Protein AF-A0A960WM68-F1 (afdb_monomer_lite)

Secondary structure (DSSP, 8-state):
-HHHHHHHHHHHHHHHHHHS-SS---TTTTT-TTTTT-HHHHHHHHHHHHHHHHHHH-GGGGHHHHHHTHHHHHHHHSS---HHHHHHHHHHHHHHHHHHHHHHHTTT-HHHHHHHHHHHHHIIIIIIIHHHHHHHTTPPP--TT--TTTSGGGGSHHHHHHHHTTHHHHHHHHHHHHHIIIIIHHHHHHHHTTHHHHTTT-HHHHHHHTTTGGGGGGS--SHHHHHHHHHHHHHHHHHHHHHHHHHHHHHHTTTTTTTTHHHHHHHHHIIIIIIIIIIIIHHHTHHHH-TTHHHHHT-HHHHHHHHHHHHT-SEEEEE-GGG-----HHHHT-TT---HHHHHHTT--B--TT-----HHHHT-TT--EEEEE--STT--

Foldseek 3Di:
DVVCVLVVLLVVLVVVLVVDDADDDDVCLCPDLCQVVHPVVLVLLCVQLVLLCCLPPPVVVCVVVQQVCQVVLCVQQVDRGGSVLSVLVVLLSQLVSLLVVQCSNNVVDPLSNLLSVLQSCLSPPQVHRVQSNCNNVVHHRARLLDEPPQCLVCLQPVNLVVLVVVPPRSVVRNVSRCCCHPPVVLVCCQEAFLQVRLRRRDSLNSCLSGVQQSHLQLAAQDPVLVVQLLVQAVVLLVLSVVLRVVSVVCVVVVCPPQNCNSVVSVVVCCVVQVSPNCRNVQPSCSSHNGSGSCLRGHRNSLQVSLVSQLQRHLKWKFFDLVQQPLPQQLQSNRSLSHSVSVCNVVRHIPRGSSHNLNCVSQRRRPRSGIDIDRHDSPPRD

Sequence (381 aa):
MFGSITVGSFLYFYGKIFSHKAGVNNAGIWLSGLTARGIAGWVLGVVITGFYVLLYWYPTTLNGLISIMNPLAYTITGKPADQWFLYGTFYTFAILIMGFRAIFRYRHNRYQIFRTAVIMLAQLIFAYLIPSFLKAMHQPEFYFSYFWPLKPEYLFPSNVAVFQSKGAVGQFMVFWGVMMSFVAVPALTYYFGKRWYCSWVCGCGGLANTLGDPWRQLSDKSLRAWKFERWSIHLVLVSITIITIMLWINSYTEGKIFGKASGIMAKAYGFYIGALFSGIIGVGFYPILGTRVWCRFGCPQAAILGIIQKFFSRFRITTNGGQCISCGNCSTYCEMGIDVRAYAQKGQNIVRASCVGCGVCSMVCPRGVLKLENGPVKGRV

pLDDT: mean 90.24, std 8.57, range [49.09, 97.31]

Structure (mmCIF, N/CA/C/O backbone):
data_AF-A0A960WM68-F1
#
_entry.id   AF-A0A960WM68-F1
#
loop_
_atom_site.group_PDB
_atom_site.id
_atom_site.type_symbol
_atom_site.label_atom_id
_atom_site.label_alt_id
_atom_site.label_comp_id
_atom_site.label_asym_id
_atom_site.label_entity_id
_atom_site.label_seq_id
_atom_site.pdbx_PDB_ins_code
_atom_site.Cartn_x
_atom_site.Cartn_y
_atom_site.Cartn_z
_atom_site.occupancy
_atom_site.B_iso_or_equiv
_atom_site.auth_seq_id
_atom_site.auth_comp_id
_atom_site.auth_asym_id
_atom_site.auth_atom_id
_atom_site.pdbx_PDB_model_num
ATOM 1 N N . MET A 1 1 ? 26.453 4.954 12.962 1.00 49.09 1 MET A N 1
ATOM 2 C CA . MET A 1 1 ? 25.338 5.925 13.019 1.00 49.09 1 MET A CA 1
ATOM 3 C C . MET A 1 1 ? 23.971 5.258 12.839 1.00 49.09 1 MET A C 1
ATOM 5 O O . MET A 1 1 ? 23.194 5.290 13.780 1.00 49.09 1 MET A O 1
ATOM 9 N N . PHE A 1 2 ? 23.672 4.582 11.718 1.00 52.97 2 PHE A N 1
ATOM 10 C CA . PHE A 1 2 ? 22.371 3.900 11.548 1.00 52.97 2 PHE A CA 1
ATOM 11 C C . PHE A 1 2 ? 22.136 2.746 12.530 1.00 52.97 2 PHE A C 1
ATOM 13 O O . PHE A 1 2 ? 21.107 2.745 13.193 1.00 52.97 2 PHE A O 1
ATOM 20 N N . GLY A 1 3 ? 23.111 1.848 12.727 1.00 59.72 3 GLY A N 1
ATOM 21 C CA . GLY A 1 3 ? 23.002 0.790 13.747 1.00 59.72 3 GLY A CA 1
ATOM 22 C C . GLY A 1 3 ? 22.756 1.342 15.158 1.00 59.72 3 GLY A C 1
ATOM 23 O O . GLY A 1 3 ? 21.966 0.789 15.914 1.00 59.72 3 GLY A O 1
ATOM 24 N N . SER A 1 4 ? 23.341 2.499 15.473 1.00 59.88 4 SER A N 1
ATOM 25 C CA . SER A 1 4 ? 23.162 3.223 16.735 1.00 59.88 4 SER A CA 1
ATOM 26 C C . SER A 1 4 ? 21.732 3.759 16.900 1.00 59.88 4 SER A C 1
ATOM 28 O O . SER A 1 4 ? 21.156 3.645 17.977 1.00 59.88 4 SER A O 1
ATOM 30 N N . ILE A 1 5 ? 21.129 4.292 15.829 1.00 63.62 5 ILE A N 1
ATOM 31 C CA . ILE A 1 5 ? 19.736 4.776 15.814 1.00 63.62 5 ILE A CA 1
ATOM 32 C C . ILE A 1 5 ? 18.755 3.605 15.920 1.00 63.62 5 ILE A C 1
ATOM 34 O O . ILE A 1 5 ? 17.760 3.703 16.639 1.00 63.62 5 ILE A O 1
ATOM 38 N N . THR A 1 6 ? 19.031 2.487 15.243 1.00 63.41 6 THR A N 1
ATOM 39 C CA . THR A 1 6 ? 18.211 1.273 15.320 1.00 63.41 6 THR A CA 1
ATOM 40 C C . THR A 1 6 ? 18.232 0.719 16.742 1.00 63.41 6 THR A C 1
ATOM 42 O O . THR A 1 6 ? 17.176 0.606 17.360 1.00 63.41 6 THR A O 1
ATOM 45 N N . VAL A 1 7 ? 19.420 0.469 17.302 1.00 68.00 7 VAL A N 1
ATOM 46 C CA . VAL A 1 7 ? 19.596 -0.034 18.675 1.00 68.00 7 VAL A CA 1
ATOM 47 C C . VAL A 1 7 ? 19.015 0.944 19.698 1.00 68.00 7 VAL A C 1
ATOM 49 O O . VAL A 1 7 ? 18.253 0.528 20.565 1.00 68.00 7 VAL A O 1
ATOM 52 N N . GLY A 1 8 ? 19.272 2.247 19.558 1.00 67.50 8 GLY A N 1
ATOM 53 C CA . GLY A 1 8 ? 18.715 3.279 20.434 1.00 67.50 8 GLY A CA 1
ATOM 54 C C . GLY A 1 8 ? 17.186 3.349 20.388 1.00 67.50 8 GLY A C 1
ATOM 55 O O . GLY A 1 8 ? 16.544 3.461 21.430 1.00 67.50 8 GLY A O 1
ATOM 56 N N . SER A 1 9 ? 16.580 3.199 19.207 1.00 67.69 9 SER A N 1
ATOM 57 C CA . SER A 1 9 ? 15.118 3.135 19.062 1.00 67.69 9 SER A CA 1
ATOM 58 C C . SER A 1 9 ? 14.547 1.877 19.714 1.00 67.69 9 SER A C 1
ATOM 60 O O . SER A 1 9 ? 13.551 1.957 20.434 1.00 67.69 9 SER A O 1
ATOM 62 N N . PHE A 1 10 ? 15.190 0.721 19.511 1.00 67.25 10 PHE A N 1
ATOM 63 C CA . PHE A 1 10 ? 14.813 -0.530 20.172 1.00 67.25 10 PHE A CA 1
ATOM 64 C C . PHE A 1 10 ? 14.892 -0.404 21.698 1.00 67.25 10 PHE A C 1
ATOM 66 O O . PHE A 1 10 ? 13.923 -0.748 22.369 1.00 67.25 10 PHE A O 1
ATOM 73 N N . LEU A 1 11 ? 15.980 0.153 22.239 1.00 66.62 11 LEU A N 1
ATOM 74 C CA . LEU A 1 11 ? 16.176 0.366 23.678 1.00 66.62 11 LEU A CA 1
ATOM 75 C C . LEU A 1 11 ? 15.186 1.383 24.265 1.00 66.62 11 LEU A C 1
ATOM 77 O O . LEU A 1 11 ? 14.610 1.141 25.324 1.00 66.62 11 LEU A O 1
ATOM 81 N N . TYR A 1 12 ? 14.916 2.490 23.566 1.00 72.75 12 TYR A N 1
ATOM 82 C CA . TYR A 1 12 ? 13.912 3.472 23.986 1.00 72.75 12 TYR A CA 1
ATOM 83 C C . TYR A 1 12 ? 12.521 2.842 24.084 1.00 72.75 12 TYR A C 1
ATOM 85 O O . TYR A 1 12 ? 11.799 3.030 25.070 1.00 72.75 12 TYR A O 1
ATOM 93 N N . PHE A 1 13 ? 12.136 2.058 23.072 1.00 65.25 13 PHE A N 1
ATOM 94 C CA . PHE A 1 13 ? 10.878 1.331 23.134 1.00 65.25 13 PHE A CA 1
ATOM 95 C C . PHE A 1 13 ? 10.911 0.272 24.230 1.00 65.25 13 PHE A C 1
ATOM 97 O O . PHE A 1 13 ? 9.917 0.167 24.939 1.00 65.25 13 PHE A O 1
ATOM 104 N N . TYR A 1 14 ? 12.029 -0.431 24.431 1.00 66.31 14 TYR A N 1
ATOM 105 C CA . TYR A 1 14 ? 12.215 -1.418 25.499 1.00 66.31 14 TYR A CA 1
ATOM 106 C C . TYR A 1 14 ? 12.003 -0.821 26.900 1.00 66.31 14 TYR A C 1
ATOM 108 O O . TYR A 1 14 ? 11.303 -1.413 27.716 1.00 66.31 14 TYR A O 1
ATOM 116 N N . GLY A 1 15 ? 12.482 0.397 27.166 1.00 62.22 15 GLY A N 1
ATOM 117 C CA . GLY A 1 15 ? 12.202 1.094 28.429 1.00 62.22 15 GLY A CA 1
ATOM 118 C C . GLY A 1 15 ? 10.714 1.425 28.610 1.00 62.22 15 GLY A C 1
ATOM 119 O O . GLY A 1 15 ? 10.121 1.149 29.649 1.00 62.22 15 GLY A O 1
ATOM 120 N N . LYS A 1 16 ? 10.060 1.940 27.560 1.00 62.59 16 LYS A N 1
ATOM 121 C CA . LYS A 1 16 ? 8.620 2.275 27.584 1.00 62.59 16 LYS A CA 1
ATOM 122 C C . LYS A 1 16 ? 7.708 1.039 27.646 1.00 62.59 16 LYS A C 1
ATOM 124 O O . LYS A 1 16 ? 6.567 1.134 28.102 1.00 62.59 16 LYS A O 1
ATOM 129 N N . ILE A 1 17 ? 8.216 -0.096 27.168 1.00 57.03 17 ILE A N 1
ATOM 130 C CA . ILE A 1 17 ? 7.591 -1.422 27.118 1.00 57.03 17 ILE A CA 1
ATOM 131 C C . ILE A 1 17 ? 7.275 -1.938 28.531 1.00 57.03 17 ILE A C 1
ATOM 133 O O . ILE A 1 17 ? 6.165 -2.426 28.748 1.00 57.03 17 ILE A O 1
ATOM 137 N N . PHE A 1 18 ? 8.189 -1.778 29.494 1.00 55.69 18 PHE A N 1
ATOM 138 C CA . PHE A 1 18 ? 7.992 -2.257 30.871 1.00 55.69 18 PHE A CA 1
ATOM 139 C C . PHE A 1 18 ? 7.046 -1.381 31.699 1.00 55.69 18 PHE A C 1
ATOM 141 O O . PHE A 1 18 ? 6.387 -1.880 32.607 1.00 55.69 18 PHE A O 1
ATOM 148 N N . SER A 1 19 ? 6.907 -0.098 31.361 1.00 57.72 19 SER A N 1
ATOM 149 C CA . SER A 1 19 ? 6.066 0.828 32.133 1.00 57.72 19 SER A CA 1
ATOM 150 C C . SER A 1 19 ? 4.579 0.818 31.739 1.00 57.72 19 SER A C 1
ATOM 152 O O . SER A 1 19 ? 3.771 1.420 32.440 1.00 57.72 19 SER A O 1
ATOM 154 N N . HIS A 1 20 ? 4.184 0.191 30.619 1.00 61.03 20 HIS A N 1
ATOM 155 C CA . HIS A 1 20 ? 2.806 0.258 30.096 1.00 61.03 20 HIS A CA 1
ATOM 156 C C . HIS A 1 20 ? 2.086 -1.104 30.073 1.00 61.03 20 HIS A C 1
ATOM 158 O O . HIS A 1 20 ? 2.567 -2.094 29.509 1.00 61.03 20 HIS A O 1
ATOM 164 N N . LYS A 1 21 ? 0.856 -1.133 30.615 1.00 62.03 21 LYS A N 1
ATOM 165 C CA . LYS A 1 21 ? -0.029 -2.312 30.592 1.00 62.03 21 LYS A CA 1
ATOM 166 C C . LYS A 1 21 ? -0.325 -2.774 29.159 1.00 62.03 21 LYS A C 1
ATOM 168 O O . LYS A 1 21 ? -0.444 -1.967 28.237 1.00 62.03 21 LYS A O 1
ATOM 173 N N . ALA A 1 22 ? -0.456 -4.090 28.981 1.00 62.62 22 ALA A N 1
ATOM 174 C CA . ALA A 1 22 ? -0.877 -4.687 27.717 1.00 62.62 22 ALA A CA 1
ATOM 175 C C . ALA A 1 22 ? -2.293 -4.218 27.363 1.00 62.62 22 ALA A C 1
ATOM 177 O O . ALA A 1 22 ? -3.183 -4.267 28.207 1.00 62.62 22 ALA A O 1
ATOM 178 N N . GLY A 1 23 ? -2.511 -3.790 26.122 1.00 62.25 23 GLY A N 1
ATOM 179 C CA . GLY A 1 23 ? -3.830 -3.365 25.665 1.00 62.25 23 GLY A CA 1
ATOM 180 C C . GLY A 1 23 ? -3.768 -2.192 24.701 1.00 62.25 23 GLY A C 1
ATOM 181 O O . GLY A 1 23 ? -2.728 -1.565 24.493 1.00 62.25 23 GLY A O 1
ATOM 182 N N . VAL A 1 24 ? -4.908 -1.889 24.089 1.00 65.69 24 VAL A N 1
ATOM 183 C CA . VAL A 1 24 ? -5.030 -0.754 23.176 1.00 65.69 24 VAL A CA 1
ATOM 184 C C . VAL A 1 24 ? -5.262 0.520 23.993 1.00 65.69 24 VAL A C 1
ATOM 186 O O . VAL A 1 24 ? -6.374 1.027 24.078 1.00 65.69 24 VAL A O 1
ATOM 189 N N . ASN A 1 25 ? -4.203 1.016 24.641 1.00 61.69 25 ASN A N 1
ATOM 190 C CA . ASN A 1 25 ? -4.239 2.305 25.327 1.00 61.69 25 ASN A CA 1
ATOM 191 C C . ASN A 1 25 ? -3.972 3.427 24.315 1.00 61.69 25 ASN A C 1
ATOM 193 O O . ASN A 1 25 ? -2.997 3.375 23.561 1.00 61.69 25 ASN A O 1
ATOM 197 N N . ASN A 1 26 ? -4.877 4.399 24.278 1.00 61.94 26 ASN A N 1
ATOM 198 C CA . ASN A 1 26 ? -4.848 5.570 23.406 1.00 61.94 26 ASN A CA 1
ATOM 199 C C . ASN A 1 26 ? -5.311 6.827 24.153 1.00 61.94 26 ASN A C 1
ATOM 201 O O . ASN A 1 26 ? -5.827 7.765 23.543 1.00 61.94 26 ASN A O 1
ATOM 205 N N . ALA A 1 27 ? -5.150 6.849 25.477 1.00 64.50 27 ALA A N 1
ATOM 206 C CA . ALA A 1 27 ? -5.378 8.060 26.248 1.00 64.50 27 ALA A CA 1
ATOM 207 C C . ALA A 1 27 ? -4.608 9.229 25.602 1.00 64.50 27 ALA A C 1
ATOM 209 O O . ALA A 1 27 ? -3.403 9.141 25.372 1.00 64.50 27 ALA A O 1
ATOM 210 N N . GLY A 1 28 ? -5.328 10.290 25.232 1.00 70.31 28 GLY A N 1
ATOM 211 C CA . GLY A 1 28 ? -4.739 11.501 24.661 1.00 70.31 28 GLY A CA 1
ATOM 212 C C . GLY A 1 28 ? -4.363 11.473 23.172 1.00 70.31 28 GLY A C 1
ATOM 213 O O . GLY A 1 28 ? -3.724 12.423 22.725 1.00 70.31 28 GLY A O 1
ATOM 214 N N . ILE A 1 29 ? -4.776 10.483 22.360 1.00 80.75 29 ILE A N 1
ATOM 215 C CA . ILE A 1 29 ? -4.499 10.520 20.897 1.00 80.75 29 ILE A CA 1
ATOM 216 C C . ILE A 1 29 ? -5.102 11.736 20.180 1.00 80.75 29 ILE A C 1
ATOM 218 O O . ILE A 1 29 ? -4.600 12.166 19.149 1.00 80.75 29 ILE A O 1
ATOM 222 N N . TRP A 1 30 ? -6.181 12.295 20.725 1.00 82.75 30 TRP A N 1
ATOM 223 C CA . TRP A 1 30 ? -6.805 13.516 20.215 1.00 82.75 30 TRP A CA 1
ATOM 224 C C . TRP A 1 30 ? -6.235 14.789 20.853 1.00 82.75 30 TRP A C 1
ATOM 226 O O . TRP A 1 30 ? -6.602 15.882 20.448 1.00 82.75 30 TRP A O 1
ATOM 236 N N . LEU A 1 31 ? -5.340 14.650 21.835 1.00 82.94 31 LEU A N 1
ATOM 237 C CA . LEU A 1 31 ? -4.734 15.758 22.581 1.00 82.94 31 LEU A CA 1
ATOM 238 C C . LEU A 1 31 ? -3.274 15.997 22.176 1.00 82.94 31 LEU A C 1
ATOM 240 O O . LEU A 1 31 ? -2.743 17.088 22.345 1.00 82.94 31 LEU A O 1
ATOM 244 N N . SER A 1 32 ? -2.599 14.981 21.635 1.00 83.06 32 SER A N 1
ATOM 245 C CA . SER A 1 32 ? -1.211 15.106 21.200 1.00 83.06 32 SER A CA 1
ATOM 246 C C . SER A 1 32 ? -1.110 15.878 19.883 1.00 83.06 32 SER A C 1
ATOM 248 O O . SER A 1 32 ? -1.638 15.447 18.857 1.00 83.06 32 SER A O 1
ATOM 250 N N . GLY A 1 33 ? -0.321 16.957 19.871 1.00 84.69 33 GLY A N 1
ATOM 251 C CA . GLY A 1 33 ? -0.069 17.758 18.667 1.00 84.69 33 GLY A CA 1
ATOM 252 C C . GLY A 1 33 ? 0.516 16.971 17.482 1.00 84.69 33 GLY A C 1
ATOM 253 O O . GLY A 1 33 ? 0.364 17.392 16.339 1.00 84.69 33 GLY A O 1
ATOM 254 N N . LEU A 1 34 ? 1.126 15.804 17.722 1.00 85.31 34 LEU A N 1
ATOM 255 C CA . LEU A 1 34 ? 1.650 14.923 16.672 1.00 85.31 34 LEU A CA 1
ATOM 256 C C . LEU A 1 34 ? 0.562 14.064 16.004 1.00 85.31 34 LEU A C 1
ATOM 258 O O . LEU A 1 34 ? 0.684 13.707 14.834 1.00 85.31 34 LEU A O 1
ATOM 262 N N . THR A 1 35 ? -0.490 13.697 16.742 1.00 86.44 35 THR A N 1
ATOM 263 C CA . THR A 1 35 ? -1.514 12.724 16.299 1.00 86.44 35 THR A CA 1
ATOM 264 C C . THR A 1 35 ? -2.909 13.327 16.123 1.00 86.44 35 THR A C 1
ATOM 266 O O . THR A 1 35 ? -3.781 12.682 15.541 1.00 86.44 35 THR A O 1
ATOM 269 N N . ALA A 1 36 ? -3.090 14.585 16.530 1.00 87.56 36 ALA A N 1
ATOM 270 C CA . ALA A 1 36 ? -4.331 15.350 16.443 1.00 87.56 36 ALA A CA 1
ATOM 271 C C . ALA A 1 36 ? -4.244 16.541 15.467 1.00 87.56 36 ALA A C 1
ATOM 273 O O . ALA A 1 36 ? -4.903 17.554 15.671 1.00 87.56 36 ALA A O 1
ATOM 274 N N . ARG A 1 37 ? -3.430 16.438 14.403 1.00 88.81 37 ARG A N 1
ATOM 275 C CA . ARG A 1 37 ? -3.235 17.504 13.391 1.00 88.81 37 ARG A CA 1
ATOM 276 C C . ARG A 1 37 ? -2.706 18.835 13.955 1.00 88.81 37 ARG A C 1
ATOM 278 O O . ARG A 1 37 ? -2.971 19.891 13.386 1.00 88.81 37 ARG A O 1
ATOM 285 N N . GLY A 1 38 ? -1.961 18.797 15.058 1.00 88.62 38 GLY A N 1
ATOM 286 C CA . GLY A 1 38 ? -1.266 19.974 15.581 1.00 88.62 38 GLY A CA 1
ATOM 287 C C . GLY A 1 38 ? -0.028 20.329 14.753 1.00 88.62 38 GLY A C 1
ATOM 288 O O . GLY A 1 38 ? 0.319 19.635 13.794 1.00 88.62 38 GLY A O 1
ATOM 289 N N . ILE A 1 39 ? 0.673 21.393 15.154 1.00 91.25 39 ILE A N 1
ATOM 290 C CA . ILE A 1 39 ? 1.859 21.915 14.449 1.00 91.25 39 ILE A CA 1
ATOM 291 C C . ILE A 1 39 ? 2.904 20.814 14.225 1.00 91.25 39 ILE A C 1
ATOM 293 O O . ILE A 1 39 ? 3.387 20.644 13.112 1.00 91.25 39 ILE A O 1
ATOM 297 N N . ALA A 1 40 ? 3.189 20.000 15.246 1.00 90.69 40 ALA A N 1
ATOM 298 C CA . ALA A 1 40 ? 4.138 18.892 15.132 1.00 90.69 40 ALA A CA 1
ATOM 299 C C . ALA A 1 40 ? 3.726 17.853 14.069 1.00 90.69 40 ALA A C 1
ATOM 301 O O . ALA A 1 40 ? 4.580 17.339 13.349 1.00 90.69 40 ALA A O 1
ATOM 302 N N . GLY A 1 41 ? 2.427 17.559 13.939 1.00 90.31 41 GLY A N 1
ATOM 303 C CA . GLY A 1 41 ? 1.906 16.679 12.891 1.00 90.31 41 GLY A CA 1
ATOM 304 C C . GLY A 1 41 ? 2.080 17.271 11.490 1.00 90.31 41 GLY A C 1
ATOM 305 O O . GLY A 1 41 ? 2.513 16.567 10.580 1.00 90.31 41 GLY A O 1
ATOM 306 N N . TRP A 1 42 ? 1.810 18.568 11.321 1.00 92.50 42 TRP A N 1
ATOM 307 C CA . TRP A 1 42 ? 2.026 19.271 10.052 1.00 92.50 42 TRP A CA 1
ATOM 308 C C . TRP A 1 42 ? 3.500 19.344 9.666 1.00 92.50 42 TRP A C 1
ATOM 310 O O . TRP A 1 42 ? 3.838 19.003 8.536 1.00 92.50 42 TRP A O 1
ATOM 320 N N . VAL A 1 43 ? 4.380 19.706 10.604 1.00 93.81 43 VAL A N 1
ATOM 321 C CA . VAL A 1 43 ? 5.835 19.716 10.387 1.00 93.81 43 VAL A CA 1
ATOM 322 C C . VAL A 1 43 ? 6.313 18.331 9.962 1.00 93.81 43 VAL A C 1
ATOM 324 O O . VAL A 1 43 ? 7.019 18.213 8.965 1.00 93.81 43 VAL A O 1
ATOM 327 N N . LEU A 1 44 ? 5.872 17.267 10.642 1.00 91.88 44 LEU A N 1
ATOM 328 C CA . LEU A 1 44 ? 6.208 15.902 10.242 1.00 91.88 44 LEU A CA 1
ATOM 329 C C . LEU A 1 44 ? 5.706 15.578 8.826 1.00 91.88 44 LEU A C 1
ATOM 331 O O . LEU A 1 44 ? 6.442 14.988 8.038 1.00 91.88 44 LEU A O 1
ATOM 335 N N . GLY A 1 45 ? 4.478 15.977 8.488 1.00 91.75 45 GLY A N 1
ATOM 336 C CA . GLY A 1 45 ? 3.925 15.797 7.146 1.00 91.75 45 GLY A CA 1
ATOM 337 C C . GLY A 1 45 ? 4.747 16.513 6.071 1.00 91.75 45 GLY A C 1
ATOM 338 O O . GLY A 1 45 ? 5.054 15.915 5.040 1.00 91.75 45 GLY A O 1
ATOM 339 N N . VAL A 1 46 ? 5.172 17.753 6.333 1.00 93.50 46 VAL A N 1
ATOM 340 C CA . VAL A 1 46 ? 6.044 18.538 5.443 1.00 93.50 46 VAL A CA 1
ATOM 341 C C . VAL A 1 46 ? 7.413 17.882 5.297 1.00 93.50 46 VAL A C 1
ATOM 343 O O . VAL A 1 46 ? 7.891 17.751 4.177 1.00 93.50 46 VAL A O 1
ATOM 346 N N . VAL A 1 47 ? 8.021 17.402 6.385 1.00 93.06 47 VAL A N 1
ATOM 347 C CA . VAL A 1 47 ? 9.325 16.718 6.343 1.00 93.06 47 VAL A CA 1
ATOM 348 C C . VAL A 1 47 ? 9.253 15.430 5.521 1.00 93.06 47 VAL A C 1
ATOM 350 O O . VAL A 1 47 ? 10.100 15.210 4.658 1.00 93.06 47 VAL A O 1
ATOM 353 N N . ILE A 1 48 ? 8.231 14.592 5.731 1.00 91.69 48 ILE A N 1
ATOM 354 C CA . ILE A 1 48 ? 8.052 13.353 4.957 1.00 91.69 48 ILE A CA 1
ATOM 355 C C . ILE A 1 48 ? 7.801 13.682 3.481 1.00 91.69 48 ILE A C 1
ATOM 357 O O . ILE A 1 48 ? 8.421 13.089 2.601 1.00 91.69 48 ILE A O 1
ATOM 361 N N . THR A 1 49 ? 6.914 14.638 3.205 1.00 92.50 49 THR A N 1
ATOM 362 C CA . THR A 1 49 ? 6.604 15.099 1.843 1.00 92.50 49 THR A CA 1
ATOM 363 C C . THR A 1 49 ? 7.860 15.633 1.154 1.00 92.50 49 THR A C 1
ATOM 365 O O . THR A 1 49 ? 8.167 15.214 0.042 1.00 92.50 49 THR A O 1
ATOM 368 N N . GLY A 1 50 ? 8.627 16.487 1.835 1.00 93.56 50 GLY A N 1
ATOM 369 C CA . GLY A 1 50 ? 9.888 17.038 1.350 1.00 93.56 50 GLY A CA 1
ATOM 370 C C . GLY A 1 50 ? 10.913 15.950 1.049 1.00 93.56 50 GLY A C 1
ATOM 371 O O . GLY A 1 50 ? 11.508 15.965 -0.022 1.00 93.56 50 GLY A O 1
ATOM 372 N N . PHE A 1 51 ? 11.048 14.944 1.919 1.00 92.94 51 PHE A N 1
ATOM 373 C CA . PHE A 1 51 ? 11.908 13.790 1.652 1.00 92.94 51 PHE A CA 1
ATOM 374 C C . PHE A 1 51 ? 11.525 13.075 0.349 1.00 92.94 51 PHE A C 1
ATOM 376 O O . PHE A 1 51 ? 12.401 12.796 -0.464 1.00 92.94 51 PHE A O 1
ATOM 383 N N . TYR A 1 52 ? 10.234 12.824 0.103 1.00 91.75 52 TYR A N 1
ATOM 384 C CA . TYR A 1 52 ? 9.785 12.217 -1.156 1.00 91.75 52 TYR A CA 1
ATOM 385 C C . TYR A 1 52 ? 10.010 13.128 -2.369 1.00 91.75 52 TYR A C 1
ATOM 387 O O . TYR A 1 52 ? 10.392 12.633 -3.426 1.00 91.75 52 TYR A O 1
ATOM 395 N N . VAL A 1 53 ? 9.815 14.443 -2.233 1.00 92.88 53 VAL A N 1
ATOM 396 C CA . VAL A 1 53 ? 10.113 15.403 -3.309 1.00 92.88 53 VAL A CA 1
ATOM 397 C C . VAL A 1 53 ? 11.597 15.347 -3.682 1.00 92.88 53 VAL A C 1
ATOM 399 O O . VAL A 1 53 ? 11.936 15.222 -4.859 1.00 92.88 53 VAL A O 1
ATOM 402 N N . LEU A 1 54 ? 12.490 15.363 -2.690 1.00 93.62 54 LEU A N 1
ATOM 403 C CA . LEU A 1 54 ? 13.927 15.237 -2.928 1.00 93.62 54 LEU A CA 1
ATOM 404 C C . LEU A 1 54 ? 14.276 13.877 -3.541 1.00 93.62 54 LEU A C 1
ATOM 406 O O . LEU A 1 54 ? 15.033 13.820 -4.502 1.00 93.62 54 LEU A O 1
ATOM 410 N N . LEU A 1 55 ? 13.676 12.792 -3.049 1.00 92.50 55 LEU A N 1
ATOM 411 C CA . LEU A 1 55 ? 13.923 11.436 -3.538 1.00 92.50 55 LEU A CA 1
ATOM 412 C C . LEU A 1 55 ? 13.574 11.257 -5.026 1.00 92.50 55 LEU A C 1
ATOM 414 O O . LEU A 1 55 ? 14.320 10.605 -5.752 1.00 92.50 55 LEU A O 1
ATOM 418 N N . TYR A 1 56 ? 12.435 11.796 -5.469 1.00 89.94 56 TYR A N 1
ATOM 419 C CA . TYR A 1 56 ? 11.935 11.599 -6.833 1.00 89.94 56 TYR A CA 1
ATOM 420 C C . TYR A 1 56 ? 12.489 12.616 -7.840 1.00 89.94 56 TYR A C 1
ATOM 422 O O . TYR A 1 56 ? 12.747 12.236 -8.980 1.00 89.94 56 TYR A O 1
ATOM 430 N N . TRP A 1 57 ? 12.661 13.886 -7.449 1.00 92.56 57 TRP A N 1
ATOM 431 C CA . TRP A 1 57 ? 13.007 14.970 -8.383 1.00 92.56 57 TRP A CA 1
ATOM 432 C C . TRP A 1 57 ? 14.410 15.545 -8.199 1.00 92.56 57 TRP A C 1
ATOM 434 O O . TRP A 1 57 ? 14.994 16.017 -9.170 1.00 92.56 57 TRP A O 1
ATOM 444 N N . TYR A 1 58 ? 14.971 15.490 -6.989 1.00 93.31 58 TYR A N 1
ATOM 445 C CA . TYR A 1 58 ? 16.276 16.086 -6.679 1.00 93.31 58 TYR A CA 1
ATOM 446 C C . TYR A 1 58 ? 17.211 15.105 -5.954 1.00 93.31 58 TYR A C 1
ATOM 448 O O . TYR A 1 58 ? 17.780 15.458 -4.915 1.00 93.31 58 TYR A O 1
ATOM 456 N N . PRO A 1 59 ? 17.407 13.872 -6.462 1.00 91.69 59 PRO A N 1
ATOM 457 C CA . PRO A 1 59 ? 18.120 12.831 -5.723 1.00 91.69 59 PRO A CA 1
ATOM 458 C C . PRO A 1 59 ? 19.584 13.180 -5.430 1.00 91.69 59 PRO A C 1
ATOM 460 O O . PRO A 1 59 ? 20.135 12.713 -4.437 1.00 91.69 59 PRO A O 1
ATOM 463 N N . THR A 1 60 ? 20.197 14.059 -6.227 1.00 90.88 60 THR A N 1
ATOM 464 C CA . THR A 1 60 ? 21.570 14.548 -6.019 1.00 90.88 60 THR A CA 1
ATOM 465 C C . THR A 1 60 ? 21.748 15.273 -4.683 1.00 90.88 60 THR A C 1
ATOM 467 O O . THR A 1 60 ? 22.815 15.195 -4.079 1.00 90.88 60 THR A O 1
ATOM 470 N N . THR A 1 61 ? 20.696 15.914 -4.163 1.00 92.88 61 THR A N 1
ATOM 471 C CA . THR A 1 61 ? 20.709 16.550 -2.832 1.00 92.88 61 THR A CA 1
ATOM 472 C C . THR A 1 61 ? 20.839 15.533 -1.697 1.00 92.88 61 THR A C 1
ATOM 474 O O . THR A 1 61 ? 21.329 15.857 -0.618 1.00 92.88 61 THR A O 1
ATOM 477 N N . LEU A 1 62 ? 20.454 14.277 -1.948 1.00 92.19 62 LEU A N 1
ATOM 478 C CA . LEU A 1 62 ? 20.551 13.172 -1.003 1.00 92.19 62 LEU A CA 1
ATOM 479 C C . LEU A 1 62 ? 21.860 12.384 -1.149 1.00 92.19 62 LEU A C 1
ATOM 481 O O . LEU A 1 62 ? 22.036 11.410 -0.423 1.00 92.19 62 LEU A O 1
ATOM 485 N N . ASN A 1 63 ? 22.798 12.790 -2.016 1.00 91.00 63 ASN A N 1
ATOM 486 C CA . ASN A 1 63 ? 24.049 12.057 -2.261 1.00 91.00 63 ASN A CA 1
ATOM 487 C C . ASN A 1 63 ? 24.839 11.767 -0.980 1.00 91.00 63 ASN A C 1
ATOM 489 O O . ASN A 1 63 ? 25.376 10.670 -0.835 1.00 91.00 63 ASN A O 1
ATOM 493 N N . GLY A 1 64 ? 24.869 12.705 -0.028 1.00 90.38 64 GLY A N 1
ATOM 494 C CA . GLY A 1 64 ? 25.492 12.471 1.278 1.00 90.38 64 GLY A CA 1
ATOM 495 C C . GLY A 1 64 ? 24.839 11.303 2.025 1.00 90.38 64 GLY A C 1
ATOM 496 O O . GLY A 1 64 ? 25.525 10.409 2.511 1.00 90.38 64 GLY A O 1
ATOM 497 N N . LEU A 1 65 ? 23.506 11.251 2.042 1.00 89.88 65 LEU A N 1
ATOM 498 C CA . LEU A 1 65 ? 22.738 10.199 2.707 1.00 89.88 65 LEU A CA 1
ATOM 499 C C . LEU A 1 65 ? 22.807 8.855 1.965 1.00 89.88 65 LEU A C 1
ATOM 501 O O . LEU A 1 65 ? 22.929 7.810 2.601 1.00 89.88 65 LEU A O 1
ATOM 505 N N . ILE A 1 66 ? 22.775 8.888 0.630 1.00 93.12 66 ILE A N 1
ATOM 506 C CA . ILE A 1 66 ? 22.950 7.717 -0.239 1.00 93.12 66 ILE A CA 1
ATOM 507 C C . ILE A 1 66 ? 24.339 7.110 -0.014 1.00 93.12 66 ILE A C 1
ATOM 509 O O . ILE A 1 66 ? 24.458 5.908 0.203 1.00 93.12 66 ILE A O 1
ATOM 513 N N . SER A 1 67 ? 25.385 7.937 0.042 1.00 91.50 67 SER A N 1
ATOM 514 C CA . SER A 1 67 ? 26.768 7.468 0.198 1.00 91.50 67 SER A CA 1
ATOM 515 C C . SER A 1 67 ? 27.015 6.779 1.541 1.00 91.50 67 SER A C 1
ATOM 517 O O . SER A 1 67 ? 27.786 5.824 1.606 1.00 91.50 67 SER A O 1
ATOM 519 N N . ILE A 1 68 ? 26.311 7.187 2.606 1.00 91.81 68 ILE A N 1
ATOM 520 C CA . ILE A 1 68 ? 26.363 6.503 3.912 1.00 91.81 68 ILE A CA 1
ATOM 521 C C . ILE A 1 68 ? 25.850 5.055 3.805 1.00 91.81 68 ILE A C 1
ATOM 523 O O . ILE A 1 68 ? 26.259 4.200 4.590 1.00 91.81 68 ILE A O 1
ATOM 527 N N . MET A 1 69 ? 24.984 4.749 2.832 1.00 92.19 69 MET A N 1
ATOM 528 C CA . MET A 1 69 ? 24.476 3.395 2.589 1.00 92.19 69 MET A CA 1
ATOM 529 C C . MET A 1 69 ? 25.413 2.528 1.740 1.00 92.19 69 MET A C 1
ATOM 531 O O . MET A 1 69 ? 25.164 1.329 1.644 1.00 92.19 69 MET A O 1
ATOM 535 N N . ASN A 1 70 ? 26.496 3.071 1.169 1.00 92.44 70 ASN A N 1
ATOM 536 C CA . ASN A 1 70 ? 27.407 2.315 0.301 1.00 92.44 70 ASN A CA 1
ATOM 537 C C . ASN A 1 70 ? 27.954 1.026 0.936 1.00 92.44 70 ASN A C 1
ATOM 539 O O . ASN A 1 70 ? 27.893 -0.003 0.266 1.00 92.44 70 ASN A O 1
ATOM 543 N N . PRO A 1 71 ? 28.423 1.000 2.202 1.00 93.19 71 PRO A N 1
ATOM 544 C CA . PRO A 1 71 ? 28.921 -0.241 2.802 1.00 93.19 71 PRO A CA 1
ATOM 545 C C . PRO A 1 71 ? 27.857 -1.348 2.836 1.00 93.19 71 PRO A C 1
ATOM 547 O O . PRO A 1 71 ? 28.147 -2.515 2.589 1.00 93.19 71 PRO A O 1
ATOM 550 N N . LEU A 1 72 ? 26.600 -0.982 3.097 1.00 92.06 72 LEU A N 1
ATOM 551 C CA . LEU A 1 72 ? 25.483 -1.924 3.097 1.00 92.06 72 LEU A CA 1
ATOM 552 C C . LEU A 1 72 ? 25.061 -2.312 1.669 1.00 92.06 72 LEU A C 1
ATOM 554 O O . LEU A 1 72 ? 24.729 -3.464 1.409 1.00 92.06 72 LEU A O 1
ATOM 558 N N . ALA A 1 73 ? 25.088 -1.369 0.729 1.00 92.81 73 ALA A N 1
ATOM 559 C CA . ALA A 1 73 ? 24.753 -1.636 -0.665 1.00 92.81 73 ALA A CA 1
ATOM 560 C C . ALA A 1 73 ? 25.761 -2.582 -1.321 1.00 92.81 73 ALA A C 1
ATOM 562 O O . ALA A 1 73 ? 25.346 -3.534 -1.981 1.00 92.81 73 ALA A O 1
ATOM 563 N N . TYR A 1 74 ? 27.060 -2.398 -1.074 1.00 92.62 74 TYR A N 1
ATOM 564 C CA . TYR A 1 74 ? 28.090 -3.294 -1.592 1.00 92.62 74 TYR A CA 1
ATOM 565 C C . TYR A 1 74 ? 27.965 -4.708 -1.022 1.00 92.62 74 TYR A C 1
ATOM 567 O O . TYR A 1 74 ? 28.070 -5.663 -1.785 1.00 92.62 74 TYR A O 1
ATOM 575 N N . THR A 1 75 ? 27.673 -4.860 0.275 1.00 92.12 75 THR A N 1
ATOM 576 C CA . THR A 1 75 ? 27.537 -6.194 0.888 1.00 92.12 75 THR A CA 1
ATOM 577 C C . THR A 1 75 ? 26.326 -6.969 0.374 1.00 92.12 75 THR A C 1
ATOM 579 O O . THR A 1 75 ? 26.407 -8.185 0.237 1.00 92.12 75 THR A O 1
ATOM 582 N N . ILE A 1 76 ? 25.213 -6.293 0.070 1.00 92.06 76 ILE A N 1
ATOM 583 C CA . ILE A 1 76 ? 23.977 -6.965 -0.363 1.00 92.06 76 ILE A CA 1
ATOM 584 C C . ILE A 1 76 ? 23.874 -7.061 -1.893 1.00 92.06 76 ILE A C 1
ATOM 586 O O . ILE A 1 76 ? 23.420 -8.075 -2.417 1.00 92.06 76 ILE A O 1
ATOM 590 N N . THR A 1 77 ? 24.244 -6.003 -2.619 1.00 91.19 77 THR A N 1
ATOM 591 C CA . THR A 1 77 ? 23.999 -5.874 -4.071 1.00 91.19 77 THR A CA 1
ATOM 592 C C . THR A 1 77 ? 25.261 -5.910 -4.930 1.00 91.19 77 THR A C 1
ATOM 594 O O . THR A 1 77 ? 25.145 -5.995 -6.150 1.00 91.19 77 THR A O 1
ATOM 597 N N . GLY A 1 78 ? 26.453 -5.786 -4.336 1.00 89.62 78 GLY A N 1
ATOM 598 C CA . GLY A 1 78 ? 27.710 -5.638 -5.079 1.00 89.62 78 GLY A CA 1
ATOM 599 C C . GLY A 1 78 ? 27.844 -4.315 -5.848 1.00 89.62 78 GLY A C 1
ATOM 600 O O . GLY A 1 78 ? 28.763 -4.169 -6.648 1.00 89.62 78 GLY A O 1
ATOM 601 N N . LYS A 1 79 ? 26.937 -3.352 -5.637 1.00 90.25 79 LYS A N 1
ATOM 602 C CA . LYS A 1 79 ? 26.873 -2.063 -6.344 1.00 90.25 79 LYS A CA 1
ATOM 603 C C . LYS A 1 79 ? 26.812 -0.896 -5.350 1.00 90.25 79 LYS A C 1
ATOM 605 O O . LYS A 1 79 ? 26.382 -1.104 -4.211 1.00 90.25 79 LYS A O 1
ATOM 610 N N . PRO A 1 80 ? 27.214 0.325 -5.757 1.00 92.62 80 PRO A N 1
ATOM 611 C CA . PRO A 1 80 ? 27.004 1.514 -4.937 1.00 92.62 80 PRO A CA 1
ATOM 612 C C . PRO A 1 80 ? 25.511 1.737 -4.677 1.00 92.62 80 PRO A C 1
ATOM 614 O O . PRO A 1 80 ? 24.658 1.342 -5.478 1.00 92.62 80 PRO A O 1
ATOM 617 N N . ALA A 1 81 ? 25.196 2.375 -3.551 1.00 93.25 81 ALA A N 1
ATOM 618 C CA . ALA A 1 81 ? 23.822 2.700 -3.209 1.00 93.25 81 ALA A CA 1
ATOM 619 C C . ALA A 1 81 ? 23.250 3.712 -4.211 1.00 93.25 81 ALA A C 1
ATOM 621 O O . ALA A 1 81 ? 23.909 4.686 -4.573 1.00 93.25 81 ALA A O 1
ATOM 622 N N . ASP A 1 82 ? 21.996 3.511 -4.608 1.00 92.75 82 ASP A N 1
ATOM 623 C CA . ASP A 1 82 ? 21.190 4.509 -5.302 1.00 92.75 82 ASP A CA 1
ATOM 624 C C . ASP A 1 82 ? 20.075 5.032 -4.378 1.00 92.75 82 ASP A C 1
ATOM 626 O O . ASP A 1 82 ? 19.880 4.578 -3.242 1.00 92.75 82 ASP A O 1
ATOM 630 N N . GLN A 1 83 ? 19.316 6.012 -4.865 1.00 93.25 83 GLN A N 1
ATOM 631 C CA . GLN A 1 83 ? 18.175 6.575 -4.138 1.00 93.25 83 GLN A CA 1
ATOM 632 C C . GLN A 1 83 ? 17.121 5.512 -3.768 1.00 93.25 83 GLN A C 1
ATOM 634 O O . GLN A 1 83 ? 16.493 5.600 -2.712 1.00 93.25 83 GLN A O 1
ATOM 639 N N . TRP A 1 84 ? 16.938 4.481 -4.599 1.00 92.62 84 TRP A N 1
ATOM 640 C CA . TRP A 1 84 ? 15.945 3.429 -4.377 1.00 92.62 84 TRP A CA 1
ATOM 641 C C . TRP A 1 84 ? 16.399 2.422 -3.326 1.00 92.62 84 TRP A C 1
ATOM 643 O O . TRP A 1 84 ? 15.581 1.972 -2.526 1.00 92.62 84 TRP A O 1
ATOM 653 N N . PHE A 1 85 ? 17.694 2.119 -3.267 1.00 93.75 85 PHE A N 1
ATOM 654 C CA . PHE A 1 85 ? 18.303 1.330 -2.209 1.00 93.75 85 PHE A CA 1
ATOM 655 C C . PHE A 1 85 ? 18.196 2.059 -0.870 1.00 93.75 85 PHE A C 1
ATOM 657 O O . PHE A 1 85 ? 17.755 1.462 0.113 1.00 93.75 85 PHE A O 1
ATOM 664 N N . LEU A 1 86 ? 18.506 3.362 -0.835 1.00 93.31 86 LEU A N 1
ATOM 665 C CA . LEU A 1 86 ? 18.307 4.199 0.351 1.00 93.31 86 LEU A CA 1
ATOM 666 C C . LEU A 1 86 ? 16.843 4.150 0.815 1.00 93.31 86 LEU A C 1
ATOM 668 O O . LEU A 1 86 ? 16.562 3.849 1.978 1.00 93.31 86 LEU A O 1
ATOM 672 N N . TYR A 1 87 ? 15.906 4.395 -0.104 1.00 92.94 87 TYR A N 1
ATOM 673 C CA . TYR A 1 87 ? 14.476 4.347 0.181 1.00 92.94 87 TYR A CA 1
ATOM 674 C C . TYR A 1 87 ? 14.031 2.977 0.701 1.00 92.94 87 TYR A C 1
ATOM 676 O O . TYR A 1 87 ? 13.401 2.899 1.754 1.00 92.94 87 TYR A O 1
ATOM 684 N N . GLY A 1 88 ? 14.383 1.895 0.003 1.00 93.69 88 GLY A N 1
ATOM 685 C CA . GLY A 1 88 ? 14.033 0.526 0.381 1.00 93.69 88 GLY A CA 1
ATOM 686 C C . GLY A 1 88 ? 14.591 0.137 1.749 1.00 93.69 88 GLY A C 1
ATOM 687 O O . GLY A 1 88 ? 13.894 -0.502 2.540 1.00 93.69 88 GLY A O 1
ATOM 688 N N . THR A 1 89 ? 15.802 0.600 2.066 1.00 93.81 89 THR A N 1
ATOM 689 C CA . THR A 1 89 ? 16.443 0.414 3.373 1.00 93.81 89 THR A CA 1
ATOM 690 C C . THR A 1 89 ? 15.662 1.133 4.471 1.00 93.81 89 THR A C 1
ATOM 692 O O . THR A 1 89 ? 15.273 0.518 5.465 1.00 93.81 89 THR A O 1
ATOM 695 N N . PHE A 1 90 ? 15.355 2.420 4.284 1.00 93.19 90 PHE A N 1
ATOM 696 C CA . PHE A 1 90 ? 14.594 3.212 5.257 1.00 93.19 90 PHE A CA 1
ATOM 697 C C . PHE A 1 90 ? 13.185 2.667 5.461 1.00 93.19 90 PHE A C 1
ATOM 699 O O . PHE A 1 90 ? 12.716 2.555 6.594 1.00 93.19 90 PHE A O 1
ATOM 706 N N . TYR A 1 91 ? 12.523 2.290 4.372 1.00 93.69 91 TYR A N 1
ATOM 707 C CA . TYR A 1 91 ? 11.185 1.723 4.394 1.00 93.69 91 TYR A CA 1
ATOM 708 C C . TYR A 1 91 ? 11.150 0.402 5.168 1.00 93.69 91 TYR A C 1
ATOM 710 O O . TYR A 1 91 ? 10.294 0.198 6.033 1.00 93.69 91 TYR A O 1
ATOM 718 N N . THR A 1 92 ? 12.119 -0.478 4.904 1.00 95.50 92 THR A N 1
ATOM 719 C CA . THR A 1 92 ? 12.243 -1.771 5.584 1.00 95.50 92 THR A CA 1
ATOM 720 C C . THR A 1 92 ? 12.561 -1.581 7.062 1.00 95.50 92 THR A C 1
ATOM 722 O O . THR A 1 92 ? 11.881 -2.167 7.902 1.00 95.50 92 THR A O 1
ATOM 725 N N . PHE A 1 93 ? 13.497 -0.696 7.419 1.00 93.31 93 PHE A N 1
ATOM 726 C CA . PHE A 1 93 ? 13.778 -0.397 8.824 1.00 93.31 93 PHE A CA 1
ATOM 727 C C . PHE A 1 93 ? 12.580 0.202 9.557 1.00 93.31 93 PHE A C 1
ATOM 729 O O . PHE A 1 93 ? 12.291 -0.218 10.677 1.00 93.31 93 PHE A O 1
ATOM 736 N N . ALA A 1 94 ? 11.845 1.126 8.934 1.00 93.12 94 ALA A N 1
ATOM 737 C CA . ALA A 1 94 ? 10.637 1.689 9.525 1.00 93.12 94 ALA A CA 1
ATOM 738 C C . ALA A 1 94 ? 9.612 0.591 9.847 1.00 93.12 94 ALA A C 1
ATOM 740 O O . ALA A 1 94 ? 9.081 0.560 10.958 1.00 93.12 94 ALA A O 1
ATOM 741 N N . ILE A 1 95 ? 9.379 -0.347 8.921 1.00 95.56 95 ILE A N 1
ATOM 742 C CA . ILE A 1 95 ? 8.470 -1.481 9.138 1.00 95.56 95 ILE A CA 1
ATOM 743 C C . ILE A 1 95 ? 8.995 -2.433 10.212 1.00 95.56 95 ILE A C 1
ATOM 745 O O . ILE A 1 95 ? 8.201 -2.896 11.025 1.00 95.56 95 ILE A O 1
ATOM 749 N N . LEU A 1 96 ? 10.295 -2.728 10.258 1.00 95.06 96 LEU A N 1
ATOM 750 C CA . LEU A 1 96 ? 10.846 -3.662 11.243 1.00 95.06 96 LEU A CA 1
ATOM 751 C C . LEU A 1 96 ? 10.810 -3.089 12.667 1.00 95.06 96 LEU A C 1
ATOM 753 O O . LEU A 1 96 ? 10.312 -3.746 13.582 1.00 95.06 96 LEU A O 1
ATOM 757 N N . ILE A 1 97 ? 11.268 -1.848 12.852 1.00 91.62 97 ILE A N 1
ATOM 758 C CA . ILE A 1 97 ? 11.297 -1.178 14.163 1.00 91.62 97 ILE A CA 1
ATOM 759 C C . ILE A 1 97 ? 9.866 -0.938 14.662 1.00 91.62 97 ILE A C 1
ATOM 761 O O . ILE A 1 97 ? 9.513 -1.298 15.789 1.00 91.62 97 ILE A O 1
ATOM 765 N N . MET A 1 98 ? 9.001 -0.367 13.817 1.00 91.69 98 MET A N 1
ATOM 766 C CA . MET A 1 98 ? 7.617 -0.083 14.208 1.00 91.69 98 MET A CA 1
ATOM 767 C C . MET A 1 98 ? 6.752 -1.342 14.249 1.00 91.69 98 MET A C 1
ATOM 769 O O . MET A 1 98 ? 5.779 -1.389 15.000 1.00 91.69 98 MET A O 1
ATOM 773 N N . GLY A 1 99 ? 7.109 -2.373 13.488 1.00 93.25 99 GLY A N 1
ATOM 774 C CA . GLY A 1 99 ? 6.499 -3.696 13.542 1.00 93.25 99 GLY A CA 1
ATOM 775 C C . GLY A 1 99 ? 6.775 -4.392 14.866 1.00 93.25 99 GLY A C 1
ATO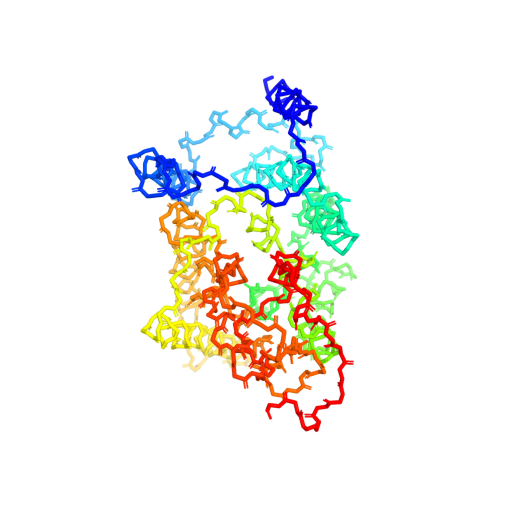M 776 O O . GLY A 1 99 ? 5.837 -4.883 15.490 1.00 93.25 99 GLY A O 1
ATOM 777 N N . PHE A 1 100 ? 8.009 -4.326 15.371 1.00 91.62 100 PHE A N 1
ATOM 778 C CA . PHE A 1 100 ? 8.337 -4.815 16.711 1.00 91.62 100 PHE A CA 1
ATOM 779 C C . PHE A 1 100 ? 7.517 -4.097 17.794 1.00 91.62 100 PHE A C 1
ATOM 781 O O . PHE A 1 100 ? 6.868 -4.737 18.627 1.00 91.62 100 PHE A O 1
ATOM 788 N N . ARG A 1 101 ? 7.443 -2.759 17.728 1.00 88.56 101 ARG A N 1
ATOM 789 C CA . ARG A 1 101 ? 6.568 -1.961 18.604 1.00 88.56 101 ARG A CA 1
ATOM 790 C C . ARG A 1 101 ? 5.099 -2.395 18.496 1.00 88.56 101 ARG A C 1
ATOM 792 O O . ARG A 1 101 ? 4.416 -2.490 19.516 1.00 88.56 101 ARG A O 1
ATOM 799 N N . ALA A 1 102 ? 4.600 -2.652 17.286 1.00 89.69 102 ALA A N 1
ATOM 800 C CA . ALA A 1 102 ? 3.222 -3.079 17.054 1.00 89.69 102 ALA A CA 1
ATOM 801 C C . ALA A 1 102 ? 2.941 -4.485 17.617 1.00 89.69 102 ALA A C 1
ATOM 803 O O . ALA A 1 102 ? 1.914 -4.670 18.271 1.00 89.69 102 ALA A O 1
ATOM 804 N N . ILE A 1 103 ? 3.856 -5.447 17.450 1.00 91.56 103 ILE A N 1
ATOM 805 C CA . ILE A 1 103 ? 3.762 -6.787 18.058 1.00 91.56 103 ILE A CA 1
ATOM 806 C C . ILE A 1 103 ? 3.640 -6.664 19.575 1.00 91.56 103 ILE A C 1
ATOM 808 O O . ILE A 1 103 ? 2.740 -7.253 20.173 1.00 91.56 103 ILE A O 1
ATOM 812 N N . PHE A 1 104 ? 4.484 -5.841 20.197 1.00 85.75 104 PHE A N 1
ATOM 813 C CA . PHE A 1 104 ? 4.437 -5.647 21.640 1.00 85.75 104 PHE A CA 1
ATOM 814 C C . PHE A 1 104 ? 3.132 -4.988 22.110 1.00 85.75 104 PHE A C 1
ATOM 816 O O . PHE A 1 104 ? 2.530 -5.402 23.109 1.00 85.75 104 PHE A O 1
ATOM 823 N N . ARG A 1 105 ? 2.671 -3.960 21.389 1.00 84.25 105 ARG A N 1
ATOM 824 C CA . ARG A 1 105 ? 1.411 -3.263 21.675 1.00 84.25 105 ARG A CA 1
ATOM 825 C C . ARG A 1 105 ? 0.219 -4.222 21.626 1.00 84.25 105 ARG A C 1
ATOM 827 O O . ARG A 1 105 ? -0.627 -4.214 22.521 1.00 84.25 105 ARG A O 1
ATOM 834 N N . TYR A 1 106 ? 0.175 -5.071 20.604 1.00 89.00 106 TYR A N 1
ATOM 835 C CA . TYR A 1 106 ? -0.917 -6.008 20.352 1.00 89.00 106 TYR A CA 1
ATOM 836 C C . TYR A 1 106 ? -0.637 -7.430 20.869 1.00 89.00 106 TYR A C 1
ATOM 838 O O . TYR A 1 106 ? -1.299 -8.374 20.444 1.00 89.00 106 TYR A O 1
ATOM 846 N N . ARG A 1 107 ? 0.284 -7.593 21.835 1.00 89.81 107 ARG A N 1
ATOM 847 C CA . ARG A 1 107 ? 0.736 -8.901 22.360 1.00 89.81 107 ARG A CA 1
ATOM 848 C C . ARG A 1 107 ? -0.360 -9.796 22.945 1.00 89.81 107 ARG A C 1
ATOM 850 O O . ARG A 1 107 ? -0.198 -11.005 23.028 1.00 89.81 107 ARG A O 1
ATOM 857 N N . HIS A 1 108 ? -1.487 -9.207 23.332 1.00 88.94 108 HIS A N 1
ATOM 858 C CA . HIS A 1 108 ? -2.657 -9.921 23.845 1.00 88.94 108 HIS A CA 1
ATOM 859 C C . HIS A 1 108 ? -3.497 -10.580 22.734 1.00 88.94 108 HIS A C 1
ATOM 861 O O . HIS A 1 108 ? -4.397 -11.361 23.027 1.00 88.94 108 HIS A O 1
ATOM 867 N N . ASN A 1 109 ? -3.234 -10.278 21.457 1.00 92.44 109 ASN A N 1
ATOM 868 C CA . ASN A 1 109 ? -4.006 -10.778 20.328 1.00 92.44 109 ASN A CA 1
ATOM 869 C C . ASN A 1 109 ? -3.112 -11.527 19.326 1.00 92.44 109 ASN A C 1
ATOM 871 O O . ASN A 1 109 ? -2.379 -10.921 18.541 1.00 92.44 109 ASN A O 1
ATOM 875 N N . ARG A 1 110 ? -3.235 -12.862 19.302 1.00 94.38 110 ARG A N 1
ATOM 876 C CA . ARG A 1 110 ? -2.445 -13.740 18.418 1.00 94.38 110 ARG A CA 1
ATOM 877 C C . ARG A 1 110 ? -2.579 -13.372 16.938 1.00 94.38 110 ARG A C 1
ATOM 879 O O . ARG A 1 110 ? -1.578 -13.360 16.230 1.00 94.38 110 ARG A O 1
ATOM 886 N N . TYR A 1 111 ? -3.780 -13.014 16.472 1.00 94.50 111 TYR A N 1
ATOM 887 C CA . TYR A 1 111 ? -4.005 -12.640 15.069 1.00 94.50 111 TYR A CA 1
ATOM 888 C C . TYR A 1 111 ? -3.146 -11.437 14.663 1.00 94.50 111 TYR A C 1
ATOM 890 O O . TYR A 1 111 ? -2.564 -11.425 13.582 1.00 94.50 111 TYR A O 1
ATOM 898 N N . GLN A 1 112 ? -3.024 -10.437 15.537 1.00 94.62 112 GLN A N 1
ATOM 899 C CA . GLN A 1 112 ? -2.230 -9.241 15.253 1.00 94.62 112 GLN A CA 1
ATOM 900 C C . GLN A 1 112 ? -0.729 -9.503 15.298 1.00 94.62 112 GLN A C 1
ATOM 902 O O . GLN A 1 112 ? -0.002 -8.938 14.480 1.00 94.62 112 GLN A O 1
ATOM 907 N N . ILE A 1 113 ? -0.279 -10.367 16.212 1.00 95.19 113 ILE A N 1
ATOM 908 C CA . ILE A 1 113 ? 1.121 -10.796 16.292 1.00 95.19 113 ILE A CA 1
ATOM 909 C C . ILE A 1 113 ? 1.518 -11.489 14.987 1.00 95.19 113 ILE A C 1
ATOM 911 O O . ILE A 1 113 ? 2.429 -11.019 14.309 1.00 95.19 113 ILE A O 1
ATOM 915 N N . PHE A 1 114 ? 0.788 -12.535 14.582 1.00 96.56 114 PHE A N 1
ATOM 916 C CA . PHE A 1 114 ? 1.093 -13.279 13.356 1.00 96.56 114 PHE A CA 1
ATOM 917 C C . PHE A 1 114 ? 1.023 -12.397 12.113 1.00 96.56 114 PHE A C 1
ATOM 919 O O . PHE A 1 114 ? 1.950 -12.389 11.311 1.00 96.56 114 PHE A O 1
ATOM 926 N N . ARG A 1 115 ? -0.029 -11.586 11.980 1.00 96.00 115 ARG A N 1
ATOM 927 C CA . ARG A 1 115 ? -0.172 -10.653 10.858 1.00 96.00 115 ARG A CA 1
ATOM 928 C C . ARG A 1 115 ? 1.010 -9.686 10.755 1.00 96.00 115 ARG A C 1
ATOM 930 O O . ARG A 1 115 ? 1.487 -9.415 9.658 1.00 96.00 115 ARG A O 1
ATOM 937 N N . THR A 1 116 ? 1.465 -9.146 11.886 1.00 96.06 116 THR A N 1
ATOM 938 C CA . THR A 1 116 ? 2.577 -8.183 11.912 1.00 96.06 116 THR A CA 1
ATOM 939 C C . THR A 1 116 ? 3.920 -8.872 11.658 1.00 96.06 116 THR A C 1
ATOM 941 O O . THR A 1 116 ? 4.743 -8.339 10.924 1.00 96.06 116 THR A O 1
ATOM 944 N N . ALA A 1 117 ? 4.122 -10.087 12.168 1.00 97.12 117 ALA A N 1
ATOM 945 C CA . ALA A 1 117 ? 5.306 -10.880 11.850 1.00 97.12 117 ALA A CA 1
ATOM 946 C C . ALA A 1 117 ? 5.380 -11.208 10.349 1.00 97.12 117 ALA A C 1
ATOM 948 O O . ALA A 1 117 ? 6.413 -10.988 9.721 1.00 97.12 117 ALA A O 1
ATOM 949 N N . VAL A 1 118 ? 4.270 -11.650 9.745 1.00 97.31 118 VAL A N 1
ATOM 950 C CA . VAL A 1 118 ? 4.222 -11.963 8.308 1.00 97.31 118 VAL A CA 1
ATOM 951 C C . VAL A 1 118 ? 4.491 -10.724 7.460 1.00 97.31 118 VAL A C 1
ATOM 953 O O . VAL A 1 118 ? 5.256 -10.821 6.509 1.00 97.31 118 VAL A O 1
ATOM 956 N N . ILE A 1 119 ? 3.948 -9.553 7.810 1.00 96.12 119 ILE A N 1
ATOM 957 C CA . ILE A 1 119 ? 4.187 -8.347 7.003 1.00 96.12 119 ILE A CA 1
ATOM 958 C C . ILE A 1 119 ? 5.626 -7.831 7.120 1.00 96.12 119 ILE A C 1
ATOM 960 O O . ILE A 1 119 ? 6.175 -7.331 6.141 1.00 96.12 119 ILE A O 1
ATOM 964 N N . MET A 1 120 ? 6.258 -7.995 8.288 1.00 97.25 120 MET A N 1
ATOM 965 C CA . MET A 1 120 ? 7.682 -7.706 8.483 1.00 97.25 120 MET A CA 1
ATOM 966 C C . MET A 1 120 ? 8.556 -8.639 7.640 1.00 97.25 120 MET A C 1
ATOM 968 O O . MET A 1 120 ? 9.445 -8.167 6.935 1.00 97.25 120 MET A O 1
ATOM 972 N N . LEU A 1 121 ? 8.271 -9.945 7.666 1.00 97.19 121 LEU A N 1
ATOM 973 C CA . LEU A 1 121 ? 8.975 -10.934 6.849 1.00 97.19 121 LEU A CA 1
ATOM 974 C C . LEU A 1 121 ? 8.750 -10.693 5.357 1.00 97.19 121 LEU A C 1
ATOM 976 O O . LEU A 1 121 ? 9.696 -10.759 4.580 1.00 97.19 121 LEU A O 1
ATOM 980 N N . ALA A 1 122 ? 7.524 -10.359 4.953 1.00 96.81 122 ALA A N 1
ATOM 981 C CA . ALA A 1 122 ? 7.209 -10.090 3.560 1.00 96.81 122 ALA A CA 1
ATOM 982 C C . ALA A 1 122 ? 7.959 -8.860 3.034 1.00 96.81 122 ALA A C 1
ATOM 984 O O . ALA A 1 122 ? 8.498 -8.897 1.929 1.00 96.81 122 ALA A O 1
ATOM 985 N N . GLN A 1 123 ? 8.048 -7.801 3.843 1.00 96.88 123 GLN A N 1
ATOM 986 C CA . GLN A 1 123 ? 8.841 -6.623 3.511 1.00 96.88 123 GLN A CA 1
ATOM 987 C C . GLN A 1 123 ? 10.336 -6.958 3.429 1.00 96.88 123 GLN A C 1
ATOM 989 O O . GLN A 1 123 ? 10.984 -6.618 2.443 1.00 96.88 123 GLN A O 1
ATOM 994 N N . LEU A 1 124 ? 10.884 -7.627 4.446 1.00 96.44 124 LEU A N 1
ATOM 995 C CA . LEU A 1 124 ? 12.310 -7.935 4.506 1.00 96.44 124 LEU A CA 1
ATOM 996 C C . LEU A 1 124 ? 12.734 -8.876 3.373 1.00 96.44 124 LEU A C 1
ATOM 998 O O . LEU A 1 124 ? 13.717 -8.613 2.695 1.00 96.44 124 LEU A O 1
ATOM 1002 N N . ILE A 1 125 ? 11.990 -9.953 3.139 1.00 96.31 125 ILE A N 1
ATOM 1003 C CA . ILE A 1 125 ? 12.376 -10.994 2.185 1.00 96.31 125 ILE A CA 1
ATOM 1004 C C . ILE A 1 125 ? 11.955 -10.608 0.764 1.00 96.31 125 ILE A C 1
ATOM 1006 O O . ILE A 1 125 ? 12.809 -10.438 -0.103 1.00 96.31 125 ILE A O 1
ATOM 1010 N N . PHE A 1 126 ? 10.654 -10.435 0.510 1.00 95.00 126 PHE A N 1
ATOM 1011 C CA . PHE A 1 126 ? 10.140 -10.267 -0.856 1.00 95.00 126 PHE A CA 1
ATOM 1012 C C . PHE A 1 126 ? 10.329 -8.861 -1.422 1.00 95.00 126 PHE A C 1
ATOM 1014 O O . PHE A 1 126 ? 10.452 -8.720 -2.637 1.00 95.00 126 PHE A O 1
ATOM 1021 N N . ALA A 1 127 ? 10.317 -7.828 -0.576 1.00 94.12 127 ALA A N 1
ATOM 1022 C CA . ALA A 1 127 ? 10.417 -6.443 -1.035 1.00 94.12 127 ALA A CA 1
ATOM 1023 C C . ALA A 1 127 ? 11.826 -5.841 -0.911 1.00 94.12 127 ALA A C 1
ATOM 1025 O O . ALA A 1 127 ? 12.076 -4.810 -1.529 1.00 94.12 127 ALA A O 1
ATOM 1026 N N . TYR A 1 128 ? 12.733 -6.461 -0.148 1.00 95.12 128 TYR A N 1
ATOM 1027 C CA . TYR A 1 128 ? 14.082 -5.936 0.078 1.00 95.12 128 TYR A CA 1
ATOM 1028 C C . TYR A 1 128 ? 15.176 -6.939 -0.312 1.00 95.12 128 TYR A C 1
ATOM 1030 O O . TYR A 1 128 ? 15.867 -6.719 -1.301 1.00 95.12 128 TYR A O 1
ATOM 1038 N N . LEU A 1 129 ? 15.296 -8.079 0.377 1.00 95.12 129 LEU A N 1
ATOM 1039 C CA . LEU A 1 129 ? 16.406 -9.016 0.160 1.00 95.12 129 LEU A CA 1
ATOM 1040 C C . LEU A 1 129 ? 16.391 -9.684 -1.220 1.00 95.12 129 LEU A C 1
ATOM 1042 O O . LEU A 1 129 ? 17.422 -9.693 -1.884 1.00 95.12 129 LEU A O 1
ATOM 1046 N N . ILE A 1 130 ? 15.254 -10.220 -1.678 1.00 94.56 130 ILE A N 1
ATOM 1047 C CA . ILE A 1 130 ? 15.177 -10.900 -2.984 1.00 94.56 130 ILE A CA 1
ATOM 1048 C C . ILE A 1 130 ? 15.501 -9.942 -4.149 1.00 94.56 130 ILE A C 1
ATOM 1050 O O . ILE A 1 130 ? 16.370 -10.278 -4.954 1.00 94.56 130 ILE A O 1
ATOM 1054 N N . PRO A 1 131 ? 14.886 -8.747 -4.257 1.00 93.50 131 PRO A N 1
ATOM 1055 C CA . PRO A 1 131 ? 15.244 -7.776 -5.294 1.00 93.50 131 PRO A CA 1
ATOM 1056 C C . PRO A 1 131 ? 16.720 -7.360 -5.251 1.00 93.50 131 PRO A C 1
ATOM 1058 O O . PRO A 1 131 ? 17.369 -7.272 -6.294 1.00 93.50 131 PRO A O 1
ATOM 1061 N N . SER A 1 132 ? 17.277 -7.147 -4.055 1.00 92.88 132 SER A N 1
ATOM 1062 C CA . SER A 1 132 ? 18.693 -6.812 -3.889 1.00 92.88 132 SER A CA 1
ATOM 1063 C C . SER A 1 132 ? 19.620 -7.962 -4.296 1.00 92.88 132 SER A C 1
ATOM 1065 O O . SER A 1 132 ? 20.636 -7.726 -4.946 1.00 92.88 132 SER A O 1
ATOM 1067 N N . PHE A 1 133 ? 19.240 -9.203 -3.998 1.00 93.19 133 PHE A N 1
ATOM 1068 C CA . PHE A 1 133 ? 19.961 -10.399 -4.425 1.00 93.19 133 PHE A CA 1
ATOM 1069 C C . PHE A 1 133 ? 19.926 -10.580 -5.951 1.00 93.19 133 PHE A C 1
ATOM 1071 O O . PHE A 1 133 ? 20.950 -10.873 -6.566 1.00 93.19 133 PHE A O 1
ATOM 1078 N N . LEU A 1 134 ? 18.785 -10.316 -6.599 1.00 92.50 134 LEU A N 1
ATOM 1079 C CA . LEU A 1 134 ? 18.694 -10.308 -8.06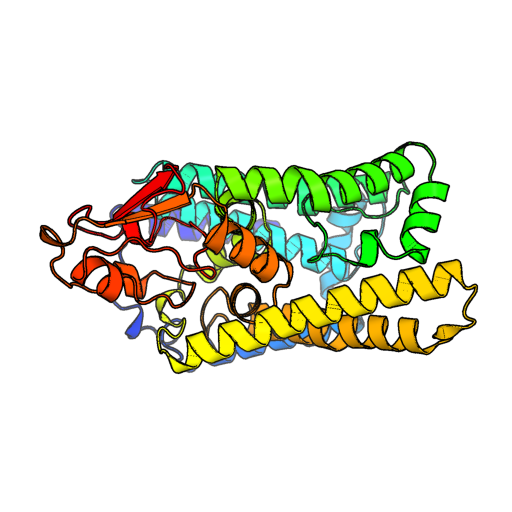5 1.00 92.50 134 LEU A CA 1
ATOM 1080 C C . LEU A 1 134 ? 19.647 -9.278 -8.687 1.00 92.50 134 LEU A C 1
ATOM 1082 O O . LEU A 1 134 ? 20.337 -9.591 -9.658 1.00 92.50 134 LEU A O 1
ATOM 1086 N N . LYS A 1 135 ? 19.751 -8.079 -8.093 1.00 91.19 135 LYS A N 1
ATOM 1087 C CA . LYS A 1 135 ? 20.714 -7.055 -8.533 1.00 91.19 135 LYS A CA 1
ATOM 1088 C C . LYS A 1 135 ? 22.165 -7.530 -8.423 1.00 91.19 135 LYS A C 1
ATOM 1090 O O . LYS A 1 135 ? 22.939 -7.222 -9.336 1.00 91.19 135 LYS A O 1
ATOM 1095 N N . ALA A 1 136 ? 22.507 -8.272 -7.365 1.00 91.69 136 ALA A N 1
ATOM 1096 C CA . ALA A 1 136 ? 23.833 -8.869 -7.172 1.00 91.69 136 ALA A CA 1
ATOM 1097 C C . ALA A 1 136 ? 24.156 -9.921 -8.244 1.00 91.69 136 ALA A C 1
ATOM 1099 O O . ALA A 1 136 ? 25.269 -9.973 -8.759 1.00 91.69 136 ALA A O 1
ATOM 1100 N N . MET A 1 137 ? 23.158 -10.702 -8.663 1.00 91.00 137 MET A N 1
ATOM 1101 C CA . MET A 1 137 ? 23.289 -11.688 -9.743 1.00 91.00 137 MET A CA 1
ATOM 1102 C C . MET A 1 137 ? 23.210 -11.087 -11.159 1.00 91.00 137 MET A C 1
ATOM 1104 O O . MET A 1 137 ? 23.059 -11.828 -12.128 1.00 91.00 137 MET A O 1
ATOM 1108 N N . HIS A 1 138 ? 23.277 -9.759 -11.308 1.00 88.81 138 HIS A N 1
ATOM 1109 C CA . HIS A 1 138 ? 23.123 -9.061 -12.595 1.00 88.81 138 HIS A CA 1
ATOM 1110 C C . HIS A 1 138 ? 21.787 -9.351 -13.315 1.00 88.81 138 HIS A C 1
ATOM 1112 O O . HIS A 1 138 ? 21.670 -9.175 -14.531 1.00 88.81 138 HIS A O 1
ATOM 1118 N N . GLN A 1 139 ? 20.764 -9.755 -12.559 1.00 89.50 139 GLN A N 1
ATOM 1119 C CA . GLN A 1 139 ? 19.404 -9.985 -13.038 1.00 89.50 139 GLN A CA 1
ATOM 1120 C C . GLN A 1 139 ? 18.551 -8.716 -12.880 1.00 89.50 139 GLN A C 1
ATOM 1122 O O . GLN A 1 139 ? 18.873 -7.844 -12.063 1.00 89.50 139 GLN A O 1
ATOM 1127 N N . PRO A 1 140 ? 17.470 -8.565 -13.668 1.00 88.56 140 PRO A N 1
ATOM 1128 C CA . PRO A 1 140 ? 16.585 -7.418 -13.532 1.00 88.56 140 PRO A CA 1
ATOM 1129 C C . PRO A 1 140 ? 15.869 -7.440 -12.175 1.00 88.56 140 PRO A C 1
ATOM 1131 O O . PRO A 1 140 ? 15.526 -8.494 -11.638 1.00 88.56 140 PRO A O 1
ATOM 1134 N N . GLU A 1 141 ? 15.639 -6.254 -11.615 1.00 89.69 141 GLU A N 1
ATOM 1135 C CA . GLU A 1 141 ? 14.961 -6.110 -10.330 1.00 89.69 141 GLU A CA 1
ATOM 1136 C C . GLU A 1 141 ? 13.488 -6.523 -10.437 1.00 89.69 141 GLU A C 1
ATOM 1138 O O . GLU A 1 141 ? 12.716 -5.948 -11.211 1.00 89.69 141 GLU A O 1
ATOM 1143 N N . PHE A 1 142 ? 13.086 -7.495 -9.617 1.00 92.62 142 PHE A N 1
ATOM 1144 C CA . PHE A 1 142 ? 11.726 -8.017 -9.607 1.00 92.62 142 PHE A CA 1
ATOM 1145 C C . PHE A 1 142 ? 11.206 -8.215 -8.179 1.00 92.62 142 PHE A C 1
ATOM 1147 O O . PHE A 1 142 ? 11.835 -8.877 -7.354 1.00 92.62 142 PHE A O 1
ATOM 1154 N N . TYR A 1 143 ? 10.031 -7.653 -7.895 1.00 93.44 143 TYR A N 1
ATOM 1155 C CA . TYR A 1 143 ? 9.352 -7.758 -6.609 1.00 93.44 143 TYR A CA 1
ATOM 1156 C C . TYR A 1 143 ? 8.247 -8.815 -6.682 1.00 93.44 143 TYR A C 1
ATOM 1158 O O . TYR A 1 143 ? 7.160 -8.566 -7.205 1.00 93.44 143 TYR A O 1
ATOM 1166 N N . PHE A 1 144 ? 8.480 -9.980 -6.079 1.00 93.19 144 PHE A N 1
ATOM 1167 C CA . PHE A 1 144 ? 7.539 -11.111 -6.108 1.00 93.19 144 PHE A CA 1
ATOM 1168 C C . PHE A 1 144 ? 6.229 -10.877 -5.340 1.00 93.19 144 PHE A C 1
ATOM 1170 O O . PHE A 1 144 ? 5.317 -11.699 -5.423 1.00 93.19 144 PHE A O 1
ATOM 1177 N N . SER A 1 145 ? 6.125 -9.770 -4.603 1.00 93.12 145 SER A N 1
ATOM 1178 C CA . SER A 1 145 ? 4.934 -9.353 -3.864 1.00 93.12 145 SER A CA 1
ATOM 1179 C C . SER A 1 145 ? 4.150 -8.226 -4.546 1.00 93.12 145 SER A C 1
ATOM 1181 O O . SER A 1 145 ? 3.111 -7.821 -4.019 1.00 93.12 145 SER A O 1
ATOM 1183 N N . TYR A 1 146 ? 4.593 -7.705 -5.696 1.00 93.00 146 TYR A N 1
ATOM 1184 C CA . TYR A 1 146 ? 3.857 -6.688 -6.449 1.00 93.00 146 TYR A CA 1
ATOM 1185 C C . TYR A 1 146 ? 3.282 -7.269 -7.738 1.00 93.00 146 TYR A C 1
ATOM 1187 O O . TYR A 1 146 ? 3.987 -7.859 -8.549 1.00 93.00 146 TYR A O 1
ATOM 1195 N N . PHE A 1 147 ? 1.978 -7.080 -7.916 1.00 94.25 147 PHE A N 1
ATOM 1196 C CA . PHE A 1 147 ? 1.202 -7.681 -9.000 1.00 94.25 147 PHE A CA 1
ATOM 1197 C C . PHE A 1 147 ? 0.494 -6.602 -9.809 1.00 94.25 147 PHE A C 1
ATOM 1199 O O . PHE A 1 147 ? 0.353 -5.461 -9.354 1.00 94.25 147 PHE A O 1
ATOM 1206 N N . TRP A 1 148 ? 0.004 -6.954 -10.991 1.00 95.38 148 TRP A N 1
ATOM 1207 C CA . TRP A 1 148 ? -0.900 -6.085 -11.730 1.00 95.38 148 TRP A CA 1
ATOM 1208 C C . TRP A 1 148 ? -2.252 -5.998 -10.995 1.00 95.38 148 TRP A C 1
ATOM 1210 O O . TRP A 1 148 ? -2.723 -7.017 -10.485 1.00 95.38 148 TRP A O 1
ATOM 1220 N N . PRO A 1 149 ? -2.887 -4.811 -10.910 1.00 94.81 149 PRO A N 1
ATOM 1221 C CA . PRO A 1 149 ? -2.509 -3.527 -11.518 1.00 94.81 149 PRO A CA 1
ATOM 1222 C C . PRO A 1 149 ? -1.654 -2.591 -10.637 1.00 94.81 149 PRO A C 1
ATOM 1224 O O . PRO A 1 149 ? -1.505 -1.422 -10.981 1.00 94.81 149 PRO A O 1
ATOM 1227 N N . LEU A 1 150 ? -1.101 -3.038 -9.498 1.00 93.38 150 LEU A N 1
ATOM 1228 C CA . LEU A 1 150 ? -0.237 -2.188 -8.653 1.00 93.38 150 LEU A CA 1
ATOM 1229 C C . LEU A 1 150 ? 1.098 -1.856 -9.325 1.00 93.38 150 LEU A C 1
ATOM 1231 O O . LEU A 1 150 ? 1.529 -0.708 -9.278 1.00 93.38 150 LEU A O 1
ATOM 1235 N N . LYS A 1 151 ? 1.749 -2.869 -9.907 1.00 92.44 151 LYS A N 1
ATOM 1236 C CA . LYS A 1 151 ? 3.024 -2.747 -10.624 1.00 92.44 151 LYS A CA 1
ATOM 1237 C C . LYS A 1 151 ? 2.829 -3.152 -12.087 1.00 92.44 151 LYS A C 1
ATOM 1239 O O . LYS A 1 151 ? 3.232 -4.243 -12.492 1.00 92.44 151 LYS A O 1
ATOM 1244 N N . PRO A 1 152 ? 2.114 -2.322 -12.866 1.00 91.94 152 PRO A N 1
ATOM 1245 C CA . PRO A 1 152 ? 1.711 -2.661 -14.225 1.00 91.94 152 PRO A CA 1
ATOM 1246 C C . PRO A 1 152 ? 2.907 -2.776 -15.174 1.00 91.94 152 PRO A C 1
ATOM 1248 O O . PRO A 1 152 ? 2.818 -3.476 -16.179 1.00 91.94 152 PRO A O 1
ATOM 1251 N N . GLU A 1 153 ? 4.043 -2.163 -14.826 1.00 90.19 153 GLU A N 1
ATOM 1252 C CA . GLU A 1 153 ? 5.235 -2.141 -15.666 1.00 90.19 153 GLU A CA 1
ATOM 1253 C C . GLU A 1 153 ? 5.799 -3.540 -15.922 1.00 90.19 153 GLU A C 1
ATOM 1255 O O . GLU A 1 153 ? 6.429 -3.752 -16.951 1.00 90.19 153 GLU A O 1
ATOM 1260 N N . TYR A 1 154 ? 5.557 -4.516 -15.043 1.00 90.50 154 TYR A N 1
ATOM 1261 C CA . TYR A 1 154 ? 6.002 -5.898 -15.261 1.00 90.50 154 TYR A CA 1
ATOM 1262 C C . TYR A 1 154 ? 5.292 -6.605 -16.412 1.00 90.50 154 TYR A C 1
ATOM 1264 O O . TYR A 1 154 ? 5.851 -7.537 -16.980 1.00 90.50 154 TYR A O 1
ATOM 1272 N N . LEU A 1 155 ? 4.093 -6.147 -16.772 1.00 91.81 155 LEU A N 1
ATOM 1273 C CA . LEU A 1 155 ? 3.301 -6.699 -17.868 1.00 91.81 155 LEU A CA 1
ATOM 1274 C C . LEU A 1 155 ? 3.220 -5.747 -19.063 1.00 91.81 155 LEU A C 1
ATOM 1276 O O . LEU A 1 155 ? 2.405 -5.961 -19.957 1.00 91.81 155 LEU A O 1
ATOM 1280 N N . PHE A 1 156 ? 4.035 -4.690 -19.098 1.00 93.31 156 PHE A N 1
ATOM 1281 C CA . PHE A 1 156 ? 4.170 -3.876 -20.302 1.00 93.31 156 PHE A CA 1
ATOM 1282 C C . PHE A 1 156 ? 4.983 -4.632 -21.357 1.00 93.31 156 PHE A C 1
ATOM 1284 O O . PHE A 1 156 ? 5.980 -5.267 -21.005 1.00 93.31 156 PHE A O 1
ATOM 1291 N N . PRO A 1 157 ? 4.612 -4.533 -22.645 1.00 91.12 157 PRO A N 1
ATOM 1292 C CA . PRO A 1 157 ? 5.216 -5.339 -23.706 1.00 91.12 157 PRO A CA 1
ATOM 1293 C C . PRO A 1 157 ? 6.739 -5.159 -23.797 1.00 91.12 157 PRO A C 1
ATOM 1295 O O . PRO A 1 157 ? 7.469 -6.139 -23.918 1.00 91.12 157 PRO A O 1
ATOM 1298 N N . SER A 1 158 ? 7.236 -3.928 -23.626 1.00 89.06 158 SER A N 1
ATOM 1299 C CA . SER A 1 158 ? 8.676 -3.635 -23.614 1.00 89.06 158 SER A CA 1
ATOM 1300 C C . SER A 1 158 ? 9.422 -4.376 -22.505 1.00 89.06 158 SER A C 1
ATOM 1302 O O . SER A 1 158 ? 10.502 -4.915 -22.724 1.00 89.06 158 SER A O 1
ATOM 1304 N N . ASN A 1 159 ? 8.846 -4.421 -21.305 1.00 91.31 159 ASN A N 1
ATOM 1305 C CA . ASN A 1 159 ? 9.494 -5.016 -20.143 1.00 91.31 159 ASN A CA 1
ATOM 1306 C C . ASN A 1 159 ? 9.385 -6.539 -20.176 1.00 91.31 159 ASN A C 1
ATOM 1308 O O . ASN A 1 159 ? 10.341 -7.216 -19.815 1.00 91.31 159 ASN A O 1
ATOM 1312 N N . VAL A 1 160 ? 8.265 -7.078 -20.665 1.00 92.62 160 VAL A N 1
ATOM 1313 C CA . VAL A 1 160 ? 8.105 -8.518 -20.907 1.00 92.62 160 VAL A CA 1
ATOM 1314 C C . VAL A 1 160 ? 9.177 -9.019 -21.877 1.00 92.62 160 VAL A C 1
ATOM 1316 O O . VAL A 1 160 ? 9.833 -10.013 -21.572 1.00 92.62 160 VAL A O 1
ATOM 1319 N N . ALA A 1 161 ? 9.430 -8.300 -22.977 1.00 90.56 161 ALA A N 1
ATOM 1320 C CA . ALA A 1 161 ? 10.500 -8.642 -23.916 1.00 90.56 161 ALA A CA 1
ATOM 1321 C C . ALA A 1 161 ? 11.890 -8.621 -23.248 1.00 90.56 161 ALA A C 1
ATOM 1323 O O . ALA A 1 161 ? 12.680 -9.552 -23.414 1.00 90.56 161 ALA A O 1
ATOM 1324 N N . VAL A 1 162 ? 12.172 -7.606 -22.420 1.00 91.00 162 VAL A N 1
ATOM 1325 C CA . VAL A 1 162 ? 13.427 -7.527 -21.650 1.00 91.00 162 VAL A CA 1
ATOM 1326 C C . VAL A 1 162 ? 13.567 -8.704 -20.685 1.00 91.00 162 VAL A C 1
ATOM 1328 O O . VAL A 1 162 ? 14.630 -9.319 -20.638 1.00 91.00 162 VAL A O 1
ATOM 1331 N N . PHE A 1 163 ? 12.525 -9.057 -19.932 1.00 92.31 163 PHE A N 1
ATOM 1332 C CA . PHE A 1 163 ? 12.580 -10.198 -19.019 1.00 92.31 163 PHE A CA 1
ATOM 1333 C C . PHE A 1 163 ? 12.792 -11.509 -19.779 1.00 92.31 163 PHE A C 1
ATOM 1335 O O . PHE A 1 163 ? 13.660 -12.289 -19.407 1.00 92.31 163 PHE A O 1
ATOM 1342 N N . GLN A 1 164 ? 12.083 -11.735 -20.883 1.00 91.38 164 GLN A N 1
ATOM 1343 C CA . GLN A 1 164 ? 12.259 -12.945 -21.691 1.00 91.38 164 GLN A CA 1
ATOM 1344 C C . GLN A 1 164 ? 13.680 -13.076 -22.263 1.00 91.38 164 GLN A C 1
ATOM 1346 O O . GLN A 1 164 ? 14.192 -14.189 -22.361 1.00 91.38 164 GLN A O 1
ATOM 1351 N N . SER A 1 165 ? 14.357 -11.957 -22.545 1.00 90.38 165 SER A N 1
ATOM 1352 C CA . SER A 1 165 ? 15.762 -11.953 -22.986 1.00 90.38 165 SER A CA 1
ATOM 1353 C C . SER A 1 165 ? 16.761 -12.448 -21.923 1.00 90.38 165 SER A C 1
ATOM 1355 O O . SER A 1 165 ? 17.895 -12.787 -22.251 1.00 90.38 165 SER A O 1
ATOM 1357 N N . LYS A 1 166 ? 16.364 -12.517 -20.643 1.00 90.38 166 LYS A N 1
ATOM 1358 C CA . LYS A 1 166 ? 17.223 -12.898 -19.502 1.00 90.38 166 LYS A CA 1
ATOM 1359 C C . LYS A 1 166 ? 17.176 -14.397 -19.168 1.00 90.38 166 LYS A C 1
ATOM 1361 O O . LYS A 1 166 ? 17.471 -14.799 -18.043 1.00 90.38 166 LYS A O 1
ATOM 1366 N N . GLY A 1 167 ? 16.820 -15.231 -20.145 1.00 90.38 167 GLY A N 1
ATOM 1367 C CA . GLY A 1 167 ? 16.803 -16.690 -20.019 1.00 90.38 167 GLY A CA 1
ATOM 1368 C C . GLY A 1 167 ? 15.711 -17.211 -19.078 1.00 90.38 167 GLY A C 1
ATOM 1369 O O . GLY A 1 167 ? 14.678 -16.568 -18.881 1.00 90.38 167 GLY A O 1
ATOM 1370 N N . ALA A 1 168 ? 15.942 -18.385 -18.480 1.00 92.12 168 ALA A N 1
ATOM 1371 C CA . ALA A 1 168 ? 14.944 -19.099 -17.676 1.00 92.12 168 ALA A CA 1
ATOM 1372 C C . ALA A 1 168 ? 14.422 -18.285 -16.477 1.00 92.12 168 ALA A C 1
ATOM 1374 O O . ALA A 1 168 ? 13.227 -18.303 -16.181 1.00 92.12 168 ALA A O 1
ATOM 1375 N N . VAL A 1 169 ? 15.297 -17.524 -15.810 1.00 91.62 169 VAL A N 1
ATOM 1376 C CA . VAL A 1 169 ? 14.922 -16.706 -14.644 1.00 91.62 169 VAL A CA 1
ATOM 1377 C C . VAL A 1 169 ? 13.955 -15.591 -15.043 1.00 91.62 169 VAL A C 1
ATOM 1379 O O . VAL A 1 169 ? 12.943 -15.376 -14.378 1.00 91.62 169 VAL A O 1
ATOM 1382 N N . GLY A 1 170 ? 14.222 -14.913 -16.157 1.00 92.31 170 GLY A N 1
ATOM 1383 C CA . GLY A 1 170 ? 13.346 -13.859 -16.653 1.00 92.31 170 GLY A CA 1
ATOM 1384 C C . GLY A 1 170 ? 12.014 -14.386 -17.203 1.00 92.31 170 GLY A C 1
ATOM 1385 O O . GLY A 1 170 ? 10.967 -13.790 -16.950 1.00 92.31 170 GLY A O 1
ATOM 1386 N N . GLN A 1 171 ? 12.013 -15.552 -17.856 1.00 91.81 171 GLN A N 1
ATOM 1387 C CA . GLN A 1 171 ? 10.773 -16.244 -18.236 1.00 91.81 171 GLN A CA 1
ATOM 1388 C C . GLN A 1 171 ? 9.923 -16.601 -17.008 1.00 91.81 171 GLN A C 1
ATOM 1390 O O . GLN A 1 171 ? 8.713 -16.362 -17.004 1.00 91.81 171 GLN A O 1
ATOM 1395 N N . PHE A 1 172 ? 10.555 -17.093 -15.937 1.00 94.62 172 PHE A N 1
ATOM 1396 C CA . PHE A 1 172 ? 9.875 -17.369 -14.674 1.00 94.62 172 PHE A CA 1
ATOM 1397 C C . PHE A 1 172 ? 9.272 -16.104 -14.045 1.00 94.62 172 PHE A C 1
ATOM 1399 O O . PHE A 1 172 ? 8.150 -16.157 -13.547 1.00 94.62 172 PHE A O 1
ATOM 1406 N N . MET A 1 173 ? 9.954 -14.955 -14.102 1.00 94.81 173 MET A N 1
ATOM 1407 C CA . MET A 1 173 ? 9.417 -13.682 -13.592 1.00 94.81 173 MET A CA 1
ATOM 1408 C C . MET A 1 173 ? 8.136 -13.259 -14.319 1.00 94.81 173 MET A C 1
ATOM 1410 O O . MET A 1 173 ? 7.164 -12.862 -13.674 1.00 94.81 173 MET A O 1
ATOM 1414 N N . VAL A 1 174 ? 8.104 -13.382 -15.650 1.00 94.75 174 VAL A N 1
ATOM 1415 C CA . VAL A 1 174 ? 6.900 -13.087 -16.445 1.00 94.75 174 VAL A CA 1
ATOM 1416 C C . VAL A 1 174 ? 5.783 -14.069 -16.101 1.00 94.75 174 VAL A C 1
ATOM 1418 O O . VAL A 1 174 ? 4.664 -13.641 -15.814 1.00 94.75 174 VAL A O 1
ATOM 1421 N N . PHE A 1 175 ? 6.090 -15.370 -16.062 1.00 95.44 175 PHE A N 1
ATOM 1422 C CA . PHE A 1 175 ? 5.134 -16.403 -15.666 1.00 95.44 175 PHE A CA 1
ATOM 1423 C C . PHE A 1 175 ? 4.539 -16.120 -14.281 1.00 95.44 175 PHE A C 1
ATOM 1425 O O . PHE A 1 175 ? 3.319 -16.097 -14.129 1.00 95.44 175 PHE A O 1
ATOM 1432 N N . TRP A 1 176 ? 5.382 -15.830 -13.286 1.00 95.44 176 TRP A N 1
ATOM 1433 C CA . TRP A 1 176 ? 4.955 -15.476 -11.935 1.00 95.44 176 TRP A CA 1
ATOM 1434 C C . TRP A 1 176 ? 4.075 -14.226 -11.931 1.00 95.44 176 TRP A C 1
ATOM 1436 O O . TRP A 1 176 ? 3.023 -14.219 -11.294 1.00 95.44 176 TRP A O 1
ATOM 1446 N N . GLY A 1 177 ? 4.467 -13.182 -12.667 1.00 94.75 177 GLY A N 1
ATOM 1447 C CA . GLY A 1 177 ? 3.703 -11.944 -12.791 1.00 94.75 177 GLY A CA 1
ATOM 1448 C C . GLY A 1 177 ? 2.292 -12.173 -13.339 1.00 94.75 177 GLY A C 1
ATOM 1449 O O . GLY A 1 177 ? 1.325 -11.682 -12.754 1.00 94.75 177 GLY A O 1
ATOM 1450 N N . VAL A 1 178 ? 2.156 -12.957 -14.412 1.00 95.88 178 VAL A N 1
ATOM 1451 C CA . VAL A 1 178 ? 0.861 -13.295 -15.029 1.00 95.88 178 VAL A CA 1
ATOM 1452 C C . VAL A 1 178 ? 0.041 -14.211 -14.118 1.00 95.88 178 VAL A C 1
ATOM 1454 O O . VAL A 1 178 ? -1.105 -13.891 -13.793 1.00 95.88 178 VAL A O 1
ATOM 1457 N N . MET A 1 179 ? 0.633 -15.315 -13.654 1.00 97.06 179 MET A N 1
ATOM 1458 C CA . MET A 1 179 ? -0.031 -16.307 -12.806 1.00 97.06 179 MET A CA 1
ATOM 1459 C C . MET A 1 179 ? -0.536 -15.674 -11.507 1.00 97.06 179 MET A C 1
ATOM 1461 O O . MET A 1 179 ? -1.705 -15.834 -11.147 1.00 97.06 179 MET A O 1
ATOM 1465 N N . MET A 1 180 ? 0.296 -14.878 -10.831 1.00 96.12 180 MET A N 1
ATOM 1466 C CA . MET A 1 180 ? -0.132 -14.210 -9.610 1.00 96.12 180 MET A CA 1
ATOM 1467 C C . MET A 1 180 ? -1.217 -13.175 -9.883 1.00 96.12 180 MET A C 1
ATOM 1469 O O . MET A 1 180 ? -2.209 -13.167 -9.163 1.00 96.12 180 MET A O 1
ATOM 1473 N N . SER A 1 181 ? -1.078 -12.340 -10.917 1.00 95.44 181 SER A N 1
ATOM 1474 C CA . SER A 1 181 ? -2.025 -11.244 -11.172 1.00 95.44 181 SER A CA 1
ATOM 1475 C C . SER A 1 181 ? -3.422 -11.732 -11.561 1.00 95.44 181 SER A C 1
ATOM 1477 O O . SER A 1 181 ? -4.411 -11.182 -11.078 1.00 95.44 181 SER A O 1
ATOM 1479 N N . PHE A 1 182 ? -3.517 -12.768 -12.400 1.00 96.12 182 PHE A N 1
ATOM 1480 C CA . PHE A 1 182 ? -4.793 -13.196 -12.985 1.00 96.12 182 PHE A CA 1
ATOM 1481 C C . PHE A 1 182 ? -5.365 -14.484 -12.389 1.00 96.12 182 PHE A C 1
ATOM 1483 O O . PHE A 1 182 ? -6.557 -14.732 -12.548 1.00 96.12 182 PHE A O 1
ATOM 1490 N N . VAL A 1 183 ? -4.564 -15.279 -11.671 1.00 96.44 183 VAL A N 1
ATOM 1491 C CA . VAL A 1 183 ? -5.015 -16.557 -11.095 1.00 96.44 183 VAL A CA 1
ATOM 1492 C C . VAL A 1 183 ? -4.942 -16.529 -9.572 1.00 96.44 183 VAL A C 1
ATOM 1494 O O . VAL A 1 183 ? -5.979 -16.542 -8.903 1.00 96.44 183 VAL A O 1
ATOM 1497 N N . ALA A 1 184 ? -3.739 -16.446 -8.998 1.00 96.69 184 ALA A N 1
ATOM 1498 C CA . ALA A 1 184 ? -3.574 -16.597 -7.553 1.00 96.69 184 ALA A CA 1
ATOM 1499 C C . ALA A 1 184 ? -4.196 -15.434 -6.767 1.00 96.69 184 ALA A C 1
ATOM 1501 O O . ALA A 1 184 ? -4.871 -15.663 -5.765 1.00 96.69 184 ALA A O 1
ATOM 1502 N N . VAL A 1 185 ? -4.018 -14.187 -7.215 1.00 96.31 185 VAL A N 1
ATOM 1503 C CA . VAL A 1 185 ? -4.568 -13.003 -6.541 1.00 96.31 185 VAL A CA 1
ATOM 1504 C C . VAL A 1 185 ? -6.103 -13.049 -6.492 1.00 96.31 185 VAL A C 1
ATOM 1506 O O . VAL A 1 185 ? -6.648 -12.912 -5.387 1.00 96.31 185 VAL A O 1
ATOM 1509 N N . PRO A 1 186 ? -6.832 -13.278 -7.606 1.00 96.19 186 PRO A N 1
ATOM 1510 C CA . PRO A 1 186 ? -8.279 -13.472 -7.558 1.00 96.19 186 PRO A CA 1
ATOM 1511 C C . PRO A 1 186 ? -8.704 -14.654 -6.684 1.00 96.19 186 PRO A C 1
ATOM 1513 O O . PRO A 1 186 ? -9.589 -14.485 -5.843 1.00 96.19 186 PRO A O 1
ATOM 1516 N N . ALA A 1 187 ? -8.041 -15.810 -6.803 1.00 96.69 187 ALA A N 1
ATOM 1517 C CA . ALA A 1 187 ? -8.368 -17.005 -6.024 1.00 96.69 187 ALA A CA 1
ATOM 1518 C C . ALA A 1 187 ? -8.196 -16.779 -4.511 1.00 96.69 187 ALA A C 1
ATOM 1520 O O . ALA A 1 187 ? -9.117 -17.008 -3.725 1.00 96.69 187 ALA A O 1
ATOM 1521 N N . LEU A 1 188 ? -7.053 -16.244 -4.078 1.00 96.62 188 LEU A N 1
ATOM 1522 C CA . LEU A 1 188 ? -6.798 -15.921 -2.671 1.00 96.62 188 LEU A CA 1
ATOM 1523 C C . LEU A 1 188 ? -7.775 -14.862 -2.149 1.00 96.62 188 LEU A C 1
ATOM 1525 O O . LEU A 1 188 ? -8.218 -14.928 -1.001 1.00 96.62 188 LEU A O 1
ATOM 1529 N N . THR A 1 189 ? -8.166 -13.905 -2.991 1.00 96.19 189 THR A N 1
ATOM 1530 C CA . THR A 1 189 ? -9.140 -12.869 -2.616 1.00 96.19 189 THR A CA 1
ATOM 1531 C C . THR A 1 189 ? -10.552 -13.430 -2.494 1.00 96.19 189 THR A C 1
ATOM 1533 O O . THR A 1 189 ? -11.299 -13.024 -1.601 1.00 96.19 189 THR A O 1
ATOM 1536 N N . TYR A 1 190 ? -10.919 -14.412 -3.313 1.00 95.12 190 TYR A N 1
ATOM 1537 C CA . TYR A 1 190 ? -12.166 -15.150 -3.149 1.00 95.12 190 TYR A CA 1
ATOM 1538 C C . TYR A 1 190 ? -12.229 -15.840 -1.774 1.00 95.12 190 TYR A C 1
ATOM 1540 O O . TYR A 1 190 ? -13.188 -15.634 -1.025 1.00 95.12 190 TYR A O 1
ATOM 1548 N N . TYR A 1 191 ? -11.177 -16.560 -1.371 1.00 94.44 191 TYR A N 1
ATOM 1549 C CA . TYR A 1 191 ? -11.168 -17.299 -0.101 1.00 94.44 191 TYR A CA 1
ATOM 1550 C C . TYR A 1 191 ? -10.973 -16.431 1.147 1.00 94.44 191 TYR A C 1
ATOM 1552 O O . TYR A 1 191 ? -11.573 -16.707 2.187 1.00 94.44 191 TYR A O 1
ATOM 1560 N N . PHE A 1 192 ? -10.138 -15.395 1.076 1.00 94.44 192 PHE A N 1
ATOM 1561 C CA . PHE A 1 192 ? -9.696 -14.644 2.256 1.00 94.44 192 PHE A CA 1
ATOM 1562 C C . PHE A 1 192 ? -10.100 -13.166 2.246 1.00 94.44 192 PHE A C 1
ATOM 1564 O O . PHE A 1 192 ? -9.802 -12.444 3.198 1.00 94.44 192 PHE A O 1
ATOM 1571 N N . GLY A 1 193 ? -10.767 -12.692 1.195 1.00 94.56 193 GLY A N 1
ATOM 1572 C CA . GLY A 1 193 ? -10.960 -11.262 0.959 1.00 94.56 193 GLY A CA 1
ATOM 1573 C C . GLY A 1 193 ? -9.627 -10.585 0.658 1.00 94.56 193 GLY A C 1
ATOM 1574 O O . GLY A 1 193 ? -8.604 -11.233 0.476 1.00 94.56 193 GLY A O 1
ATOM 1575 N N . LYS A 1 194 ? -9.575 -9.258 0.670 1.00 94.94 194 LYS A N 1
ATOM 1576 C CA . LYS A 1 194 ? -8.338 -8.520 0.380 1.00 94.94 194 LYS A CA 1
ATOM 1577 C C . LYS A 1 194 ? -7.314 -8.552 1.523 1.00 94.94 194 LYS A C 1
ATOM 1579 O O . LYS A 1 194 ? -6.242 -7.957 1.407 1.00 94.94 194 LYS A O 1
ATOM 1584 N N . ARG A 1 195 ? -7.631 -9.228 2.638 1.00 94.50 195 ARG A N 1
ATOM 1585 C CA . ARG A 1 195 ? -6.799 -9.250 3.849 1.00 94.50 195 ARG A CA 1
ATOM 1586 C C . ARG A 1 195 ? -5.438 -9.889 3.605 1.00 94.50 195 ARG A C 1
ATOM 1588 O O . ARG A 1 195 ? -4.446 -9.318 4.046 1.00 94.50 195 ARG A O 1
ATOM 1595 N N . TRP A 1 196 ? -5.391 -11.002 2.865 1.00 95.25 196 TRP A N 1
ATOM 1596 C CA . TRP A 1 196 ? -4.157 -11.752 2.597 1.00 95.25 196 TRP A CA 1
ATOM 1597 C C . TRP A 1 196 ? -3.097 -10.863 1.931 1.00 95.25 196 TRP A C 1
ATOM 1599 O O . TRP A 1 196 ? -1.915 -10.993 2.212 1.00 95.25 196 TRP A O 1
ATOM 1609 N N . TYR A 1 197 ? -3.523 -9.905 1.103 1.00 96.38 197 TYR A N 1
ATOM 1610 C CA . TYR A 1 197 ? -2.614 -8.982 0.445 1.00 96.38 197 TYR A CA 1
ATOM 1611 C C . TYR A 1 197 ? -2.463 -7.682 1.234 1.00 96.38 197 TYR A C 1
ATOM 1613 O O . TYR A 1 197 ? -1.419 -7.427 1.829 1.00 96.38 197 TYR A O 1
ATOM 1621 N N . CYS A 1 198 ? -3.519 -6.865 1.313 1.00 95.56 198 CYS A N 1
ATOM 1622 C CA . CYS A 1 198 ? -3.454 -5.489 1.820 1.00 95.56 198 CYS A CA 1
ATOM 1623 C C . CYS A 1 198 ? -3.101 -5.368 3.311 1.00 95.56 198 CYS A C 1
ATOM 1625 O O . CYS A 1 198 ? -2.774 -4.266 3.769 1.00 95.56 198 CYS A O 1
ATOM 1627 N N . SER A 1 199 ? -3.226 -6.455 4.078 1.00 93.94 199 SER A N 1
ATOM 1628 C CA . SER A 1 199 ? -2.959 -6.459 5.515 1.00 93.94 199 SER A CA 1
ATOM 1629 C C . SER A 1 199 ? -1.879 -7.442 5.965 1.00 93.94 199 SER A C 1
ATOM 1631 O O . SER A 1 199 ? -1.454 -7.307 7.112 1.00 93.94 199 SER A O 1
ATOM 1633 N N . TRP A 1 200 ? -1.460 -8.392 5.125 1.00 95.44 200 TRP A N 1
ATOM 1634 C CA . TRP A 1 200 ? -0.461 -9.407 5.488 1.00 95.44 200 TRP A CA 1
ATOM 1635 C C . TRP A 1 200 ? 0.801 -9.366 4.612 1.00 95.44 200 TRP A C 1
ATOM 1637 O O . TRP A 1 200 ? 1.865 -9.681 5.124 1.00 95.44 200 TRP A O 1
ATOM 1647 N N . VAL A 1 201 ? 0.722 -8.950 3.340 1.00 96.44 201 VAL A N 1
ATOM 1648 C CA . VAL A 1 201 ? 1.861 -9.038 2.395 1.00 96.44 201 VAL A CA 1
ATOM 1649 C C . VAL A 1 201 ? 2.280 -7.680 1.824 1.00 96.44 201 VAL A C 1
ATOM 1651 O O . VAL A 1 201 ? 3.461 -7.417 1.637 1.00 96.44 201 VAL A O 1
ATOM 1654 N N . CYS A 1 202 ? 1.325 -6.800 1.531 1.00 95.44 202 CYS A N 1
ATOM 1655 C CA . CYS A 1 202 ? 1.574 -5.542 0.831 1.00 95.44 202 CYS A CA 1
ATOM 1656 C C . CYS A 1 202 ? 2.444 -4.581 1.660 1.00 95.44 202 CYS A C 1
ATOM 1658 O O . CYS A 1 202 ? 2.052 -4.209 2.768 1.00 95.44 202 CYS A O 1
ATOM 1660 N N . GLY A 1 203 ? 3.546 -4.087 1.081 1.00 93.62 203 GLY A N 1
ATOM 1661 C CA . GLY A 1 203 ? 4.454 -3.121 1.720 1.00 93.62 203 GLY A CA 1
ATOM 1662 C C . GLY A 1 203 ? 3.749 -1.851 2.212 1.00 93.62 203 GLY A C 1
ATOM 1663 O O . GLY A 1 203 ? 3.891 -1.482 3.378 1.00 93.62 203 GLY A O 1
ATOM 1664 N N . CYS A 1 204 ? 2.861 -1.260 1.395 1.00 92.81 204 CYS A N 1
ATOM 1665 C CA . CYS A 1 204 ? 2.038 -0.111 1.806 1.00 92.81 204 CYS A CA 1
ATOM 1666 C C . CYS A 1 204 ? 1.179 -0.428 3.039 1.00 92.81 204 CYS A C 1
ATOM 1668 O O . CYS A 1 204 ? 1.006 0.404 3.929 1.00 92.81 204 CYS A O 1
ATOM 1670 N N . GLY A 1 205 ? 0.644 -1.652 3.094 1.00 93.44 205 GLY A N 1
ATOM 1671 C CA . GLY A 1 205 ? -0.085 -2.155 4.249 1.00 93.44 205 GLY A CA 1
ATOM 1672 C C . GLY A 1 205 ? 0.809 -2.348 5.471 1.00 93.44 205 GLY A C 1
ATOM 1673 O O . GLY A 1 205 ? 0.352 -2.089 6.581 1.00 93.44 205 GLY A O 1
ATOM 1674 N N . GLY A 1 206 ? 2.066 -2.748 5.270 1.00 94.38 206 GLY A N 1
ATOM 1675 C CA . GLY A 1 206 ? 3.095 -2.879 6.300 1.00 94.38 206 GLY A CA 1
ATOM 1676 C C . GLY A 1 206 ? 3.356 -1.554 6.979 1.00 94.38 206 GLY A C 1
ATOM 1677 O O . GLY A 1 206 ? 3.166 -1.443 8.189 1.00 94.38 206 GLY A O 1
ATOM 1678 N N . LEU A 1 207 ? 3.676 -0.523 6.200 1.00 94.38 207 LEU A N 1
ATOM 1679 C CA . LEU A 1 207 ? 3.918 0.814 6.731 1.00 94.38 207 LEU A CA 1
ATOM 1680 C C . LEU A 1 207 ? 2.680 1.380 7.444 1.00 94.38 207 LEU A C 1
ATOM 1682 O O . LEU A 1 207 ? 2.792 1.912 8.544 1.00 94.38 207 LEU A O 1
ATOM 1686 N N . ALA A 1 208 ? 1.487 1.215 6.863 1.00 93.88 208 ALA A N 1
ATOM 1687 C CA . ALA A 1 208 ? 0.234 1.674 7.465 1.00 93.88 208 ALA A CA 1
ATOM 1688 C C . ALA A 1 208 ? -0.111 0.957 8.784 1.00 93.88 208 ALA A C 1
ATOM 1690 O O . ALA A 1 208 ? -0.569 1.589 9.736 1.00 93.88 208 ALA A O 1
ATOM 1691 N N . ASN A 1 209 ? 0.116 -0.360 8.850 1.00 91.88 209 ASN A N 1
ATOM 1692 C CA . ASN A 1 209 ? -0.175 -1.176 10.029 1.00 91.88 209 ASN A CA 1
ATOM 1693 C C . ASN A 1 209 ? 0.851 -1.010 11.156 1.00 91.88 209 ASN A C 1
ATOM 1695 O O . ASN A 1 209 ? 0.550 -1.393 12.285 1.00 91.88 209 ASN A O 1
ATOM 1699 N N . THR A 1 210 ? 2.036 -0.483 10.846 1.00 93.06 210 THR A N 1
ATOM 1700 C CA . THR A 1 210 ? 3.154 -0.331 11.783 1.00 93.06 210 THR A CA 1
ATOM 1701 C C . THR A 1 210 ? 3.385 1.145 12.096 1.00 93.06 210 THR A C 1
ATOM 1703 O O . THR A 1 210 ? 2.780 1.667 13.029 1.00 93.06 210 THR A O 1
ATOM 1706 N N . LEU A 1 211 ? 4.195 1.843 11.298 1.00 91.56 211 LEU A N 1
ATOM 1707 C CA . LEU A 1 211 ? 4.506 3.263 11.463 1.00 91.56 211 LEU A CA 1
ATOM 1708 C C . LEU A 1 211 ? 3.243 4.132 11.476 1.00 91.56 211 LEU A C 1
ATOM 1710 O O . LEU A 1 211 ? 3.157 5.071 12.259 1.00 91.56 211 LEU A O 1
ATOM 1714 N N . GLY A 1 212 ? 2.264 3.804 10.632 1.00 90.62 212 GLY A N 1
ATOM 1715 C CA . GLY A 1 212 ? 1.016 4.547 10.526 1.00 90.62 212 GLY A CA 1
ATOM 1716 C C . GLY A 1 212 ? 0.134 4.452 11.773 1.00 90.62 212 GLY A C 1
ATOM 1717 O O . GLY A 1 212 ? -0.591 5.394 12.065 1.00 90.62 212 GLY A O 1
ATOM 1718 N N . ASP A 1 213 ? 0.202 3.369 12.548 1.00 89.00 213 ASP A N 1
ATOM 1719 C CA . ASP A 1 213 ? -0.748 3.028 13.621 1.00 89.00 213 ASP A CA 1
ATOM 1720 C C . ASP A 1 213 ? -1.216 4.195 14.540 1.00 89.00 213 ASP A C 1
ATOM 1722 O O . ASP A 1 213 ? -2.403 4.222 14.878 1.00 89.00 213 ASP A O 1
ATOM 1726 N N . PRO A 1 214 ? -0.380 5.196 14.903 1.00 88.81 214 PRO A N 1
ATOM 1727 C CA . PRO A 1 214 ? -0.803 6.366 15.684 1.00 88.81 214 PRO A CA 1
ATOM 1728 C C . PRO A 1 214 ? -1.837 7.305 15.035 1.00 88.81 214 PRO A C 1
ATOM 1730 O O . PRO A 1 214 ? -2.425 8.111 15.753 1.00 88.81 214 PRO A O 1
ATOM 1733 N N . TRP A 1 215 ? -2.060 7.241 13.717 1.00 92.31 215 TRP A N 1
ATOM 1734 C CA . TRP A 1 215 ? -2.943 8.168 12.983 1.00 92.31 215 TRP A CA 1
ATOM 1735 C C . TRP A 1 215 ? -4.223 7.520 12.431 1.00 92.31 215 TRP A C 1
ATOM 1737 O O . TRP A 1 215 ? -4.922 8.115 11.607 1.00 92.31 215 TRP A O 1
ATOM 1747 N N . ARG A 1 216 ? -4.576 6.300 12.865 1.00 92.19 216 ARG A N 1
ATOM 1748 C CA . ARG A 1 216 ? -5.778 5.571 12.389 1.00 92.19 216 ARG A CA 1
ATOM 1749 C C . ARG A 1 216 ? -7.077 6.368 12.572 1.00 92.19 216 ARG A C 1
ATOM 1751 O O . ARG A 1 216 ? -7.986 6.308 11.742 1.00 92.19 216 ARG A O 1
ATOM 1758 N N . GLN A 1 217 ? -7.156 7.139 13.650 1.00 91.19 217 GLN A N 1
ATOM 1759 C CA . GLN A 1 217 ? -8.308 7.956 14.017 1.00 91.19 217 GLN A CA 1
ATOM 1760 C C . GLN A 1 217 ? -8.579 9.105 13.043 1.00 91.19 217 GLN A C 1
ATOM 1762 O O . GLN A 1 217 ? -9.735 9.503 12.899 1.00 91.19 217 GLN A O 1
ATOM 1767 N N . LEU A 1 218 ? -7.561 9.577 12.317 1.00 93.50 218 LEU A N 1
ATOM 1768 C CA . LEU A 1 218 ? -7.677 10.722 11.409 1.00 93.50 218 LEU A CA 1
ATOM 1769 C C . LEU A 1 218 ? -8.376 10.394 10.086 1.00 93.50 218 LEU A C 1
ATOM 1771 O O . LEU A 1 218 ? -8.817 11.309 9.391 1.00 93.50 218 LEU A O 1
ATOM 1775 N N . SER A 1 219 ? -8.502 9.110 9.736 1.00 93.69 219 SER A N 1
ATOM 1776 C CA . SER A 1 219 ? -9.156 8.680 8.498 1.00 93.69 219 SER A CA 1
ATOM 1777 C C . SER A 1 219 ? -10.616 9.120 8.475 1.00 93.69 219 SER A C 1
ATOM 1779 O O . SER A 1 219 ? -11.374 8.678 9.322 1.00 93.69 219 SER A O 1
ATOM 1781 N N . ASP A 1 220 ? -11.050 9.941 7.519 1.00 94.19 220 ASP A N 1
ATOM 1782 C CA . ASP A 1 220 ? -12.441 10.425 7.502 1.00 94.19 220 ASP A CA 1
ATOM 1783 C C . ASP A 1 220 ? -13.449 9.277 7.268 1.00 94.19 220 ASP A C 1
ATOM 1785 O O . ASP A 1 220 ? -13.252 8.452 6.366 1.00 94.19 220 ASP A O 1
ATOM 1789 N N . LYS A 1 221 ? -14.501 9.236 8.101 1.00 94.25 221 LYS A N 1
ATOM 1790 C CA . LYS A 1 221 ? -15.609 8.264 8.094 1.00 94.25 221 LYS A CA 1
ATOM 1791 C C . LYS A 1 221 ? -16.881 8.807 7.427 1.00 94.25 221 LYS A C 1
ATOM 1793 O O . LYS A 1 221 ? -17.876 8.088 7.326 1.00 94.25 221 LYS A O 1
ATOM 1798 N N . SER A 1 222 ? -16.867 10.062 6.979 1.00 94.75 222 SER A N 1
ATOM 1799 C CA . SER A 1 222 ? -18.009 10.721 6.355 1.00 94.75 222 SER A CA 1
ATOM 1800 C C . SER A 1 222 ? -18.450 10.026 5.060 1.00 94.75 222 SER A C 1
ATOM 1802 O O . SER A 1 222 ? -17.663 9.433 4.314 1.00 94.75 222 SER A O 1
ATOM 1804 N N . LEU A 1 223 ? -19.740 10.149 4.734 1.00 93.19 223 LEU A N 1
ATOM 1805 C CA . LEU A 1 223 ? -20.272 9.653 3.461 1.00 93.19 223 LEU A CA 1
ATOM 1806 C C . LEU A 1 223 ? -19.660 10.381 2.255 1.00 93.19 223 LEU A C 1
ATOM 1808 O O . LEU A 1 223 ? -19.563 9.785 1.183 1.00 93.19 223 LEU A O 1
ATOM 1812 N N . ARG A 1 224 ? -19.232 11.643 2.418 1.00 95.50 224 ARG A N 1
ATOM 1813 C CA . ARG A 1 224 ? -18.548 12.417 1.371 1.00 95.50 224 ARG A CA 1
ATOM 1814 C C . ARG A 1 224 ? -17.190 11.800 1.044 1.00 95.50 224 ARG A C 1
ATOM 1816 O O . ARG A 1 224 ? -16.954 11.478 -0.118 1.00 95.50 224 ARG A O 1
ATOM 1823 N N . ALA A 1 225 ? -16.366 11.527 2.059 1.00 94.38 225 ALA A N 1
ATOM 1824 C CA . ALA A 1 225 ? -15.092 10.833 1.876 1.00 94.38 225 ALA A CA 1
ATOM 1825 C C . ALA A 1 225 ? -15.285 9.452 1.243 1.00 94.38 225 ALA A C 1
ATOM 1827 O O . ALA A 1 225 ? -14.549 9.088 0.334 1.00 94.38 225 ALA A O 1
ATOM 1828 N N . TRP A 1 226 ? -16.321 8.709 1.645 1.00 94.38 226 TRP A N 1
ATOM 1829 C CA . TRP A 1 226 ? -16.622 7.417 1.025 1.00 94.38 226 TRP A CA 1
ATOM 1830 C C . TRP A 1 226 ? -17.071 7.524 -0.444 1.00 94.38 226 TRP A C 1
ATOM 1832 O O . TRP A 1 226 ? -16.737 6.659 -1.257 1.00 94.38 226 TRP A O 1
ATOM 1842 N N . LYS A 1 227 ? -17.846 8.552 -0.816 1.00 94.94 227 LYS A N 1
ATOM 1843 C CA . LYS A 1 227 ? -18.197 8.807 -2.224 1.00 94.94 227 LYS A CA 1
ATOM 1844 C C . LYS A 1 227 ? -16.941 9.116 -3.039 1.00 94.94 227 LYS A C 1
ATOM 1846 O O . LYS A 1 227 ? -16.753 8.487 -4.075 1.00 94.94 227 LYS A O 1
ATOM 1851 N N . PHE A 1 228 ? -16.081 10.002 -2.539 1.00 95.62 228 PHE A N 1
ATOM 1852 C CA . PHE A 1 228 ? -14.822 10.351 -3.194 1.00 95.62 228 PHE A CA 1
ATOM 1853 C C . PHE A 1 228 ? -13.896 9.136 -3.344 1.00 95.62 228 PHE A C 1
ATOM 1855 O O . PHE A 1 228 ? -13.464 8.849 -4.452 1.00 95.62 228 PHE A O 1
ATOM 1862 N N . GLU A 1 229 ? -13.702 8.356 -2.273 1.00 94.38 229 GLU A N 1
ATOM 1863 C CA . GLU A 1 229 ? -12.903 7.120 -2.271 1.00 94.38 229 GLU A CA 1
ATOM 1864 C C . GLU A 1 229 ? -13.324 6.153 -3.378 1.00 94.38 229 GLU A C 1
ATOM 1866 O O . GLU A 1 229 ? -12.486 5.604 -4.088 1.00 94.38 229 GLU A O 1
ATOM 1871 N N . ARG A 1 230 ? -14.637 5.958 -3.551 1.00 94.12 230 ARG A N 1
ATOM 1872 C CA . ARG A 1 230 ? -15.156 5.075 -4.598 1.00 94.12 230 ARG A CA 1
ATOM 1873 C C . ARG A 1 230 ? -14.835 5.602 -5.989 1.00 94.12 230 ARG A C 1
ATOM 1875 O O . ARG A 1 230 ? -14.391 4.817 -6.813 1.00 94.12 230 ARG A O 1
ATOM 1882 N N . TRP A 1 231 ? -15.040 6.885 -6.257 1.00 95.56 231 TRP A N 1
ATOM 1883 C CA . TRP A 1 231 ? -14.765 7.437 -7.583 1.00 95.56 231 TRP A CA 1
ATOM 1884 C C . TRP A 1 231 ? -13.269 7.471 -7.892 1.00 95.56 231 TRP A C 1
ATOM 1886 O O . TRP A 1 231 ? -12.859 6.961 -8.932 1.00 95.56 231 TRP A O 1
ATOM 1896 N N . SER A 1 232 ? -12.446 7.991 -6.979 1.00 95.69 232 SER A N 1
ATOM 1897 C CA . SER A 1 232 ? -11.019 8.182 -7.239 1.00 95.69 232 SER A CA 1
ATOM 1898 C C . SER A 1 232 ? -10.297 6.853 -7.477 1.00 95.69 232 SER A C 1
ATOM 1900 O O . SER A 1 232 ? -9.570 6.715 -8.456 1.00 95.69 232 SER A O 1
ATOM 1902 N N . ILE A 1 233 ? -10.539 5.837 -6.639 1.00 95.62 233 ILE A N 1
ATOM 1903 C CA . ILE A 1 233 ? -9.800 4.573 -6.727 1.00 95.62 233 ILE A CA 1
ATOM 1904 C C . ILE A 1 233 ? -10.171 3.767 -7.982 1.00 95.62 233 ILE A C 1
ATOM 1906 O O . ILE A 1 233 ? -9.312 3.109 -8.570 1.00 95.62 233 ILE A O 1
ATOM 1910 N N . HIS A 1 234 ? -11.437 3.828 -8.416 1.00 96.31 234 HIS A N 1
ATOM 1911 C CA . HIS A 1 234 ? -11.888 3.128 -9.622 1.00 96.31 234 HIS A CA 1
ATOM 1912 C C . HIS A 1 234 ? -11.468 3.874 -10.887 1.00 96.31 234 HIS A C 1
ATOM 1914 O O . HIS A 1 234 ? -11.148 3.219 -11.871 1.00 96.31 234 HIS A O 1
ATOM 1920 N N . LEU A 1 235 ? -11.391 5.210 -10.853 1.00 96.56 235 LEU A N 1
ATOM 1921 C CA . LEU A 1 235 ? -10.817 5.987 -11.949 1.00 96.56 235 LEU A CA 1
ATOM 1922 C C . LEU A 1 235 ? -9.366 5.569 -12.191 1.00 96.56 235 LEU A C 1
ATOM 1924 O O . LEU A 1 235 ? -9.027 5.230 -13.318 1.00 96.56 235 LEU A O 1
ATOM 1928 N N . VAL A 1 236 ?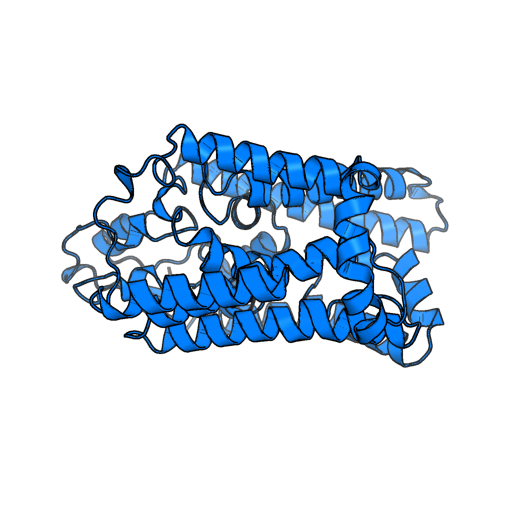 -8.543 5.474 -11.139 1.00 96.00 236 VAL A N 1
ATOM 1929 C CA . VAL A 1 236 ? -7.150 5.011 -11.276 1.00 96.00 236 VAL A CA 1
ATOM 1930 C C . VAL A 1 236 ? -7.075 3.593 -11.856 1.00 96.00 236 VAL A C 1
ATOM 1932 O O . VAL A 1 236 ? -6.272 3.346 -12.755 1.00 96.00 236 VAL A O 1
ATOM 1935 N N . LEU A 1 237 ? -7.932 2.671 -11.394 1.00 96.88 237 LEU A N 1
ATOM 1936 C CA . LEU A 1 237 ? -8.009 1.306 -11.932 1.00 96.88 237 LEU A CA 1
ATOM 1937 C C . LEU A 1 237 ? -8.379 1.287 -13.425 1.00 96.88 237 LEU A C 1
ATOM 1939 O O . LEU A 1 237 ? -7.747 0.575 -14.206 1.00 96.88 237 LEU A O 1
ATOM 1943 N N . VAL A 1 238 ? -9.390 2.058 -13.827 1.00 97.06 238 VAL A N 1
ATOM 1944 C CA . VAL A 1 238 ? -9.814 2.155 -15.230 1.00 97.06 238 VAL A CA 1
ATOM 1945 C C . VAL A 1 238 ? -8.693 2.753 -16.076 1.00 97.06 238 VAL A C 1
ATOM 1947 O O . VAL A 1 238 ? -8.345 2.176 -17.103 1.00 97.06 238 VAL A O 1
ATOM 1950 N N . SER A 1 239 ? -8.059 3.837 -15.617 1.00 95.88 239 SER A N 1
ATOM 1951 C CA . SER A 1 239 ? -6.942 4.472 -16.318 1.00 95.88 239 SER A CA 1
ATOM 1952 C C . SER A 1 239 ? -5.795 3.497 -16.569 1.00 95.88 239 SER A C 1
ATOM 1954 O O . SER A 1 239 ? -5.339 3.385 -17.704 1.00 95.88 239 SER A O 1
ATOM 1956 N N . ILE A 1 240 ? -5.349 2.745 -15.554 1.00 95.88 240 ILE A N 1
ATOM 1957 C CA . ILE A 1 240 ? -4.237 1.808 -15.760 1.00 95.88 240 ILE A CA 1
ATOM 1958 C C . ILE A 1 240 ? -4.623 0.607 -16.619 1.00 95.88 240 ILE A C 1
ATOM 1960 O O . ILE A 1 240 ? -3.798 0.104 -17.381 1.00 95.88 240 ILE A O 1
ATOM 1964 N N . THR A 1 241 ? -5.881 0.170 -16.549 1.00 96.25 241 THR A N 1
ATOM 1965 C CA . THR A 1 241 ? -6.392 -0.904 -17.408 1.00 96.25 241 THR A CA 1
ATOM 1966 C C . THR A 1 241 ? -6.383 -0.465 -18.871 1.00 96.25 241 THR A C 1
ATOM 1968 O O . THR A 1 241 ? -5.827 -1.172 -19.709 1.00 96.25 241 THR A O 1
ATOM 1971 N N . ILE A 1 242 ? -6.896 0.735 -19.168 1.00 95.62 242 ILE A N 1
ATOM 1972 C CA . ILE A 1 242 ? -6.880 1.320 -20.515 1.00 95.62 242 ILE A CA 1
ATOM 1973 C C . ILE A 1 242 ? -5.444 1.474 -21.018 1.00 95.62 242 ILE A C 1
ATOM 1975 O O . ILE A 1 242 ? -5.140 1.016 -22.113 1.00 95.62 242 ILE A O 1
ATOM 1979 N N . ILE A 1 243 ? -4.540 2.044 -20.215 1.00 94.69 243 ILE A N 1
ATOM 1980 C CA . ILE A 1 243 ? -3.131 2.220 -20.601 1.00 94.69 243 ILE A CA 1
ATOM 1981 C C . ILE A 1 243 ? -2.468 0.871 -20.895 1.00 94.69 243 ILE A C 1
ATOM 1983 O O . ILE A 1 243 ? -1.770 0.741 -21.897 1.00 94.69 243 ILE A O 1
ATOM 1987 N N . THR A 1 244 ? -2.709 -0.144 -20.058 1.00 94.25 244 THR A N 1
ATOM 1988 C CA . THR A 1 244 ? -2.157 -1.491 -20.269 1.00 94.25 244 THR A CA 1
ATOM 1989 C C . THR A 1 244 ? -2.650 -2.073 -21.597 1.00 94.25 244 THR A C 1
ATOM 1991 O O . THR A 1 244 ? -1.838 -2.532 -22.396 1.00 94.25 244 THR A O 1
ATOM 1994 N N . ILE A 1 245 ? -3.958 -2.002 -21.873 1.00 94.50 245 ILE A N 1
ATOM 1995 C CA . ILE A 1 245 ? -4.554 -2.487 -23.129 1.00 94.50 245 ILE A CA 1
ATOM 1996 C C . ILE A 1 245 ? -4.001 -1.713 -24.332 1.00 94.50 245 ILE A C 1
ATOM 1998 O O . ILE A 1 245 ? -3.572 -2.322 -25.310 1.00 94.50 245 ILE A O 1
ATOM 2002 N N . MET A 1 246 ? -3.949 -0.381 -24.250 1.00 93.12 246 MET A N 1
ATOM 2003 C CA . MET A 1 246 ? -3.417 0.472 -25.315 1.00 93.12 246 MET A CA 1
ATOM 2004 C C . MET A 1 246 ? -1.962 0.134 -25.643 1.00 93.12 246 MET A C 1
ATOM 2006 O O . MET A 1 246 ? -1.613 0.080 -26.818 1.00 93.12 246 MET A O 1
ATOM 2010 N N . LEU A 1 247 ? -1.114 -0.117 -24.640 1.00 93.31 247 LEU A N 1
ATOM 2011 C CA . LEU A 1 247 ? 0.283 -0.502 -24.858 1.00 93.31 247 LEU A CA 1
ATOM 2012 C C . LEU A 1 247 ? 0.402 -1.847 -25.581 1.00 93.31 247 LEU A C 1
ATOM 2014 O O . LEU A 1 247 ? 1.206 -1.960 -26.504 1.00 93.31 247 LEU A O 1
ATOM 2018 N N . TRP A 1 248 ? -0.405 -2.843 -25.209 1.00 93.94 248 TRP A N 1
ATOM 2019 C CA . TRP A 1 248 ? -0.414 -4.144 -25.882 1.00 93.94 248 TRP A CA 1
ATOM 2020 C C . TRP A 1 248 ? -0.925 -4.058 -27.322 1.00 93.94 248 TRP A C 1
ATOM 2022 O O . TRP A 1 248 ? -0.271 -4.583 -28.221 1.00 93.94 248 TRP A O 1
ATOM 2032 N N . ILE A 1 249 ? -2.022 -3.332 -27.570 1.00 92.94 249 ILE A N 1
ATOM 2033 C CA . ILE A 1 249 ? -2.521 -3.095 -28.936 1.00 92.94 249 ILE A CA 1
ATOM 2034 C C . ILE A 1 249 ? -1.456 -2.378 -29.770 1.00 92.94 249 ILE A C 1
ATOM 2036 O O . ILE A 1 249 ? -1.194 -2.757 -30.910 1.00 92.94 249 ILE A O 1
ATOM 2040 N N . ASN A 1 250 ? -0.806 -1.361 -29.204 1.00 92.06 250 ASN A N 1
ATOM 2041 C CA . ASN A 1 250 ? 0.237 -0.617 -29.900 1.00 92.06 250 ASN A CA 1
ATOM 2042 C C . ASN A 1 250 ? 1.463 -1.489 -30.211 1.00 92.06 250 ASN A C 1
ATOM 2044 O O . ASN A 1 250 ? 2.055 -1.340 -31.273 1.00 92.06 250 ASN A O 1
ATOM 2048 N N . SER A 1 251 ? 1.822 -2.410 -29.312 1.00 90.69 251 SER A N 1
ATOM 2049 C CA . SER A 1 251 ? 2.908 -3.369 -29.536 1.00 90.69 251 SER A CA 1
ATOM 2050 C C . SER A 1 251 ? 2.573 -4.385 -30.624 1.00 90.69 251 SER A C 1
ATOM 2052 O O . SER A 1 251 ? 3.450 -4.730 -31.403 1.00 90.69 251 SER A O 1
ATOM 2054 N N . TYR A 1 252 ? 1.326 -4.861 -30.686 1.00 90.81 252 TYR A N 1
ATOM 2055 C CA . TYR A 1 252 ? 0.889 -5.824 -31.701 1.00 90.81 252 TYR A CA 1
ATOM 2056 C C . TYR A 1 252 ? 0.744 -5.190 -33.091 1.00 90.81 252 TYR A C 1
ATOM 2058 O O . TYR A 1 252 ? 0.990 -5.828 -34.105 1.00 90.81 252 TYR A O 1
ATOM 2066 N N . THR A 1 253 ? 0.361 -3.915 -33.143 1.00 90.81 253 THR A N 1
ATOM 2067 C CA . THR A 1 253 ? 0.148 -3.173 -34.397 1.00 90.81 253 THR A CA 1
ATOM 2068 C C . THR A 1 253 ? 1.382 -2.406 -34.865 1.00 90.81 253 THR A C 1
ATOM 2070 O O . THR A 1 253 ? 1.265 -1.565 -35.755 1.00 90.81 253 THR A O 1
ATOM 2073 N N . GLU A 1 254 ? 2.545 -2.656 -34.254 1.00 85.31 254 GLU A N 1
ATOM 2074 C CA . GLU A 1 254 ? 3.816 -1.977 -34.552 1.00 85.31 254 GLU A CA 1
ATOM 2075 C C . GLU A 1 254 ? 3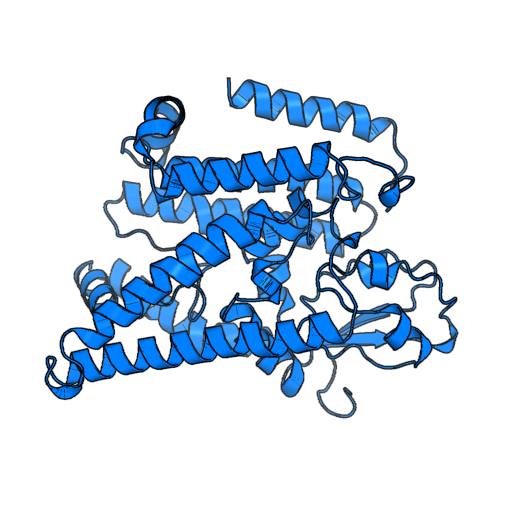.700 -0.442 -34.532 1.00 85.31 254 GLU A C 1
ATOM 2077 O O . GLU A 1 254 ? 4.324 0.275 -35.309 1.00 85.31 254 GLU A O 1
ATOM 2082 N N . GLY A 1 255 ? 2.865 0.094 -33.638 1.00 81.62 255 GLY A N 1
ATOM 2083 C CA . GLY A 1 255 ? 2.686 1.535 -33.483 1.00 81.62 255 GLY A CA 1
ATOM 2084 C C . GLY A 1 255 ? 1.658 2.185 -34.413 1.00 81.62 255 GLY A C 1
ATOM 2085 O O . GLY A 1 255 ? 1.449 3.391 -34.294 1.00 81.62 255 GLY A O 1
ATOM 2086 N N . LYS A 1 256 ? 0.988 1.437 -35.302 1.00 82.44 256 LYS A N 1
ATOM 2087 C CA . LYS A 1 256 ? 0.076 2.005 -36.319 1.00 82.44 256 LYS A CA 1
ATOM 2088 C C . LYS A 1 256 ? -1.150 2.713 -35.738 1.00 82.44 256 LYS A C 1
ATOM 2090 O O . LYS A 1 256 ? -1.623 3.674 -36.333 1.00 82.44 256 LYS A O 1
ATOM 2095 N N . ILE A 1 257 ? -1.671 2.248 -34.599 1.00 84.75 257 ILE A N 1
ATOM 2096 C CA . ILE A 1 257 ? -2.917 2.782 -34.022 1.00 84.75 257 ILE A CA 1
ATOM 2097 C C . ILE A 1 257 ? -2.651 3.953 -33.073 1.00 84.75 257 ILE A C 1
ATOM 2099 O O . ILE A 1 257 ? -3.237 5.020 -33.222 1.00 84.75 257 ILE A O 1
ATOM 2103 N N . PHE A 1 258 ? -1.788 3.759 -32.073 1.00 83.75 258 PHE A N 1
ATOM 2104 C CA . PHE A 1 258 ? -1.611 4.735 -30.991 1.00 83.75 258 PHE A CA 1
ATOM 2105 C C . PHE A 1 258 ? -0.250 5.438 -31.020 1.00 83.75 258 PHE A C 1
ATOM 2107 O O . PHE A 1 258 ? -0.045 6.388 -30.261 1.00 83.75 258 PHE A O 1
ATOM 2114 N N . GLY A 1 259 ? 0.688 4.998 -31.865 1.00 86.12 259 GLY A N 1
ATOM 2115 C CA . GLY A 1 259 ? 2.012 5.595 -32.022 1.00 86.12 259 GLY A CA 1
ATOM 2116 C C . GLY A 1 259 ? 2.687 5.909 -30.684 1.00 86.12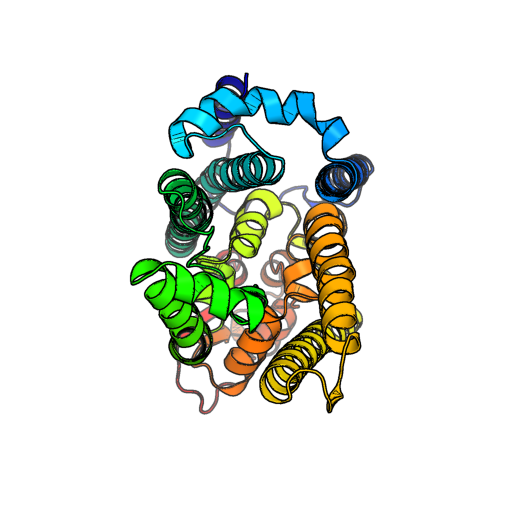 259 GLY A C 1
ATOM 2117 O O . GLY A 1 259 ? 2.837 5.044 -29.819 1.00 86.12 259 GLY A O 1
ATOM 2118 N N . LYS A 1 260 ? 3.067 7.180 -30.496 1.00 86.62 260 LYS A N 1
ATOM 2119 C CA . LYS A 1 260 ? 3.706 7.686 -29.267 1.00 86.62 260 LYS A CA 1
ATOM 2120 C C . LYS A 1 260 ? 2.724 7.945 -28.115 1.00 86.62 260 LYS A C 1
ATOM 2122 O O . LYS A 1 260 ? 3.167 8.074 -26.973 1.00 86.62 260 LYS A O 1
ATOM 2127 N N . ALA A 1 261 ? 1.418 8.023 -28.380 1.00 88.06 261 ALA A N 1
ATOM 2128 C CA . ALA A 1 261 ? 0.422 8.418 -27.384 1.00 88.06 261 ALA A CA 1
ATOM 2129 C C . ALA A 1 261 ? 0.360 7.431 -26.208 1.00 88.06 261 ALA A C 1
ATOM 2131 O O . ALA A 1 261 ? 0.350 7.852 -25.054 1.00 88.06 261 ALA A O 1
ATOM 2132 N N . SER A 1 262 ? 0.423 6.125 -26.483 1.00 86.94 262 SER A N 1
ATOM 2133 C CA . SER A 1 262 ? 0.416 5.075 -25.451 1.00 86.94 262 SER A CA 1
ATOM 2134 C C . SER A 1 262 ? 1.581 5.222 -24.456 1.00 86.94 262 SER A C 1
ATOM 2136 O O . SER A 1 262 ? 1.385 5.157 -23.241 1.00 86.94 262 SER A O 1
ATOM 2138 N N . GLY A 1 263 ? 2.787 5.513 -24.956 1.00 87.62 263 GLY A N 1
ATOM 2139 C CA . GLY A 1 263 ? 3.974 5.759 -24.137 1.00 87.62 263 GLY A CA 1
ATOM 2140 C C . GLY A 1 263 ? 3.893 7.060 -23.333 1.00 87.62 263 GLY A C 1
ATOM 2141 O O . GLY A 1 263 ? 4.305 7.087 -22.173 1.00 87.62 263 GLY A O 1
ATOM 2142 N N . ILE A 1 264 ? 3.331 8.128 -23.911 1.00 90.38 264 ILE A N 1
ATOM 2143 C CA . ILE A 1 264 ? 3.098 9.398 -23.202 1.00 90.38 264 ILE A CA 1
ATOM 2144 C C . ILE A 1 264 ? 2.115 9.185 -22.047 1.00 90.38 264 ILE A C 1
ATOM 2146 O O . ILE A 1 264 ? 2.394 9.612 -20.929 1.00 90.38 264 ILE A O 1
ATOM 2150 N N . MET A 1 265 ? 1.010 8.473 -22.280 1.00 91.00 265 MET A N 1
ATOM 2151 C CA . MET A 1 265 ? 0.022 8.178 -21.238 1.00 91.00 265 MET A CA 1
ATOM 2152 C C . MET A 1 265 ? 0.607 7.312 -20.119 1.00 91.00 265 MET A C 1
ATOM 2154 O O . MET A 1 265 ? 0.369 7.591 -18.946 1.00 91.00 265 MET A O 1
ATOM 2158 N N . ALA A 1 266 ? 1.421 6.307 -20.454 1.00 90.12 266 ALA A N 1
ATOM 2159 C CA . ALA A 1 266 ? 2.107 5.483 -19.460 1.00 90.12 266 ALA A CA 1
ATOM 2160 C C . ALA A 1 266 ? 3.086 6.303 -18.600 1.00 90.12 266 ALA A C 1
ATOM 2162 O O . ALA A 1 266 ? 3.095 6.171 -17.375 1.00 90.12 266 ALA A O 1
ATOM 2163 N N . LYS A 1 267 ? 3.865 7.203 -19.219 1.00 90.75 267 LYS A N 1
ATOM 2164 C CA . LYS A 1 267 ? 4.758 8.128 -18.500 1.00 90.75 267 LYS A CA 1
ATOM 2165 C C . LYS A 1 267 ? 3.978 9.099 -17.613 1.00 90.75 267 LYS A C 1
ATOM 2167 O O . LYS A 1 267 ? 4.342 9.277 -16.453 1.00 90.75 267 LYS A O 1
ATOM 2172 N N . ALA A 1 268 ? 2.891 9.678 -18.124 1.00 92.62 268 ALA A N 1
ATOM 2173 C CA . ALA A 1 268 ? 2.019 10.564 -17.357 1.00 92.62 268 ALA A CA 1
ATOM 2174 C C . ALA A 1 268 ? 1.418 9.840 -16.143 1.00 92.62 268 ALA A C 1
ATOM 2176 O O . ALA A 1 268 ? 1.456 10.364 -15.033 1.00 92.62 268 ALA A O 1
ATOM 2177 N N . TYR A 1 269 ? 0.942 8.605 -16.315 1.00 92.56 269 TYR A N 1
ATOM 2178 C CA . TYR A 1 269 ? 0.455 7.786 -15.206 1.00 92.56 269 TYR A CA 1
ATOM 2179 C C . TYR A 1 269 ? 1.549 7.528 -14.161 1.00 92.56 269 TYR A C 1
ATOM 2181 O O . TYR A 1 269 ? 1.317 7.726 -12.969 1.00 92.56 269 TYR A O 1
ATOM 2189 N N . GLY A 1 270 ? 2.757 7.147 -14.590 1.00 89.62 270 GLY A N 1
ATOM 2190 C CA . GLY A 1 270 ? 3.896 6.950 -13.689 1.00 89.62 270 GLY A CA 1
ATOM 2191 C C . GLY A 1 270 ? 4.246 8.208 -12.885 1.00 89.62 270 GLY A C 1
ATOM 2192 O O . GLY A 1 270 ? 4.523 8.121 -11.690 1.00 89.62 270 GLY A O 1
ATOM 2193 N N . PHE A 1 271 ? 4.154 9.383 -13.507 1.00 90.19 271 PHE A N 1
ATOM 2194 C CA . PHE A 1 271 ? 4.391 10.666 -12.850 1.00 90.19 271 PHE A CA 1
ATOM 2195 C C . PHE A 1 271 ? 3.284 11.035 -11.849 1.00 90.19 271 PHE A C 1
ATOM 2197 O O . PHE A 1 271 ? 3.552 11.223 -10.662 1.00 90.19 271 PHE A O 1
ATOM 2204 N N . TYR A 1 272 ? 2.030 11.115 -12.303 1.00 90.88 272 TYR A N 1
ATOM 2205 C CA . TYR A 1 272 ? 0.924 11.603 -11.475 1.00 90.88 272 TYR A CA 1
ATOM 2206 C C . TYR A 1 272 ? 0.478 10.584 -10.426 1.00 90.88 272 TYR A C 1
ATOM 2208 O O . TYR A 1 272 ? 0.258 10.941 -9.270 1.00 90.88 272 TYR A O 1
ATOM 2216 N N . ILE A 1 273 ? 0.344 9.312 -10.801 1.00 90.56 273 ILE A N 1
ATOM 2217 C CA . ILE A 1 273 ? -0.161 8.273 -9.898 1.00 90.56 273 ILE A CA 1
ATOM 2218 C C . ILE A 1 273 ? 0.982 7.619 -9.120 1.00 90.56 273 ILE A C 1
ATOM 2220 O O . ILE A 1 273 ? 0.864 7.430 -7.909 1.00 90.56 273 ILE A O 1
ATOM 2224 N N . GLY A 1 274 ? 2.096 7.311 -9.786 1.00 84.81 274 GLY A N 1
ATOM 2225 C CA . GLY A 1 274 ? 3.266 6.706 -9.147 1.00 84.81 274 GLY A CA 1
ATOM 2226 C C . GLY A 1 274 ? 4.007 7.682 -8.230 1.00 84.81 274 GLY A C 1
ATOM 2227 O O . GLY A 1 274 ? 3.984 7.529 -7.010 1.00 84.81 274 GLY A O 1
ATOM 2228 N N . ALA A 1 275 ? 4.655 8.699 -8.797 1.00 85.25 275 ALA A N 1
ATOM 2229 C CA . ALA A 1 275 ? 5.519 9.598 -8.029 1.00 85.25 275 ALA A CA 1
ATOM 2230 C C . ALA A 1 275 ? 4.729 10.557 -7.120 1.00 85.25 275 ALA A C 1
ATOM 2232 O O . ALA A 1 275 ? 4.941 10.588 -5.904 1.00 85.25 275 ALA A O 1
ATOM 2233 N N . LEU A 1 276 ? 3.782 11.313 -7.686 1.00 87.88 276 LEU A N 1
ATOM 2234 C CA . LEU A 1 276 ? 3.044 12.338 -6.945 1.00 87.88 276 LEU A CA 1
ATOM 2235 C C . LEU A 1 276 ? 2.027 11.725 -5.972 1.00 87.88 276 LEU A C 1
ATOM 2237 O O . LEU A 1 276 ? 2.052 12.018 -4.775 1.00 87.88 276 LEU A O 1
ATOM 2241 N N . PHE A 1 277 ? 1.139 10.851 -6.452 1.00 87.75 277 PHE A N 1
ATOM 2242 C CA . PHE A 1 277 ? 0.064 10.344 -5.601 1.00 87.75 277 PHE A CA 1
ATOM 2243 C C . PHE A 1 277 ? 0.518 9.246 -4.629 1.00 87.75 277 PHE A C 1
ATOM 2245 O O . PHE A 1 277 ? 0.260 9.358 -3.430 1.00 87.75 277 PHE A O 1
ATOM 2252 N N . SER A 1 278 ? 1.214 8.203 -5.096 1.00 85.06 278 SER A N 1
ATOM 2253 C CA . SER A 1 278 ? 1.682 7.126 -4.207 1.00 85.06 278 SER A CA 1
ATOM 2254 C C . SER A 1 278 ? 2.840 7.559 -3.309 1.00 85.06 278 SER A C 1
ATOM 2256 O O . SER A 1 278 ? 2.856 7.186 -2.136 1.00 85.06 278 SER A O 1
ATOM 2258 N N . GLY A 1 279 ? 3.809 8.308 -3.844 1.00 80.06 279 GLY A N 1
ATOM 2259 C CA . GLY A 1 279 ? 4.987 8.759 -3.101 1.00 80.06 279 GLY A CA 1
ATOM 2260 C C . GLY A 1 279 ? 4.662 9.887 -2.127 1.00 80.06 279 GLY A C 1
ATOM 2261 O O . GLY A 1 279 ? 4.657 9.684 -0.912 1.00 80.06 279 GLY A O 1
ATOM 2262 N N . ILE A 1 280 ? 4.361 11.072 -2.668 1.00 85.25 280 ILE A N 1
ATOM 2263 C CA . ILE A 1 280 ? 4.184 12.289 -1.865 1.00 85.25 280 ILE A CA 1
ATOM 2264 C C . ILE A 1 280 ? 2.910 12.213 -1.020 1.00 85.25 280 ILE A C 1
ATOM 2266 O O . ILE A 1 280 ? 2.964 12.288 0.209 1.00 85.25 280 ILE A O 1
ATOM 2270 N N . ILE A 1 281 ? 1.751 12.054 -1.663 1.00 87.06 281 ILE A N 1
ATOM 2271 C CA . ILE A 1 281 ? 0.462 12.158 -0.963 1.00 87.06 281 ILE A CA 1
ATOM 2272 C C . ILE A 1 281 ? 0.203 10.920 -0.101 1.00 87.06 281 ILE A C 1
ATOM 2274 O O . ILE A 1 281 ? -0.308 11.030 1.014 1.00 87.06 281 ILE A O 1
ATOM 2278 N N . GLY A 1 282 ? 0.590 9.743 -0.596 1.00 85.44 282 GLY A N 1
ATOM 2279 C CA . GLY A 1 282 ? 0.369 8.466 0.063 1.00 85.44 282 GLY A CA 1
ATOM 2280 C C . GLY A 1 282 ? 0.876 8.443 1.499 1.00 85.44 282 GLY A C 1
ATOM 2281 O O . GLY A 1 282 ? 0.073 8.210 2.399 1.00 85.44 282 GLY A O 1
ATOM 2282 N N . VAL A 1 283 ? 2.173 8.694 1.705 1.00 84.62 283 VAL A N 1
ATOM 2283 C CA . VAL A 1 283 ? 2.829 8.604 3.024 1.00 84.62 283 VAL A CA 1
ATOM 2284 C C . VAL A 1 283 ? 2.968 9.969 3.703 1.00 84.62 283 VAL A C 1
ATOM 2286 O O . VAL A 1 283 ? 2.812 10.053 4.921 1.00 84.62 283 VAL A O 1
ATOM 2289 N N . GLY A 1 284 ? 3.195 11.046 2.941 1.00 86.25 284 GLY A N 1
ATOM 2290 C CA . GLY A 1 284 ? 3.373 12.398 3.485 1.00 86.25 284 GLY A CA 1
ATOM 2291 C C . GLY A 1 284 ? 2.180 12.890 4.303 1.00 86.25 284 GLY A C 1
ATOM 2292 O O . GLY A 1 284 ? 2.346 13.588 5.300 1.00 86.25 284 GLY A O 1
ATOM 2293 N N . PHE A 1 285 ? 0.969 12.449 3.955 1.00 89.44 285 PHE A N 1
ATOM 2294 C CA . PHE A 1 285 ? -0.263 12.907 4.597 1.00 89.44 285 PHE A CA 1
ATOM 2295 C C . PHE A 1 285 ? -0.723 12.010 5.751 1.00 89.44 285 PHE A C 1
ATOM 2297 O O . PHE A 1 285 ? -1.814 12.230 6.284 1.00 89.44 285 PHE A O 1
ATOM 2304 N N . TYR A 1 286 ? 0.077 11.032 6.193 1.00 91.56 286 TYR A N 1
ATOM 2305 C CA . TYR A 1 286 ? -0.278 10.191 7.345 1.00 91.56 286 TYR A CA 1
ATOM 2306 C C . TYR A 1 286 ? -0.646 11.005 8.596 1.00 91.56 286 TYR A C 1
ATOM 2308 O O . TYR A 1 286 ? -1.714 10.739 9.158 1.00 91.56 286 TYR A O 1
ATOM 2316 N N . PRO A 1 287 ? 0.126 12.040 8.993 1.00 91.69 287 PRO A N 1
ATOM 2317 C CA . PRO A 1 287 ? -0.192 12.834 10.180 1.00 91.69 287 PRO A CA 1
ATOM 2318 C C . PRO A 1 287 ? -1.435 13.725 10.056 1.00 91.69 287 PRO A C 1
ATOM 2320 O O . PRO A 1 287 ? -1.883 14.293 11.051 1.00 91.69 287 PRO A O 1
ATOM 2323 N N . ILE A 1 288 ? -1.991 13.862 8.846 1.00 91.38 288 ILE A N 1
ATOM 2324 C CA . ILE A 1 288 ? -3.075 14.801 8.532 1.00 91.38 288 ILE A CA 1
ATOM 2325 C C . ILE A 1 288 ? -4.365 14.036 8.195 1.00 91.38 288 ILE A C 1
ATOM 2327 O O . ILE A 1 288 ? -5.410 14.251 8.813 1.00 91.38 288 ILE A O 1
ATOM 2331 N N . LEU A 1 289 ? -4.298 13.104 7.242 1.00 91.06 289 LEU A N 1
ATOM 2332 C CA . LEU A 1 289 ? -5.444 12.378 6.677 1.00 91.06 289 LEU A CA 1
ATOM 2333 C C . LEU A 1 289 ? -5.544 10.918 7.157 1.00 91.06 289 LEU A C 1
ATOM 2335 O O . LEU A 1 289 ? -6.548 10.246 6.901 1.00 91.06 289 LEU A O 1
ATOM 2339 N N . GLY A 1 290 ? -4.528 10.423 7.869 1.00 92.06 290 GLY A N 1
ATOM 2340 C CA . GLY A 1 290 ? -4.456 9.059 8.391 1.00 92.06 290 GLY A CA 1
ATOM 2341 C C . GLY A 1 290 ? -3.657 8.089 7.515 1.00 92.06 290 GLY A C 1
ATOM 2342 O O . GLY A 1 290 ? -3.113 8.428 6.474 1.00 92.06 290 GLY A O 1
ATOM 2343 N N . THR A 1 291 ? -3.590 6.834 7.944 1.00 89.31 291 THR A N 1
ATOM 2344 C CA . THR A 1 291 ? -2.503 5.886 7.616 1.00 89.31 291 THR A CA 1
ATOM 2345 C C . THR A 1 291 ? -2.607 5.188 6.265 1.00 89.31 291 THR A C 1
ATOM 2347 O O . THR A 1 291 ? -1.745 4.389 5.914 1.00 89.31 291 THR A O 1
ATOM 2350 N N . ARG A 1 292 ? -3.695 5.411 5.523 1.00 92.19 292 ARG A N 1
ATOM 2351 C CA . ARG A 1 292 ? -4.030 4.653 4.307 1.00 92.19 292 ARG A CA 1
ATOM 2352 C C . ARG A 1 292 ? -4.568 5.529 3.184 1.00 92.19 292 ARG A C 1
ATOM 2354 O O . ARG A 1 292 ? -5.406 5.072 2.413 1.00 92.19 292 ARG A O 1
ATOM 2361 N N . VAL A 1 293 ? -4.072 6.762 3.057 1.00 93.50 293 VAL A N 1
ATOM 2362 C CA . VAL A 1 293 ? -4.473 7.690 1.980 1.00 93.50 293 VAL A CA 1
ATOM 2363 C C . VAL A 1 293 ? -4.319 7.029 0.606 1.00 93.50 293 VAL A C 1
ATOM 2365 O O . VAL A 1 293 ? -5.304 6.888 -0.114 1.00 93.50 293 VAL A O 1
ATOM 2368 N N . TRP A 1 294 ? -3.132 6.495 0.294 1.00 94.25 294 TRP A N 1
ATOM 2369 C CA . TRP A 1 294 ? -2.883 5.770 -0.961 1.00 94.25 294 TRP A CA 1
ATOM 2370 C C . TRP A 1 294 ? -3.833 4.579 -1.162 1.00 94.25 294 TRP A C 1
ATOM 2372 O O . TRP A 1 294 ? -4.501 4.454 -2.189 1.00 94.25 294 TRP A O 1
ATOM 2382 N N . CYS A 1 295 ? -3.944 3.714 -0.149 1.00 93.31 295 CYS A N 1
ATOM 2383 C CA . CYS A 1 295 ? -4.765 2.502 -0.221 1.00 93.31 295 CYS A CA 1
ATOM 2384 C C . CYS A 1 295 ? -6.266 2.790 -0.376 1.00 93.31 295 CYS A C 1
ATOM 2386 O O . CYS A 1 295 ? -6.989 1.930 -0.875 1.00 93.31 295 CYS A O 1
ATOM 2388 N N . ARG A 1 296 ? -6.737 3.952 0.092 1.00 93.44 296 ARG A N 1
ATOM 2389 C CA . ARG A 1 296 ? -8.131 4.388 -0.031 1.00 93.44 296 ARG A CA 1
ATOM 2390 C C . ARG A 1 296 ? -8.389 5.037 -1.382 1.00 93.44 296 ARG A C 1
ATOM 2392 O O . ARG A 1 296 ? -9.359 4.690 -2.037 1.00 93.44 296 ARG A O 1
ATOM 2399 N N . PHE A 1 297 ? -7.530 5.957 -1.805 1.00 94.31 297 PHE A N 1
ATOM 2400 C CA . PHE A 1 297 ? -7.892 6.880 -2.876 1.00 94.31 297 PHE A CA 1
ATOM 2401 C C . PHE A 1 297 ? -7.280 6.555 -4.241 1.00 94.31 297 PHE A C 1
ATOM 2403 O O . PHE A 1 297 ? -7.783 7.072 -5.234 1.00 94.31 297 PHE A O 1
ATOM 2410 N N . GLY A 1 298 ? -6.255 5.703 -4.342 1.00 93.56 298 GLY A N 1
ATOM 2411 C CA . GLY A 1 298 ? -5.628 5.468 -5.654 1.00 93.56 298 GLY A CA 1
ATOM 2412 C C . GLY A 1 298 ? -4.807 4.208 -5.822 1.00 93.56 298 GLY A C 1
ATOM 2413 O O . GLY A 1 298 ? -4.222 4.042 -6.877 1.00 93.56 298 GLY A O 1
ATOM 2414 N N . CYS A 1 299 ? -4.778 3.292 -4.856 1.00 95.56 299 CYS A N 1
ATOM 2415 C CA . CYS A 1 299 ? -4.179 1.982 -5.083 1.00 95.56 299 CYS A CA 1
ATOM 2416 C C . CYS A 1 299 ? -5.075 1.144 -6.023 1.00 95.56 299 CYS A C 1
ATOM 2418 O O . CYS A 1 299 ? -6.118 0.652 -5.573 1.00 95.56 299 CYS A O 1
ATOM 2420 N N . PRO A 1 300 ? -4.688 0.906 -7.295 1.00 96.06 300 PRO A N 1
ATOM 2421 C CA . PRO A 1 300 ? -5.538 0.177 -8.242 1.00 96.06 300 PRO A CA 1
ATOM 2422 C C . PRO A 1 300 ? -5.722 -1.290 -7.823 1.00 96.06 300 PRO A C 1
ATOM 2424 O O . PRO A 1 300 ? -6.786 -1.877 -8.010 1.00 96.06 300 PRO A O 1
ATOM 2427 N N . GLN A 1 301 ? -4.723 -1.866 -7.151 1.00 96.25 301 GLN A N 1
ATOM 2428 C CA . GLN A 1 301 ? -4.817 -3.206 -6.577 1.00 96.25 301 GLN A CA 1
ATOM 2429 C C . GLN A 1 301 ? -5.848 -3.268 -5.444 1.00 96.25 301 GLN A C 1
ATOM 2431 O O . GLN A 1 301 ? -6.614 -4.220 -5.344 1.00 96.25 301 GLN A O 1
ATOM 2436 N N . ALA A 1 302 ? -5.953 -2.237 -4.604 1.00 96.25 302 ALA A N 1
ATOM 2437 C CA . ALA A 1 302 ? -7.000 -2.204 -3.587 1.00 96.25 302 ALA A CA 1
ATOM 2438 C C . ALA A 1 302 ? -8.407 -2.058 -4.199 1.00 96.25 302 ALA A C 1
ATOM 2440 O O . ALA A 1 302 ? -9.361 -2.555 -3.593 1.00 96.25 302 ALA A O 1
ATOM 2441 N N . ALA A 1 303 ? -8.538 -1.436 -5.379 1.00 96.81 303 ALA A N 1
ATOM 2442 C CA . ALA A 1 303 ? -9.800 -1.356 -6.115 1.00 96.81 303 ALA A CA 1
ATOM 2443 C C . ALA A 1 303 ? -10.235 -2.727 -6.643 1.00 96.81 303 ALA A C 1
ATOM 2445 O O . ALA A 1 303 ? -11.320 -3.186 -6.284 1.00 96.81 303 ALA A O 1
ATOM 2446 N N . ILE A 1 304 ? -9.383 -3.423 -7.408 1.00 96.50 304 ILE A N 1
ATOM 2447 C CA . ILE A 1 304 ? -9.741 -4.733 -7.977 1.00 96.50 304 ILE A CA 1
ATOM 2448 C C . ILE A 1 304 ? -10.010 -5.769 -6.878 1.00 96.50 304 ILE A C 1
ATOM 2450 O O . ILE A 1 304 ? -11.046 -6.435 -6.889 1.00 96.50 304 ILE A O 1
ATOM 2454 N N . LEU A 1 305 ? -9.162 -5.828 -5.843 1.00 96.81 305 LEU A N 1
ATOM 2455 C CA . LEU A 1 305 ? -9.393 -6.716 -4.701 1.00 96.81 305 LEU A CA 1
ATOM 2456 C C . LEU A 1 305 ? -10.637 -6.312 -3.906 1.00 96.81 305 LEU A C 1
ATOM 2458 O O . LEU A 1 305 ? -11.304 -7.165 -3.327 1.00 96.81 305 LEU A O 1
ATOM 2462 N N . GLY A 1 306 ? -10.965 -5.019 -3.868 1.00 95.69 306 GLY A N 1
ATOM 2463 C CA . GLY A 1 306 ? -12.176 -4.499 -3.245 1.00 95.69 306 GLY A CA 1
ATOM 2464 C C . GLY A 1 306 ? -13.447 -4.937 -3.972 1.00 95.69 306 GLY A C 1
ATOM 2465 O O . GLY A 1 306 ? -14.417 -5.297 -3.304 1.00 95.69 306 GLY A O 1
ATOM 2466 N N . ILE A 1 307 ? -13.435 -4.958 -5.309 1.00 95.69 307 ILE A N 1
ATOM 2467 C CA . ILE A 1 307 ? -14.527 -5.484 -6.143 1.00 95.69 307 ILE A CA 1
ATOM 2468 C C . ILE A 1 307 ? -14.691 -6.982 -5.873 1.00 95.69 307 ILE A C 1
ATOM 2470 O O . ILE A 1 307 ? -15.775 -7.415 -5.477 1.00 95.69 307 ILE A O 1
ATOM 2474 N N . ILE A 1 308 ? -13.606 -7.758 -5.974 1.00 95.12 308 ILE A N 1
ATOM 2475 C CA . ILE A 1 308 ? -13.648 -9.210 -5.745 1.00 95.12 308 ILE A CA 1
ATOM 2476 C C . ILE A 1 308 ? -14.127 -9.517 -4.323 1.00 95.12 308 ILE A C 1
ATOM 2478 O O . ILE A 1 308 ? -15.021 -10.340 -4.124 1.00 95.12 308 ILE A O 1
ATOM 2482 N N . GLN A 1 309 ? -13.609 -8.797 -3.324 1.00 94.94 309 GLN A N 1
ATOM 2483 C CA . GLN A 1 309 ? -14.053 -8.934 -1.941 1.00 94.94 309 GLN A CA 1
ATOM 2484 C C . GLN A 1 309 ? -15.538 -8.605 -1.777 1.00 94.94 309 GLN A C 1
ATOM 2486 O O . GLN A 1 309 ? -16.269 -9.318 -1.089 1.00 94.94 309 GLN A O 1
ATOM 2491 N N . LYS A 1 310 ? -15.995 -7.500 -2.368 1.00 93.06 310 LYS A N 1
ATOM 2492 C CA . LYS A 1 310 ? -17.365 -7.035 -2.182 1.00 93.06 310 LYS A CA 1
ATOM 2493 C C . LYS A 1 310 ? -18.377 -7.935 -2.866 1.00 93.06 310 LYS A C 1
ATOM 2495 O O . LYS A 1 310 ? -19.468 -8.010 -2.327 1.00 93.06 310 LYS A O 1
ATOM 2500 N N . PHE A 1 311 ? -18.069 -8.597 -3.976 1.00 92.38 311 PHE A N 1
ATOM 2501 C CA . PHE A 1 311 ? -19.075 -9.363 -4.723 1.00 92.38 311 PHE A CA 1
ATOM 2502 C C . PHE A 1 311 ? -18.913 -10.877 -4.606 1.00 92.38 311 PHE A C 1
ATOM 2504 O O . PHE A 1 311 ? -19.914 -11.567 -4.444 1.00 92.38 311 PHE A O 1
ATOM 2511 N N . PHE A 1 312 ? -17.682 -11.386 -4.598 1.00 92.31 312 PHE A N 1
ATOM 2512 C CA . PHE A 1 312 ? -17.426 -12.823 -4.734 1.00 92.31 312 PHE A CA 1
ATOM 2513 C C . PHE A 1 312 ? -16.824 -13.461 -3.482 1.00 92.31 312 PHE A C 1
ATOM 2515 O O . PHE A 1 312 ? -16.975 -14.658 -3.274 1.00 92.31 312 PHE A O 1
ATOM 2522 N N . SER A 1 313 ? -16.139 -12.691 -2.635 1.00 93.31 313 SER A N 1
ATOM 2523 C CA . SER A 1 313 ? -15.406 -13.275 -1.512 1.00 93.31 313 SER A CA 1
ATOM 2524 C C . SER A 1 313 ? -16.291 -13.847 -0.407 1.00 93.31 313 SER A C 1
ATOM 2526 O O . SER A 1 313 ? -17.322 -13.281 -0.033 1.00 93.31 313 SER A O 1
ATOM 2528 N N . ARG A 1 314 ? -15.784 -14.927 0.193 1.00 93.88 314 ARG A N 1
ATOM 2529 C CA . ARG A 1 314 ? -16.291 -15.570 1.411 1.00 93.88 314 ARG A CA 1
ATOM 2530 C C . ARG A 1 314 ? -16.052 -14.745 2.677 1.00 93.88 314 ARG A C 1
ATOM 2532 O O . ARG A 1 314 ? -16.670 -15.011 3.706 1.00 93.88 314 ARG A O 1
ATOM 2539 N N . PHE A 1 315 ? -15.154 -13.763 2.625 1.00 94.75 315 PHE A N 1
ATOM 2540 C CA . PHE A 1 315 ? -14.784 -12.957 3.782 1.00 94.75 315 PHE A CA 1
ATOM 2541 C C . PHE A 1 315 ? -15.859 -11.922 4.136 1.00 94.75 315 PHE A C 1
ATOM 2543 O O . PHE A 1 315 ? -16.329 -11.161 3.284 1.00 94.75 315 PHE A O 1
ATOM 2550 N N . ARG A 1 316 ? -16.190 -11.844 5.427 1.00 93.75 316 ARG A N 1
ATOM 2551 C CA . ARG A 1 316 ? -17.023 -10.797 6.028 1.00 93.75 316 ARG A CA 1
ATOM 2552 C C . ARG A 1 316 ? -16.601 -10.535 7.471 1.00 93.75 316 ARG A C 1
ATOM 2554 O O . ARG A 1 316 ? -15.936 -11.357 8.099 1.00 93.75 316 ARG A O 1
ATOM 2561 N N . ILE A 1 317 ? -17.014 -9.391 8.008 1.00 94.88 317 ILE A N 1
ATOM 2562 C CA . ILE A 1 317 ? -17.005 -9.174 9.457 1.00 94.88 317 ILE A CA 1
ATOM 2563 C C . ILE A 1 317 ? -18.451 -9.250 9.925 1.00 94.88 317 ILE A C 1
ATOM 2565 O O . ILE A 1 317 ? -19.258 -8.400 9.540 1.00 94.88 317 ILE A O 1
ATOM 2569 N N . THR A 1 318 ? -18.769 -10.284 10.697 1.00 94.06 318 THR A N 1
ATOM 2570 C CA . THR A 1 318 ? -20.095 -10.468 11.287 1.00 94.06 318 THR A CA 1
ATOM 2571 C C . THR A 1 318 ? -20.236 -9.641 12.551 1.00 94.06 318 THR A C 1
ATOM 2573 O O . THR A 1 318 ? -19.241 -9.300 13.206 1.00 94.06 318 THR A O 1
ATOM 2576 N N . THR A 1 319 ? -21.474 -9.253 12.846 1.00 93.06 319 THR A N 1
ATOM 2577 C CA . THR A 1 319 ? -21.792 -8.364 13.961 1.00 93.06 319 THR A CA 1
ATOM 2578 C C . THR A 1 319 ? -22.919 -8.956 14.806 1.00 93.06 319 THR A C 1
ATOM 2580 O O . THR A 1 319 ? -23.918 -9.432 14.275 1.00 93.06 319 THR A O 1
ATOM 2583 N N . ASN A 1 320 ? -22.758 -8.940 16.131 1.00 91.81 320 ASN A N 1
ATOM 2584 C CA . ASN A 1 320 ? -23.834 -9.228 17.080 1.00 91.81 320 ASN A CA 1
ATOM 2585 C C . ASN A 1 320 ? -24.406 -7.910 17.624 1.00 91.81 320 ASN A C 1
ATOM 2587 O O . ASN A 1 320 ? -23.951 -7.394 18.649 1.00 91.81 320 ASN A O 1
ATOM 2591 N N . GLY A 1 321 ? -25.378 -7.339 16.908 1.00 86.75 321 GLY A N 1
ATOM 2592 C CA . GLY A 1 321 ? -25.909 -6.009 17.216 1.00 86.75 321 GLY A CA 1
ATOM 2593 C C . GLY A 1 321 ? -26.486 -5.867 18.627 1.00 86.75 321 GLY A C 1
ATOM 2594 O O . GLY A 1 321 ? -26.283 -4.829 19.252 1.00 86.75 321 GLY A O 1
ATOM 2595 N N . GLY A 1 322 ? -27.082 -6.929 19.181 1.00 90.56 322 GLY A N 1
ATOM 2596 C CA . GLY A 1 322 ? -27.659 -6.920 20.532 1.00 90.56 322 GLY A CA 1
ATOM 2597 C C . GLY A 1 322 ? -26.639 -6.711 21.658 1.00 90.56 322 GLY A C 1
ATOM 2598 O O . GLY A 1 322 ? -27.005 -6.324 22.760 1.00 90.56 322 GLY A O 1
ATOM 2599 N N . GLN A 1 323 ? -25.346 -6.917 21.390 1.00 93.12 323 GLN A N 1
ATOM 2600 C CA . GLN A 1 323 ? -24.265 -6.687 22.356 1.00 93.12 323 GLN A CA 1
ATOM 2601 C C . GLN A 1 323 ? -23.547 -5.340 22.145 1.00 93.12 323 GLN A C 1
ATOM 2603 O O . GLN A 1 323 ? -22.593 -5.020 22.864 1.00 93.12 323 GLN A O 1
ATOM 2608 N N . CYS A 1 324 ? -23.959 -4.546 21.149 1.00 95.50 324 CYS A N 1
ATOM 2609 C CA . CYS A 1 324 ? -23.316 -3.281 20.817 1.00 95.50 324 CYS A CA 1
ATOM 2610 C C . CYS A 1 324 ? -23.694 -2.169 21.806 1.00 95.50 324 CYS A C 1
ATOM 2612 O O . CYS A 1 324 ? -24.806 -1.660 21.797 1.00 95.50 324 CYS A O 1
ATOM 2614 N N . ILE A 1 325 ? -22.717 -1.701 22.585 1.00 95.19 325 ILE A N 1
ATOM 2615 C CA . ILE A 1 325 ? -22.876 -0.564 23.514 1.00 95.19 325 ILE A CA 1
ATOM 2616 C C . ILE A 1 325 ? -22.544 0.801 22.882 1.00 95.19 325 ILE A C 1
ATOM 2618 O O . ILE A 1 325 ? -22.299 1.775 23.582 1.00 95.19 325 ILE A O 1
ATOM 2622 N N . SER A 1 326 ? -22.446 0.882 21.551 1.00 95.12 326 SER A N 1
ATOM 2623 C CA . SER A 1 326 ? -22.245 2.140 20.805 1.00 95.12 326 SER A CA 1
ATOM 2624 C C . SER A 1 326 ? -21.008 2.990 21.174 1.00 95.12 326 SER A C 1
ATOM 2626 O O . SER A 1 326 ? -20.931 4.153 20.782 1.00 95.12 326 SER A O 1
ATOM 2628 N N . CYS A 1 327 ? -19.987 2.413 21.824 1.00 93.62 327 CYS A N 1
ATOM 2629 C CA . CYS A 1 327 ? -18.811 3.149 22.323 1.00 93.62 327 CYS A CA 1
ATOM 2630 C C . CYS A 1 327 ? -17.909 3.781 21.242 1.00 93.62 327 CYS A C 1
ATOM 2632 O O . CYS A 1 327 ? -17.071 4.619 21.550 1.00 93.62 327 CYS A O 1
ATOM 2634 N N . GLY A 1 328 ? -18.029 3.369 19.974 1.00 92.50 328 GLY A N 1
ATOM 2635 C CA . GLY A 1 328 ? -17.312 3.985 18.848 1.00 92.50 328 GLY A CA 1
ATOM 2636 C C . GLY A 1 328 ? -15.853 3.562 18.648 1.00 92.50 328 GLY A C 1
ATOM 2637 O O . GLY A 1 328 ? -15.296 3.867 17.594 1.00 92.50 328 GLY A O 1
ATOM 2638 N N . ASN A 1 329 ? -15.253 2.790 19.564 1.00 92.56 329 ASN A N 1
ATOM 2639 C CA . ASN A 1 329 ? -13.864 2.323 19.432 1.00 92.56 329 ASN A CA 1
ATOM 2640 C C . ASN A 1 329 ? -13.602 1.674 18.065 1.00 92.56 329 ASN A C 1
ATOM 2642 O O . ASN A 1 329 ? -12.674 2.052 17.358 1.00 92.56 329 ASN A O 1
ATOM 2646 N N . CYS A 1 330 ? -14.456 0.750 17.628 1.00 94.38 330 CYS A N 1
ATOM 2647 C CA . CYS A 1 330 ? -14.282 0.064 16.348 1.00 94.38 330 CYS A CA 1
ATOM 2648 C C . CYS A 1 330 ? -14.183 1.016 15.134 1.00 94.38 330 CYS A C 1
ATOM 2650 O O . CYS A 1 330 ? -13.384 0.749 14.234 1.00 94.38 330 CYS A O 1
ATOM 2652 N N . SER A 1 331 ? -14.929 2.128 15.125 1.00 95.19 331 SER A N 1
ATOM 2653 C CA . SER A 1 331 ? -14.848 3.164 14.083 1.00 95.19 331 SER A CA 1
ATOM 2654 C C . SER A 1 331 ? -13.579 4.002 14.218 1.00 95.19 331 SER A C 1
ATOM 2656 O O . SER A 1 331 ? -12.911 4.255 13.218 1.00 95.19 331 SER A O 1
ATOM 2658 N N . THR A 1 332 ? -13.200 4.385 15.441 1.00 92.12 332 THR A N 1
ATOM 2659 C CA . THR A 1 332 ? -11.984 5.171 15.710 1.00 92.12 332 THR A CA 1
ATOM 2660 C C . THR A 1 332 ? -10.728 4.475 15.184 1.00 92.12 332 THR A C 1
ATOM 2662 O O . THR A 1 332 ? -9.889 5.119 14.563 1.00 92.12 332 THR A O 1
ATOM 2665 N N . TYR A 1 333 ? -10.618 3.153 15.344 1.00 90.69 333 TYR A N 1
ATOM 2666 C CA . TYR A 1 333 ? -9.450 2.388 14.880 1.00 90.69 333 TYR A CA 1
ATOM 2667 C C . TYR A 1 333 ? -9.535 1.911 13.424 1.00 90.69 333 TYR A C 1
ATOM 2669 O O . TYR A 1 333 ? -8.599 1.272 12.921 1.00 90.69 333 TYR A O 1
ATOM 2677 N N . CYS A 1 334 ? -10.638 2.194 12.725 1.00 94.56 334 CYS A N 1
ATOM 2678 C CA . CYS A 1 334 ? -10.759 1.846 11.319 1.00 94.56 334 CYS A CA 1
ATOM 2679 C C . CYS A 1 334 ? -9.965 2.823 10.441 1.00 94.56 334 CYS A C 1
ATOM 2681 O O . CYS A 1 334 ? -10.453 3.876 10.034 1.00 94.56 334 CYS A O 1
ATOM 2683 N N . GLU A 1 335 ? -8.75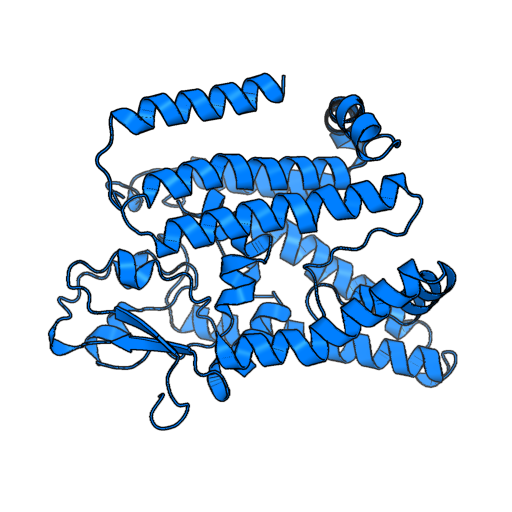6 2.408 10.071 1.00 92.94 335 GLU A N 1
ATOM 2684 C CA . GLU A 1 335 ? -7.860 3.125 9.148 1.00 92.94 335 GLU A CA 1
ATOM 2685 C C . GLU A 1 335 ? -8.398 3.267 7.714 1.00 92.94 335 GLU A C 1
ATOM 2687 O O . GLU A 1 335 ? -7.883 4.049 6.921 1.00 92.94 335 GLU A O 1
ATOM 2692 N N . MET A 1 336 ? -9.441 2.511 7.362 1.00 95.00 336 MET A N 1
ATOM 2693 C CA . MET A 1 336 ? -10.109 2.619 6.060 1.00 95.00 336 MET A CA 1
ATOM 2694 C C . MET A 1 336 ? -11.279 3.607 6.081 1.00 95.00 336 MET A C 1
ATOM 2696 O O . MET A 1 336 ? -12.029 3.670 5.113 1.00 95.00 336 MET A O 1
ATOM 2700 N N . GLY A 1 337 ? -11.473 4.349 7.178 1.00 94.31 337 GLY A N 1
ATOM 2701 C CA . GLY A 1 337 ? -12.548 5.336 7.284 1.00 94.31 337 GLY A CA 1
ATOM 2702 C C . GLY A 1 337 ? -13.946 4.720 7.190 1.00 94.31 337 GLY A C 1
ATOM 2703 O O . GLY A 1 337 ? -14.848 5.301 6.596 1.00 94.31 337 GLY A O 1
ATOM 2704 N N . ILE A 1 338 ? -14.132 3.517 7.736 1.00 95.88 338 ILE A N 1
ATOM 2705 C CA . ILE A 1 338 ? -15.446 2.873 7.816 1.00 95.88 338 ILE A CA 1
ATOM 2706 C C . ILE A 1 338 ? -16.041 3.196 9.184 1.00 95.88 338 ILE A C 1
ATOM 2708 O O . ILE A 1 338 ? -15.396 2.959 10.207 1.00 95.88 338 ILE A O 1
ATOM 2712 N N . ASP A 1 339 ? -17.283 3.680 9.214 1.00 96.00 339 ASP A N 1
ATOM 2713 C CA . ASP A 1 339 ? -18.041 3.784 10.461 1.00 96.00 339 ASP A CA 1
ATOM 2714 C C . ASP A 1 339 ? -18.554 2.401 10.893 1.00 96.00 339 ASP A C 1
ATOM 2716 O O . ASP A 1 339 ? -19.695 2.016 10.647 1.00 96.00 339 ASP A O 1
ATOM 2720 N N . VAL A 1 340 ? -17.661 1.619 11.498 1.00 97.00 340 VAL A N 1
ATOM 2721 C CA . VAL A 1 340 ? -17.923 0.251 11.964 1.00 97.00 340 VAL A CA 1
ATOM 2722 C C . VAL A 1 340 ? -19.027 0.205 13.026 1.00 97.00 340 VAL A C 1
ATOM 2724 O O . VAL A 1 340 ? -19.822 -0.733 13.042 1.00 97.00 340 VAL A O 1
ATOM 2727 N N . ARG A 1 341 ? -19.114 1.223 13.888 1.00 96.12 341 ARG A N 1
ATOM 2728 C CA . ARG A 1 341 ? -20.160 1.367 14.908 1.00 96.12 341 ARG A CA 1
ATOM 2729 C C . ARG A 1 341 ? -21.546 1.361 14.273 1.00 96.12 341 ARG A C 1
ATOM 2731 O O . ARG A 1 341 ? -22.395 0.613 14.741 1.00 96.12 341 ARG A O 1
ATOM 2738 N N . ALA A 1 342 ? -21.757 2.125 13.201 1.00 95.50 342 ALA A N 1
ATOM 2739 C CA . ALA A 1 342 ? -23.057 2.183 12.531 1.00 95.50 342 ALA A CA 1
ATOM 2740 C C . ALA A 1 342 ? -23.495 0.821 11.962 1.00 95.50 342 ALA A C 1
ATOM 2742 O O . ALA A 1 342 ? -24.681 0.505 11.977 1.00 95.50 342 ALA A O 1
ATOM 2743 N N . TYR A 1 343 ? -22.552 -0.005 11.491 1.00 95.44 343 TYR A N 1
ATOM 2744 C CA . TYR A 1 343 ? -22.840 -1.383 11.071 1.00 95.44 343 TYR A CA 1
ATOM 2745 C C . TYR A 1 343 ? -23.208 -2.279 12.254 1.00 95.44 343 TYR A C 1
ATOM 2747 O O . TYR A 1 343 ? -24.194 -3.008 12.189 1.00 95.44 343 TYR A O 1
ATOM 2755 N N . ALA A 1 344 ? -22.438 -2.192 13.342 1.00 95.56 344 ALA A N 1
ATOM 2756 C CA . ALA A 1 344 ? -22.674 -2.979 14.546 1.00 95.56 344 ALA A CA 1
ATOM 2757 C C . ALA A 1 344 ? -24.032 -2.655 15.190 1.00 95.56 344 ALA A C 1
ATOM 2759 O O . ALA A 1 344 ? -24.761 -3.575 15.532 1.00 95.56 344 ALA A O 1
ATOM 2760 N N . GLN A 1 345 ? -24.407 -1.374 15.286 1.00 95.00 345 GLN A N 1
ATOM 2761 C CA . GLN A 1 345 ? -25.710 -0.944 15.814 1.00 95.00 345 GLN A CA 1
ATOM 2762 C C . GLN A 1 345 ? -26.888 -1.503 15.008 1.00 95.00 345 GLN A C 1
ATOM 2764 O O . GLN A 1 345 ? -27.929 -1.813 15.571 1.00 95.00 345 GLN A O 1
ATOM 2769 N N . LYS A 1 346 ? -26.717 -1.654 13.690 1.00 94.31 346 LYS A N 1
ATOM 2770 C CA . LYS A 1 346 ? -27.746 -2.194 12.792 1.00 94.31 346 LYS A CA 1
ATOM 2771 C C . LYS A 1 346 ? -27.756 -3.724 12.721 1.00 94.31 346 LYS A C 1
ATOM 2773 O O . LYS A 1 346 ? -28.560 -4.268 11.976 1.00 94.31 346 LYS A O 1
ATOM 2778 N N . GLY A 1 347 ? -26.835 -4.414 13.403 1.00 92.56 347 GLY A N 1
ATOM 2779 C CA . GLY A 1 347 ? -26.659 -5.865 13.259 1.00 92.56 347 GLY A CA 1
ATOM 2780 C C . GLY A 1 347 ? -26.286 -6.297 11.834 1.00 92.56 347 GLY A C 1
ATOM 2781 O O . GLY A 1 347 ? -26.563 -7.422 11.434 1.00 92.56 347 GLY A O 1
ATOM 2782 N N . GLN A 1 348 ? -25.691 -5.398 11.043 1.00 93.06 348 GLN A N 1
ATOM 2783 C CA . GLN A 1 348 ? -25.351 -5.657 9.645 1.00 93.06 348 GLN A CA 1
ATOM 2784 C C . GLN A 1 348 ? -23.917 -6.157 9.514 1.00 93.06 348 GLN A C 1
ATOM 2786 O O . GLN A 1 348 ? -22.999 -5.636 10.157 1.00 93.06 348 GLN A O 1
ATOM 2791 N N . ASN A 1 349 ? -23.702 -7.118 8.617 1.00 93.19 349 ASN A N 1
ATOM 2792 C CA . ASN A 1 349 ? -22.362 -7.557 8.252 1.00 93.19 349 ASN A CA 1
ATOM 2793 C C . ASN A 1 349 ? -21.602 -6.432 7.538 1.00 93.19 349 ASN A C 1
ATOM 2795 O O . ASN A 1 349 ? -22.140 -5.699 6.705 1.00 93.19 349 ASN A O 1
ATOM 2799 N N . ILE A 1 350 ? -20.304 -6.319 7.808 1.00 94.19 350 ILE A N 1
ATOM 2800 C CA . ILE A 1 350 ? -19.464 -5.311 7.156 1.00 94.19 350 ILE A CA 1
ATOM 2801 C C . ILE A 1 350 ? -18.880 -5.918 5.885 1.00 94.19 350 ILE A C 1
ATOM 2803 O O . ILE A 1 350 ? -17.850 -6.595 5.904 1.00 94.19 350 ILE A O 1
ATOM 2807 N N . VAL A 1 351 ? -19.531 -5.619 4.762 1.00 92.25 351 VAL A N 1
ATOM 2808 C CA . VAL A 1 351 ? -19.142 -6.059 3.412 1.00 92.25 351 VAL A CA 1
ATOM 2809 C C . VAL A 1 351 ? -18.729 -4.852 2.562 1.00 92.25 351 VAL A C 1
ATOM 2811 O O . VAL A 1 351 ? -19.268 -4.541 1.500 1.00 92.25 351 VAL A O 1
ATOM 2814 N N . ARG A 1 352 ? -17.770 -4.083 3.080 1.00 92.75 352 ARG A N 1
ATOM 2815 C CA . ARG A 1 352 ? -17.234 -2.891 2.408 1.00 92.75 352 ARG A CA 1
ATOM 2816 C C . ARG A 1 352 ? -16.077 -3.279 1.489 1.00 92.75 352 ARG A C 1
ATOM 2818 O O . ARG A 1 352 ? -15.112 -3.885 1.950 1.00 92.75 352 ARG A O 1
ATOM 2825 N N . ALA A 1 353 ? -16.115 -2.833 0.229 1.00 93.94 353 ALA A N 1
ATOM 2826 C CA . ALA A 1 353 ? -14.984 -2.958 -0.704 1.00 93.94 353 ALA A CA 1
ATOM 2827 C C . ALA A 1 353 ? -13.694 -2.341 -0.129 1.00 93.94 353 ALA A C 1
ATOM 2829 O O . ALA A 1 353 ? -12.599 -2.857 -0.332 1.00 93.94 353 ALA A O 1
ATOM 2830 N N . SER A 1 354 ? -13.824 -1.276 0.667 1.00 94.56 354 SER A N 1
ATOM 2831 C CA . SER A 1 354 ? -12.710 -0.589 1.320 1.00 94.56 354 SER A CA 1
ATOM 2832 C C . SER A 1 354 ? -12.103 -1.353 2.505 1.00 94.56 354 SER A C 1
ATOM 2834 O O . SER A 1 354 ? -10.932 -1.147 2.806 1.00 94.56 354 SER A O 1
ATOM 2836 N N . CYS A 1 355 ? -12.802 -2.305 3.132 1.00 95.50 355 CYS A N 1
ATOM 2837 C CA . CYS A 1 355 ? -12.294 -3.009 4.316 1.00 95.50 355 CYS A CA 1
ATOM 2838 C C . CYS A 1 355 ? -11.082 -3.891 3.985 1.00 95.50 355 CYS A C 1
ATOM 2840 O O . CYS A 1 355 ? -11.205 -4.814 3.190 1.00 95.50 355 CYS A O 1
ATOM 2842 N N . VAL A 1 356 ? -9.915 -3.640 4.594 1.00 95.75 356 VAL A N 1
ATOM 2843 C CA . VAL A 1 356 ? -8.671 -4.424 4.381 1.00 95.75 356 VAL A CA 1
ATOM 2844 C C . VAL A 1 356 ? -8.563 -5.676 5.254 1.00 95.75 356 VAL A C 1
ATOM 2846 O O . VAL A 1 356 ? -7.556 -6.368 5.196 1.00 95.75 356 VAL A O 1
ATOM 2849 N N . GLY A 1 357 ? -9.560 -5.961 6.096 1.00 94.88 357 GLY A N 1
ATOM 2850 C CA . GLY A 1 357 ? -9.549 -7.140 6.968 1.00 94.88 357 GLY A CA 1
ATOM 2851 C C . GLY A 1 357 ? -8.427 -7.145 8.016 1.00 94.88 357 GLY A C 1
ATOM 2852 O O . GLY A 1 357 ? -7.971 -8.209 8.432 1.00 94.88 357 GLY A O 1
ATOM 2853 N N . CYS A 1 358 ? -7.976 -5.969 8.470 1.00 94.81 358 CYS A N 1
ATOM 2854 C CA . CYS A 1 358 ? -6.888 -5.854 9.445 1.00 94.81 358 CYS A CA 1
ATOM 2855 C C . CYS A 1 358 ? -7.274 -6.350 10.854 1.00 94.81 358 CYS A C 1
ATOM 2857 O O . CYS A 1 358 ? -6.400 -6.649 11.663 1.00 94.81 358 CYS A O 1
ATOM 2859 N N . GLY A 1 359 ? -8.569 -6.458 11.168 1.00 94.50 359 GLY A N 1
ATOM 2860 C CA . GLY A 1 359 ? -9.060 -7.043 12.423 1.00 94.50 359 GLY A CA 1
ATOM 2861 C C . GLY A 1 359 ? -8.827 -6.204 13.681 1.00 94.50 359 GLY A C 1
ATOM 2862 O O . GLY A 1 359 ? -9.054 -6.682 14.788 1.00 94.50 359 GLY A O 1
ATOM 2863 N N . VAL A 1 360 ? -8.390 -4.949 13.547 1.00 94.00 360 VAL A N 1
ATOM 2864 C CA . VAL A 1 360 ? -8.214 -4.068 14.714 1.00 94.00 360 VAL A CA 1
ATOM 2865 C C . VAL A 1 360 ? -9.569 -3.713 15.328 1.00 94.00 360 VAL A C 1
ATOM 2867 O O . VAL A 1 360 ? -9.699 -3.710 16.544 1.00 94.00 360 VAL A O 1
ATOM 2870 N N . CYS A 1 361 ? -10.605 -3.509 14.505 1.00 94.50 361 CYS A N 1
ATOM 2871 C CA . CYS A 1 361 ? -11.957 -3.196 14.977 1.00 94.50 361 CYS A CA 1
ATOM 2872 C C . CYS A 1 361 ? -12.561 -4.281 15.886 1.00 94.50 361 CYS A C 1
ATOM 2874 O O . CYS A 1 361 ? -13.216 -3.933 16.866 1.00 94.50 361 CYS A O 1
ATOM 2876 N N . SER A 1 362 ? -12.324 -5.566 15.600 1.00 94.88 362 SER A N 1
ATOM 2877 C CA . SER A 1 362 ? -12.789 -6.665 16.454 1.00 94.88 362 SER A CA 1
ATOM 2878 C C . SER A 1 362 ? -11.993 -6.768 17.746 1.00 94.88 362 SER A C 1
ATOM 2880 O O . SER A 1 362 ? -12.577 -6.967 18.802 1.00 94.88 362 SER A O 1
ATOM 2882 N N . MET A 1 363 ? -10.677 -6.562 17.681 1.00 93.12 363 MET A N 1
ATOM 2883 C CA . MET A 1 363 ? -9.808 -6.588 18.859 1.00 93.12 363 MET A CA 1
ATOM 2884 C C . MET A 1 363 ? -10.126 -5.472 19.863 1.00 93.12 363 MET A C 1
ATOM 2886 O O . MET A 1 363 ? -10.076 -5.709 21.062 1.00 93.12 363 MET A O 1
ATOM 2890 N N . VAL A 1 364 ? -10.442 -4.260 19.396 1.00 92.31 364 VAL A N 1
ATOM 2891 C CA . VAL A 1 364 ? -10.732 -3.111 20.281 1.00 92.31 364 VAL A CA 1
ATOM 2892 C C . VAL A 1 364 ? -12.163 -3.099 20.816 1.00 92.31 364 VAL A C 1
ATOM 2894 O O . VAL A 1 364 ? -12.527 -2.199 21.574 1.00 92.31 364 VAL A O 1
ATOM 2897 N N . CYS A 1 365 ? -13.010 -4.036 20.382 1.00 93.38 365 CYS A N 1
ATOM 2898 C CA . CYS A 1 365 ? -14.393 -4.101 20.823 1.00 93.38 365 CYS A CA 1
ATOM 2899 C C . CYS A 1 365 ? -14.466 -4.732 22.225 1.00 93.38 365 CYS A C 1
ATOM 2901 O O . CYS A 1 365 ? -14.233 -5.933 22.347 1.00 93.38 365 CYS A O 1
ATOM 2903 N N . PRO A 1 366 ? -14.859 -3.984 23.276 1.00 91.69 366 PRO A N 1
ATOM 2904 C CA . PRO A 1 366 ? -14.861 -4.505 24.648 1.00 91.69 366 PRO A CA 1
ATOM 2905 C C . PRO A 1 366 ? -15.908 -5.605 24.875 1.00 91.69 366 PRO A C 1
ATOM 2907 O O . PRO A 1 366 ? -15.800 -6.388 25.810 1.00 91.69 366 PRO A O 1
ATOM 2910 N N . ARG A 1 367 ? -16.936 -5.662 24.021 1.00 93.88 367 ARG A N 1
ATOM 2911 C CA . ARG A 1 367 ? -18.025 -6.644 24.095 1.00 93.88 367 ARG A CA 1
ATOM 2912 C C . ARG A 1 367 ? -17.856 -7.816 23.127 1.00 93.88 367 ARG A C 1
ATOM 2914 O O . ARG A 1 367 ? -18.713 -8.684 23.106 1.00 93.88 367 ARG A O 1
ATOM 2921 N N . GLY A 1 368 ? -16.797 -7.837 22.310 1.00 92.88 368 GLY A N 1
ATOM 2922 C CA . GLY A 1 368 ? -16.578 -8.918 21.340 1.00 92.88 368 GLY A CA 1
ATOM 2923 C C . GLY A 1 368 ? -17.632 -9.002 20.224 1.00 92.88 368 GLY A C 1
ATOM 2924 O O . GLY A 1 368 ? -17.822 -10.061 19.642 1.00 92.88 368 GLY A O 1
ATOM 2925 N N . VAL A 1 369 ? -18.301 -7.889 19.902 1.00 95.44 369 VAL A N 1
ATOM 2926 C CA . VAL A 1 369 ? -19.431 -7.822 18.947 1.00 95.44 369 VAL A CA 1
ATOM 2927 C C . VAL A 1 369 ? -19.047 -8.216 17.519 1.00 95.44 369 VAL A C 1
ATOM 2929 O O . VAL A 1 369 ? -19.905 -8.620 16.739 1.00 95.44 369 VAL A O 1
ATOM 2932 N N . LEU A 1 370 ? -17.782 -8.031 17.144 1.00 95.81 370 LEU A N 1
ATOM 2933 C CA . LEU A 1 370 ? -17.307 -8.136 15.767 1.00 95.81 370 LEU A CA 1
ATOM 2934 C C . LEU A 1 370 ? -16.409 -9.359 15.608 1.00 95.81 370 LEU A C 1
ATOM 2936 O O . LEU A 1 370 ? -15.440 -9.505 16.355 1.00 95.81 370 LEU A O 1
ATOM 2940 N N . LYS A 1 371 ? -16.645 -10.168 14.573 1.00 94.75 371 LYS A N 1
ATOM 2941 C CA . LYS A 1 371 ? -15.823 -11.348 14.278 1.00 94.75 371 LYS A CA 1
ATOM 2942 C C . LYS A 1 371 ? -15.446 -11.412 12.804 1.00 94.75 371 LYS A C 1
ATOM 2944 O O . LYS A 1 371 ? -16.262 -11.150 11.928 1.00 94.75 371 LYS A O 1
ATOM 2949 N N . LEU A 1 372 ? -14.181 -11.726 12.526 1.00 94.31 372 LEU A N 1
ATOM 2950 C CA . LEU A 1 372 ? -13.694 -11.944 11.163 1.00 94.31 372 LEU A CA 1
ATOM 2951 C C . LEU A 1 372 ? -14.034 -13.376 10.762 1.00 94.31 372 LEU A C 1
ATOM 2953 O O . LEU A 1 372 ? -13.541 -14.312 11.387 1.00 94.31 372 LEU A O 1
ATOM 2957 N N . GLU A 1 373 ? -14.831 -13.548 9.712 1.00 91.56 373 GLU A N 1
ATOM 2958 C CA . GLU A 1 373 ? -15.325 -14.861 9.300 1.00 91.56 373 GLU A CA 1
ATOM 2959 C C . GLU A 1 373 ? -15.191 -15.078 7.794 1.00 91.56 373 GLU A C 1
ATOM 2961 O O . GLU A 1 373 ? -15.307 -14.147 6.995 1.00 91.56 373 GLU A O 1
ATOM 2966 N N . ASN A 1 374 ? -14.972 -16.339 7.422 1.00 92.31 374 ASN A N 1
ATOM 2967 C CA . ASN A 1 374 ? -15.087 -16.820 6.053 1.00 92.31 374 ASN A CA 1
ATOM 2968 C C . ASN A 1 374 ? -16.319 -17.727 5.981 1.00 92.31 374 ASN A C 1
ATOM 2970 O O . ASN A 1 374 ? -16.301 -18.829 6.523 1.00 92.31 374 ASN A O 1
ATOM 2974 N N . GLY A 1 375 ? -17.386 -17.261 5.337 1.00 88.06 375 GLY A N 1
ATOM 2975 C CA . GLY A 1 375 ? -18.664 -17.969 5.232 1.00 88.06 375 GLY A CA 1
ATOM 2976 C C . GLY A 1 375 ? -19.107 -18.195 3.783 1.00 88.06 375 GLY A C 1
ATOM 2977 O O . GLY A 1 375 ? -18.372 -17.865 2.850 1.00 88.06 375 GLY A O 1
ATOM 2978 N N . PRO A 1 376 ? -20.297 -18.780 3.571 1.00 87.12 376 PRO A N 1
ATOM 2979 C CA . PRO A 1 376 ? -20.939 -18.819 2.260 1.00 87.12 376 PRO A CA 1
ATOM 2980 C C . PRO A 1 376 ? -21.228 -17.406 1.730 1.00 87.12 376 PRO A C 1
ATOM 2982 O O . PRO A 1 376 ? -21.445 -16.470 2.500 1.00 87.12 376 PRO A O 1
ATOM 2985 N N . VAL A 1 377 ? -21.268 -17.254 0.404 1.00 83.94 377 VAL A N 1
ATOM 2986 C CA . VAL A 1 377 ? -21.612 -15.973 -0.246 1.00 83.94 377 VAL A CA 1
ATOM 2987 C C . VAL A 1 377 ? -23.116 -15.669 -0.130 1.00 83.94 377 VAL A C 1
ATOM 2989 O O . VAL A 1 377 ? -23.513 -14.503 -0.095 1.00 83.94 377 VAL A O 1
ATOM 2992 N N . LYS A 1 378 ? -23.955 -16.707 -0.013 1.00 80.62 378 LYS A N 1
ATOM 2993 C CA . LYS A 1 378 ? -25.407 -16.594 0.191 1.00 80.62 378 LYS A CA 1
ATOM 2994 C C . LYS A 1 378 ? -25.707 -15.994 1.575 1.00 80.62 378 LYS A C 1
ATOM 2996 O O . LYS A 1 378 ? -25.148 -16.444 2.570 1.00 80.62 378 LYS A O 1
ATOM 3001 N N . GLY A 1 379 ? -26.573 -14.976 1.638 1.00 75.94 379 GLY A N 1
ATOM 3002 C CA . GLY A 1 379 ? -26.937 -14.296 2.897 1.00 75.94 379 GLY A CA 1
ATOM 3003 C C . GLY A 1 379 ? -25.796 -13.479 3.519 1.00 75.94 379 GLY A C 1
ATOM 3004 O O . GLY A 1 379 ? -25.685 -13.364 4.741 1.00 75.94 379 GLY A O 1
ATOM 3005 N N . ARG A 1 380 ? -24.868 -12.986 2.690 1.00 80.38 380 ARG A N 1
ATOM 3006 C CA . ARG A 1 380 ? -23.682 -12.262 3.164 1.00 80.38 380 ARG A CA 1
ATOM 3007 C C . ARG A 1 380 ? -23.944 -10.792 3.490 1.00 80.38 380 ARG A C 1
ATOM 3009 O O . ARG A 1 380 ? -23.317 -10.296 4.429 1.00 80.38 380 ARG A O 1
ATOM 3016 N N . VAL A 1 381 ? -24.801 -10.128 2.715 1.00 76.00 381 VAL A N 1
ATOM 3017 C CA . VAL A 1 381 ? -25.152 -8.702 2.842 1.00 76.00 381 VAL A CA 1
ATOM 3018 C C . VAL A 1 381 ? -26.491 -8.565 3.534 1.00 76.00 381 VAL A C 1
ATOM 3020 O O . VAL A 1 381 ? -27.393 -9.339 3.149 1.00 76.00 381 VAL A O 1
#

Radius of gyration: 21.4 Å; chains: 1; bounding box: 57×41×68 Å